Protein AF-A0A955TAX7-F1 (afdb_monomer)

Solvent-accessible surface area (backbone atoms only — not comparable to full-atom values): 37858 Å² total; per-residue (Å²): 117,78,44,57,77,44,62,78,29,63,42,52,45,81,37,68,71,32,67,49,73,49,49,25,29,41,31,32,46,18,44,74,93,55,93,61,35,95,62,8,22,31,32,38,29,36,39,17,40,27,43,39,30,26,26,38,33,33,44,20,17,3,22,30,33,40,38,29,36,51,40,50,27,41,40,34,15,24,25,30,34,26,43,42,24,62,20,34,35,32,42,53,41,95,63,38,32,66,39,60,21,40,41,30,15,23,29,30,35,49,66,66,91,53,67,19,21,20,43,37,29,22,63,61,31,54,63,49,51,28,15,28,33,36,19,74,37,26,60,66,60,88,54,66,24,48,24,32,40,34,73,99,51,63,40,81,53,80,54,46,64,64,43,42,68,54,76,53,46,48,73,40,58,93,83,70,38,74,51,62,37,92,84,19,77,38,56,60,40,18,54,81,54,78,87,38,17,21,81,84,70,45,50,4,24,41,8,32,86,22,14,74,52,68,33,70,64,50,60,34,43,99,55,71,26,49,32,54,52,22,32,50,76,38,46,54,84,30,31,36,76,53,85,85,46,88,50,46,15,16,31,48,43,46,72,65,57,16,62,76,68,72,45,72,64,40,68,58,15,31,37,21,52,59,31,34,34,24,34,34,41,15,69,81,51,79,56,42,31,32,34,48,30,41,16,53,59,97,55,89,63,68,45,74,52,59,50,71,34,72,43,40,41,46,44,76,43,98,87,64,42,76,48,76,44,81,43,80,36,21,52,37,74,46,60,90,44,67,36,28,28,56,57,65,68,76,86,46,32,49,53,38,26,60,71,44,41,44,71,39,71,92,43,68,53,47,30,35,39,36,68,48,40,21,24,74,80,51,100,59,33,61,46,78,46,92,61,60,87,55,89,42,35,42,51,52,39,27,34,42,64,76,66,38,47,37,40,75,78,43,57,23,38,50,87,63,53,79,58,58,92,94,47,67,48,58,33,62,48,96,86,40,74,30,37,22,40,27,30,28,37,30,15,96,83,16,43,31,34,34,36,42,36,32,34,27,34,67,93,72,39,82,47,26,40,55,51,68,55,47,29,78,82,77,48,75,47,91,65,72,51,38,41,67,41,72,78,38,70,51,69,62,34,55,31,28,54,97,88,39,78,50,83,77,59,67,36,51,33,39,39,39,36,40,27,35,27,37,28,20,29,36,74,50,71,73,33,57,28,64,28,78,50,77,44,40,34,38,36,83,57,79,78,82,72,76,78,81,74,82,76,92,73,80,93,75,85,84,82,86,88,86,88,86,85,90,87,85,86,85,87,84,89,90,89,87,85,84,88,86,84,87,88,84,84,84,86,84,87,82,80,90,74,86,82,74,89,73,81,78,70,100,69,68,76,45,82,44,82,72,47,75,47,79,46,54,78,90,69,88,84,55,95,88,57,89,77,96,80,71,83,82,86,87,70,83,88,68,89,95,56,64,68,49,75,48,75,43,73,40,56,40,40,90,90,45,89,77,54,88,80,82,80,58,75,42,77,45,79,48,62,59,94,96,56,69,83,45,74,51,80,48,104

Sequence (683 aa):
FSGFRVTNAQLGIYCLGSELSLRENIITNITRPAPHETSADGIRLDDSSPLIQNNLIYDVGGMGIRAQGACEPDIINNTIFDYRYYAGISFAALNIGPGSPVIKNNIVMRGNDQPVGGILWNATCTPEISYNNVFGPANVTGGGSFYAVHNGSWMEVSGGPGAISEDPQFIDPDHGYFYLDPLSLCVDAGDPNPIYNDNDGSRNDMGAFGGNLLDPGATGHSGSGFIFTGIGKIPITEIVADPMDLSHGLFKVSDTVANDLHIHKFTDAPLGGYAWLHGLFGMSDDVDYYQIVAAPYGTSATETLDDSLVKTLFTINPDGTVSSTRVEMGPQSIGGVDNLYLLNKEGYWSFTDLRLIWNTTGLSGKYTVSYKAYRLTGPDTVVEVPLPRNDLDHFTVLINNDPVHTEIESITYGDGTPILECEKIVMPHDSDSSLIFTITAQHPAGYLRSYHLNCFWGNNRYGGLFTSDQYEGSHDVPPPLWDGVLHHTLPPLLPMIGGSVEPWYTCAYHFHLEGTARITDGIHYLKWSEDNVYQSVDAGVPPITPEPTPTDTPVFTPTFTPTNTPTTTPTPTPTDTTKLGDFAYMVAHFPIEPVLVAIHPLLTEDLSVHGIEITQGIQCFNTGAGLATCPDNSMPMVTNKTTTARIYMRYSHSLLPVGTRDNVPVKMYLRWNGGIWVSTIAT

Nearest PDB structures (foldseek):
  4iyk-assembly1_A  TM=3.320E-01  e=2.853E-02  Bacteroides uniformis ATCC 8492
  1xf1-assembly1_A  TM=2.997E-01  e=1.583E-01  Streptococcus pyogenes
  3f65-assembly5_E  TM=4.965E-01  e=1.383E+00  Escherichia coli
  3eif-assembly1_A  TM=2.989E-01  e=1.842E-01  Streptococcus pyogenes
  3gew-assembly2_C  TM=2.779E-01  e=6.830E-01  Escherichia coli

Mean predicted aligned error: 16.57 Å

Structure (mmCIF, N/CA/C/O backbone):
data_AF-A0A955TAX7-F1
#
_entry.id   AF-A0A955TAX7-F1
#
loop_
_atom_site.group_PDB
_atom_site.id
_atom_site.type_symbol
_atom_site.label_atom_id
_atom_site.label_alt_id
_atom_site.label_comp_id
_atom_site.label_asym_id
_atom_site.label_entity_id
_atom_site.label_seq_id
_atom_site.pdbx_PDB_ins_code
_atom_site.Cartn_x
_atom_site.Cartn_y
_atom_site.Cartn_z
_atom_site.occupancy
_atom_site.B_iso_or_equiv
_atom_site.auth_seq_id
_atom_site.auth_comp_id
_atom_site.auth_asym_id
_atom_site.auth_atom_id
_atom_site.pdbx_PDB_model_num
ATOM 1 N N . PHE A 1 1 ? 10.980 -8.629 -2.556 1.00 62.59 1 PHE A N 1
ATOM 2 C CA . PHE A 1 1 ? 11.598 -8.690 -3.892 1.00 62.59 1 PHE A CA 1
ATOM 3 C C . PHE A 1 1 ? 11.914 -10.126 -4.247 1.00 62.59 1 PHE A C 1
ATOM 5 O O . PHE A 1 1 ? 12.653 -10.777 -3.512 1.00 62.59 1 PHE A O 1
ATOM 12 N N . SER A 1 2 ? 11.351 -10.609 -5.350 1.00 67.00 2 SER A N 1
ATOM 13 C CA . SER A 1 2 ? 11.583 -11.949 -5.892 1.00 67.00 2 SER A CA 1
ATOM 14 C C . SER A 1 2 ? 12.820 -12.046 -6.803 1.00 67.00 2 SER A C 1
ATOM 16 O O . SER A 1 2 ? 13.175 -13.148 -7.224 1.00 67.00 2 SER A O 1
ATOM 18 N N . GLY A 1 3 ? 13.449 -10.916 -7.152 1.00 77.62 3 GLY A N 1
ATOM 19 C CA . GLY A 1 3 ? 14.649 -10.851 -7.991 1.00 77.62 3 GLY A CA 1
ATOM 20 C C . GLY A 1 3 ? 15.952 -11.094 -7.222 1.00 77.62 3 GLY A C 1
ATOM 21 O O . GLY A 1 3 ? 15.969 -11.650 -6.123 1.00 77.62 3 GLY A O 1
ATOM 22 N N . PHE A 1 4 ? 17.084 -10.691 -7.806 1.00 80.00 4 PHE A N 1
ATOM 23 C CA . PHE A 1 4 ? 18.414 -10.879 -7.213 1.00 80.00 4 PHE A CA 1
ATOM 24 C C . PHE A 1 4 ? 19.047 -9.560 -6.753 1.00 80.00 4 PHE A C 1
ATOM 26 O O . PHE A 1 4 ? 18.624 -8.464 -7.123 1.00 80.00 4 PHE A O 1
ATOM 33 N N . ARG A 1 5 ? 20.101 -9.660 -5.931 1.00 90.06 5 ARG A N 1
ATOM 34 C CA . ARG A 1 5 ? 20.876 -8.506 -5.459 1.00 90.06 5 ARG A CA 1
ATOM 35 C C . ARG A 1 5 ? 22.226 -8.411 -6.167 1.00 90.06 5 ARG A C 1
ATOM 37 O O . ARG A 1 5 ? 23.007 -9.358 -6.131 1.00 90.06 5 ARG A O 1
ATOM 44 N N . VAL A 1 6 ? 22.534 -7.243 -6.727 1.00 91.81 6 VAL A N 1
ATOM 45 C CA . VAL A 1 6 ? 23.863 -6.870 -7.237 1.00 91.81 6 VAL A CA 1
ATOM 46 C C . VAL A 1 6 ? 24.482 -5.856 -6.285 1.00 91.81 6 VAL A C 1
ATOM 48 O O . VAL A 1 6 ? 23.865 -4.836 -5.978 1.00 91.81 6 VAL A O 1
ATOM 51 N N . THR A 1 7 ? 25.698 -6.120 -5.799 1.00 92.50 7 THR A N 1
ATOM 52 C CA . THR A 1 7 ? 26.393 -5.178 -4.918 1.00 92.50 7 THR A CA 1
ATOM 53 C C . THR A 1 7 ? 27.912 -5.264 -4.982 1.00 92.50 7 THR A C 1
ATOM 55 O O . THR A 1 7 ? 28.451 -6.311 -5.331 1.00 92.50 7 THR A O 1
ATOM 58 N N . ASN A 1 8 ? 28.603 -4.171 -4.636 1.00 87.31 8 ASN A N 1
ATOM 59 C CA . ASN A 1 8 ? 30.065 -4.045 -4.674 1.00 87.31 8 ASN A CA 1
ATOM 60 C C . ASN A 1 8 ? 30.665 -4.334 -6.066 1.00 87.31 8 ASN A C 1
ATOM 62 O O . ASN A 1 8 ? 31.706 -4.982 -6.179 1.00 87.31 8 ASN A O 1
ATOM 66 N N . ALA A 1 9 ? 30.003 -3.870 -7.130 1.00 87.38 9 ALA A N 1
ATOM 67 C CA . ALA A 1 9 ? 30.393 -4.115 -8.522 1.00 87.38 9 ALA A CA 1
ATOM 68 C C . ALA A 1 9 ? 30.738 -2.816 -9.270 1.00 87.38 9 ALA A C 1
ATOM 70 O O . ALA A 1 9 ? 30.315 -1.736 -8.871 1.00 87.38 9 ALA A O 1
ATOM 71 N N . GLN A 1 10 ? 31.495 -2.905 -10.370 1.00 86.69 10 GLN A N 1
ATOM 72 C CA . GLN A 1 10 ? 31.868 -1.755 -11.225 1.00 86.69 10 GLN A CA 1
ATOM 73 C C . GLN A 1 10 ? 30.740 -1.232 -12.111 1.00 86.69 10 GLN A C 1
ATOM 75 O O . GLN A 1 10 ? 30.820 -0.113 -12.600 1.00 86.69 10 GLN A O 1
ATOM 80 N N . LEU A 1 11 ? 29.706 -2.040 -12.303 1.00 89.56 11 LEU A N 1
ATOM 81 C CA . LEU A 1 11 ? 28.491 -1.761 -13.054 1.00 89.56 11 LEU A CA 1
ATOM 82 C C . LEU A 1 11 ? 27.411 -2.666 -12.459 1.00 89.56 11 LEU A C 1
ATOM 84 O O . LEU A 1 11 ? 27.738 -3.777 -12.034 1.00 89.56 11 LEU A O 1
ATOM 88 N N . GLY A 1 12 ? 26.163 -2.206 -12.401 1.00 92.81 12 GLY A N 1
ATOM 89 C CA . GLY A 1 12 ? 25.056 -3.054 -11.968 1.00 92.81 12 GLY A CA 1
ATOM 90 C C . GLY A 1 12 ? 24.696 -4.079 -13.045 1.00 92.81 12 GLY A C 1
ATOM 91 O O . GLY A 1 12 ? 25.262 -5.169 -13.082 1.00 92.81 12 GLY A O 1
ATOM 92 N N . ILE A 1 13 ? 23.766 -3.737 -13.936 1.00 94.44 13 ILE A N 1
ATOM 93 C CA . ILE A 1 13 ? 23.316 -4.612 -15.029 1.00 94.44 13 ILE A CA 1
ATOM 94 C C . ILE A 1 13 ? 23.657 -3.983 -16.380 1.00 94.44 13 ILE A C 1
ATOM 96 O O . ILE A 1 13 ? 23.376 -2.809 -16.613 1.00 94.44 13 ILE A O 1
ATOM 100 N N . TYR A 1 14 ? 24.235 -4.777 -17.283 1.00 93.75 14 TYR A N 1
ATOM 101 C CA . TYR A 1 14 ? 24.514 -4.373 -18.660 1.00 93.75 14 TYR A CA 1
ATOM 102 C C . TYR A 1 14 ? 23.644 -5.153 -19.644 1.00 93.75 14 TYR A C 1
ATOM 104 O O . TYR A 1 14 ? 23.743 -6.377 -19.720 1.00 93.75 14 TYR A O 1
ATOM 112 N N . CYS A 1 15 ? 22.822 -4.439 -20.407 1.00 93.06 15 CYS A N 1
ATOM 113 C CA . CYS A 1 15 ? 22.026 -4.981 -21.500 1.00 93.06 15 CYS A CA 1
ATOM 114 C C . CYS A 1 15 ? 22.652 -4.569 -22.832 1.00 93.06 15 CYS A C 1
ATOM 116 O O . CYS A 1 15 ? 22.870 -3.381 -23.063 1.00 93.06 15 CYS A O 1
ATOM 118 N N . LEU A 1 16 ? 22.925 -5.550 -23.693 1.00 93.88 16 LEU A N 1
ATOM 119 C CA . LEU A 1 16 ? 23.458 -5.342 -25.037 1.00 93.88 16 LEU A CA 1
ATOM 120 C C . LEU A 1 16 ? 22.640 -6.169 -26.033 1.00 93.88 16 LEU A C 1
ATOM 122 O O . LEU A 1 16 ? 22.704 -7.399 -25.977 1.00 93.88 16 LEU A O 1
ATOM 126 N N . GLY A 1 17 ? 21.891 -5.519 -26.928 1.00 91.00 17 GLY A N 1
ATOM 127 C CA . GLY A 1 17 ? 21.027 -6.213 -27.892 1.00 91.00 17 GLY A CA 1
ATOM 128 C C . GLY A 1 17 ? 19.937 -7.069 -27.236 1.00 91.00 17 GLY A C 1
ATOM 129 O O . GLY A 1 17 ? 19.710 -8.194 -27.681 1.00 91.00 17 GLY A O 1
ATOM 130 N N . SER A 1 18 ? 19.357 -6.605 -26.125 1.00 82.62 18 SER A N 1
ATOM 131 C CA . SER A 1 18 ? 18.564 -7.422 -25.196 1.00 82.62 18 SER A CA 1
ATOM 132 C C . SER A 1 18 ? 17.125 -6.925 -25.020 1.00 82.62 18 SER A C 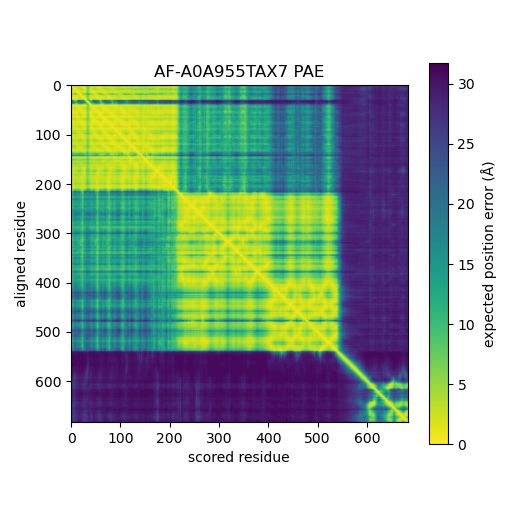1
ATOM 134 O O . SER A 1 18 ? 16.895 -5.729 -24.871 1.00 82.62 18 SER A O 1
ATOM 136 N N . GLU A 1 19 ? 16.190 -7.873 -24.913 1.00 83.31 19 GLU A N 1
ATOM 137 C CA . GLU A 1 19 ? 14.745 -7.671 -24.684 1.00 83.31 19 GLU A CA 1
ATOM 138 C C . GLU A 1 19 ? 14.284 -8.320 -23.355 1.00 83.31 19 GLU A C 1
ATOM 140 O O . GLU A 1 19 ? 13.151 -8.773 -23.203 1.00 83.31 19 GLU A O 1
ATOM 145 N N . LEU A 1 20 ? 15.206 -8.472 -22.395 1.00 80.50 20 LEU A N 1
ATOM 146 C CA . LEU A 1 20 ? 14.960 -9.180 -21.131 1.00 80.50 20 LEU A CA 1
ATOM 147 C C . LEU A 1 20 ? 13.955 -8.456 -20.216 1.00 80.50 20 LEU A C 1
ATOM 149 O O . LEU A 1 20 ? 13.751 -7.251 -20.307 1.00 80.50 20 LEU A O 1
ATOM 153 N N . SER A 1 21 ? 13.386 -9.184 -19.251 1.00 83.75 21 SER A N 1
ATOM 154 C CA . SER A 1 21 ? 12.642 -8.585 -18.138 1.00 83.75 21 SER A CA 1
ATOM 155 C C . SER A 1 21 ? 13.522 -8.516 -16.886 1.00 83.75 21 SER A C 1
ATOM 157 O O . SER A 1 21 ? 13.956 -9.541 -16.361 1.00 83.75 21 SER A O 1
ATOM 159 N N . LEU A 1 22 ? 13.804 -7.302 -16.419 1.00 89.56 22 LEU A N 1
ATOM 160 C CA . LEU A 1 22 ? 14.545 -7.005 -15.197 1.00 89.56 22 LEU A CA 1
ATOM 161 C C . LEU A 1 22 ? 13.549 -6.573 -14.127 1.00 89.56 22 LEU A C 1
ATOM 163 O O . LEU A 1 22 ? 13.123 -5.417 -14.103 1.00 89.56 22 LEU A O 1
ATOM 167 N N . ARG A 1 23 ? 13.160 -7.509 -13.259 1.00 88.81 23 ARG A N 1
ATOM 168 C CA . ARG A 1 23 ? 12.169 -7.248 -12.215 1.00 88.81 23 ARG A CA 1
ATOM 169 C C . ARG A 1 23 ? 12.707 -7.473 -10.820 1.00 88.81 23 ARG A C 1
ATOM 171 O O . ARG A 1 23 ? 13.428 -8.444 -10.604 1.00 88.81 23 ARG A O 1
ATOM 178 N N . GLU A 1 24 ? 12.313 -6.604 -9.894 1.00 86.56 24 GLU A N 1
ATOM 179 C CA . GLU A 1 24 ? 12.469 -6.838 -8.454 1.00 86.56 24 GLU A CA 1
ATOM 180 C C . GLU A 1 24 ? 13.908 -7.085 -8.006 1.00 86.56 24 GLU A C 1
ATOM 182 O O . GLU A 1 24 ? 14.169 -7.849 -7.077 1.00 86.56 24 GLU A O 1
ATOM 187 N N . ASN A 1 25 ? 14.866 -6.451 -8.677 1.00 91.94 25 ASN A N 1
ATOM 188 C CA . ASN A 1 25 ? 16.269 -6.558 -8.313 1.00 91.94 25 ASN A CA 1
ATOM 189 C C . ASN A 1 25 ? 16.654 -5.446 -7.346 1.00 91.94 25 ASN A C 1
ATOM 191 O O . ASN A 1 25 ? 16.169 -4.318 -7.442 1.00 91.94 25 ASN A O 1
ATOM 195 N N . ILE A 1 26 ? 17.596 -5.756 -6.460 1.00 94.81 26 ILE A N 1
ATOM 196 C CA . ILE A 1 26 ? 18.265 -4.755 -5.631 1.00 94.81 26 ILE A CA 1
ATOM 197 C C . ILE A 1 26 ? 19.647 -4.496 -6.228 1.00 94.81 26 ILE A C 1
ATOM 199 O O . ILE A 1 26 ? 20.509 -5.373 -6.209 1.00 94.81 26 ILE A O 1
ATOM 203 N N . ILE A 1 27 ? 19.888 -3.291 -6.732 1.00 96.12 27 ILE A N 1
ATOM 204 C CA . ILE A 1 27 ? 21.165 -2.883 -7.325 1.00 96.12 27 ILE A CA 1
ATOM 205 C C . ILE A 1 27 ? 21.752 -1.791 -6.444 1.00 96.12 27 ILE A C 1
ATOM 207 O O . ILE A 1 27 ? 21.215 -0.687 -6.386 1.00 96.12 27 ILE A O 1
ATOM 211 N N . THR A 1 28 ? 22.835 -2.095 -5.726 1.00 94.56 28 THR A N 1
ATOM 212 C CA . THR A 1 28 ? 23.341 -1.157 -4.720 1.00 94.56 28 THR A CA 1
ATOM 213 C C . THR A 1 28 ? 24.828 -1.200 -4.465 1.00 94.56 28 THR A C 1
ATOM 215 O O . THR A 1 28 ? 25.453 -2.252 -4.581 1.00 94.56 28 THR A O 1
ATOM 218 N N . ASN A 1 29 ? 25.399 -0.071 -4.046 1.00 90.12 29 ASN A N 1
ATOM 219 C CA . ASN A 1 29 ? 26.818 0.064 -3.743 1.00 90.12 29 ASN A CA 1
ATOM 220 C C . ASN A 1 29 ? 27.656 -0.344 -4.969 1.00 90.12 29 ASN A C 1
ATOM 222 O O . ASN A 1 29 ? 28.519 -1.228 -4.929 1.00 90.12 29 ASN A O 1
ATOM 226 N N . ILE A 1 30 ? 27.310 0.267 -6.105 1.00 91.06 30 ILE A N 1
ATOM 227 C CA . ILE A 1 30 ? 28.048 0.156 -7.364 1.00 91.06 30 ILE A CA 1
ATOM 228 C C . ILE A 1 30 ? 29.189 1.179 -7.309 1.00 91.06 30 ILE A C 1
ATOM 230 O O . ILE A 1 30 ? 28.954 2.351 -7.023 1.00 91.06 30 ILE A O 1
ATOM 234 N N . THR A 1 31 ? 30.413 0.677 -7.509 1.00 75.12 31 THR A N 1
ATOM 235 C CA . THR A 1 31 ? 31.718 1.212 -7.068 1.00 75.12 31 THR A CA 1
ATOM 236 C C . THR A 1 31 ? 31.783 2.735 -6.890 1.00 75.12 31 THR A C 1
ATOM 238 O O . THR A 1 31 ? 31.458 3.511 -7.785 1.00 75.12 31 THR A O 1
ATOM 241 N N . ARG A 1 32 ? 32.331 3.135 -5.730 1.00 64.25 32 ARG A N 1
ATOM 242 C CA . ARG A 1 32 ? 32.464 4.509 -5.215 1.00 64.25 32 ARG A CA 1
ATOM 243 C C . ARG A 1 32 ? 33.904 5.112 -5.201 1.00 64.25 32 ARG A C 1
ATOM 245 O O . ARG A 1 32 ? 34.201 5.830 -4.244 1.00 64.25 32 ARG A O 1
ATOM 252 N N . PRO A 1 33 ? 34.864 4.860 -6.126 1.00 51.38 33 PRO A N 1
ATOM 253 C CA . PRO A 1 33 ? 36.235 5.350 -5.919 1.00 51.38 33 PRO A CA 1
ATOM 254 C C . PRO A 1 33 ? 36.413 6.854 -6.191 1.00 51.38 33 PRO A C 1
ATOM 256 O O . PRO A 1 33 ? 37.381 7.433 -5.699 1.00 51.38 33 PRO A O 1
ATOM 259 N N . ALA A 1 34 ? 35.519 7.503 -6.946 1.00 53.22 34 ALA A N 1
ATOM 260 C CA . ALA A 1 34 ? 35.595 8.937 -7.236 1.00 53.22 34 ALA A CA 1
ATOM 261 C C . ALA A 1 34 ? 34.215 9.528 -7.592 1.00 53.22 34 ALA A C 1
ATOM 263 O O . ALA A 1 34 ? 33.353 8.801 -8.089 1.00 53.22 34 ALA A O 1
ATOM 264 N N . PRO A 1 35 ? 33.976 10.838 -7.373 1.00 49.09 35 PRO A N 1
ATOM 265 C CA . PRO A 1 35 ? 32.804 11.499 -7.932 1.00 49.09 35 PRO A CA 1
ATOM 266 C C . PRO A 1 35 ? 32.915 11.451 -9.464 1.00 49.09 35 PRO A C 1
ATOM 268 O O . PRO A 1 35 ? 33.908 11.918 -10.020 1.00 49.09 35 PRO A O 1
ATOM 271 N N . HIS A 1 36 ? 31.898 10.892 -10.127 1.00 53.59 36 HIS A N 1
ATOM 272 C CA . HIS A 1 36 ? 31.744 10.798 -11.589 1.00 53.59 36 HIS A CA 1
ATOM 273 C C . HIS A 1 36 ? 32.474 9.636 -12.286 1.00 53.59 36 HIS A C 1
ATOM 275 O O . HIS A 1 36 ? 33.390 9.838 -13.085 1.00 53.59 36 HIS A O 1
ATOM 281 N N . GLU A 1 37 ? 31.983 8.410 -12.091 1.00 62.06 37 GLU A N 1
ATOM 282 C CA . GLU A 1 37 ? 32.365 7.284 -12.948 1.00 62.06 37 GLU A CA 1
ATOM 283 C C . GLU A 1 37 ? 31.272 6.971 -13.973 1.00 62.06 37 GLU A C 1
ATOM 285 O O . GLU A 1 37 ? 30.236 6.393 -13.657 1.00 62.06 37 GLU A O 1
ATOM 290 N N . THR A 1 38 ? 31.543 7.293 -15.243 1.00 66.06 38 THR A N 1
ATOM 291 C CA . THR A 1 38 ? 30.677 6.947 -16.395 1.00 66.06 38 THR A CA 1
ATOM 292 C C . THR A 1 38 ? 30.454 5.438 -16.579 1.00 66.06 38 THR A C 1
ATOM 294 O O . THR A 1 38 ? 29.649 5.041 -17.423 1.00 66.06 38 THR A O 1
ATOM 297 N N . SER A 1 39 ? 31.192 4.611 -15.829 1.00 74.06 39 SER A N 1
ATOM 298 C CA . SER A 1 39 ? 31.117 3.153 -15.800 1.00 74.06 39 SER A CA 1
ATOM 299 C C . SER A 1 39 ? 30.183 2.595 -14.722 1.00 74.06 39 SER A C 1
ATOM 301 O O . SER A 1 39 ? 29.694 1.488 -14.933 1.00 74.06 39 SER A O 1
ATOM 303 N N . ALA A 1 40 ? 29.888 3.340 -13.650 1.00 89.44 40 ALA A N 1
ATOM 304 C CA . ALA A 1 40 ? 29.235 2.851 -12.428 1.00 89.44 40 ALA A CA 1
ATOM 305 C C . ALA A 1 40 ? 27.700 2.995 -12.427 1.00 89.44 40 ALA A C 1
ATOM 307 O O . ALA A 1 40 ? 27.099 3.315 -11.400 1.00 89.44 40 ALA A O 1
ATOM 308 N N . ASP A 1 41 ? 27.071 2.788 -13.586 1.00 94.12 41 ASP A N 1
ATOM 309 C CA . ASP A 1 41 ? 25.615 2.886 -13.728 1.00 94.12 41 ASP A CA 1
ATOM 310 C C . ASP A 1 41 ? 24.908 1.728 -12.999 1.00 94.12 41 ASP A C 1
ATOM 312 O O . ASP A 1 41 ? 25.438 0.613 -12.916 1.00 94.12 41 ASP A O 1
ATOM 316 N N . GLY A 1 42 ? 23.694 1.974 -12.503 1.00 96.38 42 GLY A N 1
ATOM 317 C CA . GLY A 1 42 ? 22.829 0.920 -11.972 1.00 96.38 42 GLY A CA 1
ATOM 318 C C . GLY A 1 42 ? 22.405 -0.049 -13.076 1.00 96.38 42 GLY A C 1
ATOM 319 O O . GLY A 1 42 ? 22.709 -1.238 -13.019 1.00 96.38 42 GLY A O 1
ATOM 320 N N . ILE A 1 43 ? 21.766 0.463 -14.127 1.00 97.44 43 ILE A N 1
ATOM 321 C CA . ILE A 1 43 ? 21.431 -0.299 -15.337 1.00 97.44 43 ILE A CA 1
ATOM 322 C C . ILE A 1 43 ? 21.912 0.472 -16.567 1.00 97.44 43 ILE A C 1
ATOM 324 O O . ILE A 1 43 ? 21.607 1.653 -16.726 1.00 97.44 43 ILE A O 1
ATOM 328 N N . ARG A 1 44 ? 22.641 -0.202 -17.459 1.00 95.62 44 ARG A N 1
ATOM 329 C CA . ARG A 1 44 ? 23.076 0.340 -18.751 1.00 95.62 44 ARG A CA 1
ATOM 330 C C . ARG A 1 44 ? 22.451 -0.437 -19.902 1.00 95.62 44 ARG A C 1
ATOM 332 O O . ARG A 1 44 ? 22.566 -1.660 -19.945 1.00 95.62 44 ARG A O 1
ATOM 339 N N . LEU A 1 45 ? 21.858 0.294 -20.839 1.00 97.12 45 LEU A N 1
ATOM 340 C CA . LEU A 1 45 ? 21.213 -0.221 -22.040 1.00 97.12 45 LEU A CA 1
ATOM 341 C C . LEU A 1 45 ? 21.970 0.232 -23.287 1.00 97.12 45 LEU A C 1
ATOM 343 O O . LEU A 1 45 ? 22.072 1.435 -23.537 1.00 97.12 45 LEU A O 1
ATOM 347 N N . ASP A 1 46 ? 22.422 -0.739 -24.074 1.00 95.62 46 ASP A N 1
ATOM 348 C CA . ASP A 1 46 ? 23.006 -0.552 -25.397 1.00 95.62 46 ASP A CA 1
ATOM 349 C C . ASP A 1 46 ? 22.158 -1.319 -26.416 1.00 95.62 46 ASP A C 1
ATOM 351 O O . ASP A 1 46 ? 22.108 -2.553 -26.374 1.00 95.62 46 ASP A O 1
ATOM 355 N N . ASP A 1 47 ? 21.469 -0.596 -27.302 1.00 96.25 47 ASP A N 1
ATOM 356 C CA . ASP A 1 47 ? 20.578 -1.176 -28.321 1.00 96.25 47 ASP A CA 1
ATOM 357 C C . ASP A 1 47 ? 19.623 -2.237 -27.724 1.00 96.25 47 ASP A C 1
ATOM 359 O O . ASP A 1 47 ? 19.580 -3.380 -28.173 1.00 96.25 47 ASP A O 1
ATOM 363 N N . SER A 1 48 ? 18.962 -1.901 -26.610 1.00 95.25 48 SER A N 1
ATOM 364 C CA . SER A 1 48 ? 18.188 -2.842 -25.786 1.00 95.25 48 SER A CA 1
ATOM 365 C C . SER A 1 48 ? 16.870 -2.224 -25.318 1.00 95.25 48 SER A C 1
ATOM 367 O O . SER A 1 48 ? 16.868 -1.083 -24.844 1.00 95.25 48 SER A O 1
ATOM 369 N N . SER A 1 49 ? 15.784 -2.998 -25.352 1.00 95.25 49 SER A N 1
ATOM 370 C CA . SER A 1 49 ? 14.438 -2.552 -24.951 1.00 95.25 49 SER A CA 1
ATOM 371 C C . SER A 1 49 ? 13.802 -3.450 -23.873 1.00 95.25 49 SER A C 1
ATOM 373 O O . SER A 1 49 ? 12.707 -3.973 -24.052 1.00 95.25 49 SER A O 1
ATOM 375 N N . PRO A 1 50 ? 14.469 -3.666 -22.721 1.00 92.81 50 PRO A N 1
ATOM 376 C CA . PRO A 1 50 ? 13.931 -4.510 -21.660 1.00 92.81 50 PRO A CA 1
ATOM 377 C C . PRO A 1 50 ? 12.714 -3.897 -20.951 1.00 92.81 50 PRO A C 1
ATOM 379 O O . PRO A 1 50 ? 12.575 -2.676 -20.861 1.00 92.81 50 PRO A O 1
ATOM 382 N N . LEU A 1 51 ? 11.914 -4.753 -20.309 1.00 91.75 51 LEU A N 1
ATOM 383 C CA . LEU A 1 51 ? 11.012 -4.334 -19.230 1.00 91.75 51 LEU A CA 1
ATOM 384 C C . LEU A 1 51 ? 11.821 -4.203 -17.933 1.00 91.75 51 LEU A C 1
ATOM 386 O O . LEU A 1 51 ? 12.314 -5.205 -17.418 1.00 91.75 51 LEU A O 1
ATOM 390 N N . ILE A 1 52 ? 11.931 -2.996 -17.386 1.00 96.50 52 ILE A N 1
ATOM 391 C CA . ILE A 1 52 ? 12.610 -2.683 -16.123 1.00 96.50 52 ILE A CA 1
ATOM 392 C C . ILE A 1 52 ? 11.544 -2.305 -15.098 1.00 96.50 52 ILE A C 1
ATOM 394 O O . ILE A 1 52 ? 11.038 -1.181 -15.110 1.00 96.50 52 ILE A O 1
ATOM 398 N N . GLN A 1 53 ? 11.198 -3.240 -14.213 1.00 94.38 53 GLN A N 1
ATOM 399 C CA . GLN A 1 53 ? 10.063 -3.075 -13.308 1.00 94.38 53 GLN A CA 1
ATOM 400 C C . GLN A 1 53 ? 10.389 -3.368 -11.840 1.00 94.38 53 GLN A C 1
ATOM 402 O O . GLN A 1 53 ? 11.062 -4.351 -11.554 1.00 94.38 53 GLN A O 1
ATOM 407 N N . ASN A 1 54 ? 9.888 -2.581 -10.886 1.00 94.00 54 ASN A N 1
ATOM 408 C CA . ASN A 1 54 ? 10.012 -2.896 -9.451 1.00 94.00 54 ASN A CA 1
ATOM 409 C C . ASN A 1 54 ? 11.456 -3.044 -8.948 1.00 94.00 54 ASN A C 1
ATOM 411 O O . ASN A 1 54 ? 11.701 -3.711 -7.950 1.00 94.00 54 ASN A O 1
ATOM 415 N N . ASN A 1 55 ? 12.447 -2.456 -9.621 1.00 96.81 55 ASN A N 1
ATOM 416 C CA . ASN A 1 55 ? 13.830 -2.529 -9.160 1.00 96.81 55 ASN A CA 1
ATOM 417 C C . ASN A 1 55 ? 14.114 -1.420 -8.151 1.00 96.81 55 ASN A C 1
ATOM 419 O O . ASN A 1 55 ? 13.707 -0.268 -8.325 1.00 96.81 55 ASN A O 1
ATOM 423 N N . LEU A 1 56 ? 14.884 -1.771 -7.128 1.00 97.44 56 LEU A N 1
ATOM 424 C CA . LEU A 1 56 ? 15.441 -0.834 -6.171 1.00 97.44 56 LEU A CA 1
ATOM 425 C C . LEU A 1 56 ? 16.912 -0.584 -6.521 1.00 97.44 56 LEU A C 1
ATOM 427 O O . LEU A 1 56 ? 17.769 -1.450 -6.333 1.00 97.44 56 LEU A O 1
ATOM 431 N N . ILE A 1 57 ? 17.205 0.606 -7.038 1.00 97.94 57 ILE A N 1
ATOM 432 C CA . ILE A 1 57 ? 18.535 1.034 -7.474 1.00 97.94 57 ILE A CA 1
ATOM 433 C C . ILE A 1 57 ? 18.992 2.142 -6.535 1.00 97.94 57 ILE A C 1
ATOM 435 O O . ILE A 1 57 ? 18.461 3.247 -6.582 1.00 97.94 57 ILE A O 1
ATOM 439 N N . TYR A 1 58 ? 19.970 1.879 -5.675 1.00 95.81 58 TYR A N 1
ATOM 440 C CA . TYR A 1 58 ? 20.416 2.899 -4.732 1.00 95.81 58 TYR A CA 1
ATOM 441 C C . TYR A 1 58 ? 21.897 2.850 -4.429 1.00 95.81 58 TYR A C 1
ATOM 443 O O . TYR A 1 58 ? 22.499 1.784 -4.434 1.00 95.81 58 TYR A O 1
ATOM 451 N N . ASP A 1 59 ? 22.483 3.999 -4.116 1.00 92.50 59 ASP A N 1
ATOM 452 C CA . ASP A 1 59 ? 23.915 4.111 -3.860 1.00 92.50 59 ASP A CA 1
ATOM 453 C C . ASP A 1 59 ? 24.762 3.683 -5.077 1.00 92.50 59 ASP A C 1
ATOM 455 O O . ASP A 1 59 ? 25.505 2.693 -5.059 1.00 92.50 59 ASP A O 1
ATOM 459 N N . VAL A 1 60 ? 24.621 4.428 -6.177 1.00 92.06 60 VAL A N 1
ATOM 460 C CA . VAL A 1 60 ? 25.331 4.167 -7.439 1.00 92.06 60 VAL A CA 1
ATOM 461 C C . VAL A 1 60 ? 26.274 5.320 -7.790 1.00 92.06 60 VAL A C 1
ATOM 463 O O . VAL A 1 60 ? 25.913 6.497 -7.724 1.00 92.06 60 VAL A O 1
ATOM 466 N N . GLY A 1 61 ? 27.520 4.996 -8.152 1.00 91.12 61 GLY A N 1
ATOM 467 C CA . GLY A 1 61 ? 28.528 5.992 -8.542 1.00 91.12 61 GLY A CA 1
ATOM 468 C C . GLY A 1 61 ? 28.233 6.713 -9.869 1.00 91.12 61 GLY A C 1
ATOM 469 O O . GLY A 1 61 ? 28.723 7.825 -10.085 1.00 91.12 61 GLY A O 1
ATOM 470 N N . GLY A 1 62 ? 27.442 6.086 -10.745 1.00 92.19 62 GLY A N 1
ATOM 471 C CA . GLY A 1 62 ? 27.050 6.572 -12.069 1.00 92.19 62 GLY A CA 1
ATOM 472 C C . GLY A 1 62 ? 25.613 7.105 -12.129 1.00 92.19 62 GLY A C 1
ATOM 473 O O . GLY A 1 62 ? 25.126 7.727 -11.179 1.00 92.19 62 GLY A O 1
ATOM 474 N N . MET A 1 63 ? 24.955 6.887 -13.272 1.00 94.69 63 MET A N 1
ATOM 475 C CA . MET A 1 63 ? 23.516 7.130 -13.451 1.00 94.69 63 MET A CA 1
ATOM 476 C C . MET A 1 63 ? 22.710 5.984 -12.823 1.00 94.69 63 MET A C 1
ATOM 478 O O . MET A 1 63 ? 23.213 4.866 -12.691 1.00 94.69 63 MET A O 1
ATOM 482 N N . GLY A 1 64 ? 21.444 6.220 -12.475 1.00 97.12 64 GLY A N 1
ATOM 483 C CA . GLY A 1 64 ? 20.551 5.129 -12.064 1.00 97.12 64 GLY A CA 1
ATOM 484 C C . GLY A 1 64 ? 20.295 4.165 -13.223 1.00 97.12 64 GLY A C 1
ATOM 485 O O . GLY A 1 64 ? 20.685 2.998 -13.173 1.00 97.12 64 GLY A O 1
ATOM 486 N N . ILE A 1 65 ? 19.707 4.684 -14.302 1.00 98.38 65 ILE A N 1
ATOM 487 C CA . ILE A 1 65 ? 19.470 3.979 -15.564 1.00 98.38 65 ILE A CA 1
ATOM 488 C C . ILE A 1 65 ? 19.978 4.840 -16.721 1.00 98.38 65 ILE A C 1
ATOM 490 O O . ILE A 1 65 ? 19.628 6.016 -16.839 1.00 98.38 65 ILE A O 1
ATOM 494 N N . ARG A 1 66 ? 20.782 4.249 -17.603 1.00 96.69 66 ARG A N 1
ATOM 495 C CA . ARG A 1 66 ? 21.345 4.905 -18.786 1.00 96.69 66 ARG A CA 1
ATOM 496 C C . ARG A 1 66 ? 21.008 4.130 -20.051 1.00 96.69 66 ARG A C 1
ATOM 498 O O . ARG A 1 66 ? 21.241 2.926 -20.104 1.00 96.69 66 ARG A O 1
ATOM 505 N N . ALA A 1 67 ? 20.593 4.842 -21.094 1.00 97.06 67 ALA A N 1
ATOM 506 C CA . ALA A 1 67 ? 20.385 4.298 -22.430 1.00 97.06 67 ALA A CA 1
ATOM 507 C C . ALA A 1 67 ? 21.276 4.962 -23.490 1.00 97.06 67 ALA A C 1
ATOM 509 O O . ALA A 1 67 ? 21.529 6.172 -23.456 1.00 97.06 67 ALA A O 1
ATOM 510 N N . GLN A 1 68 ? 21.735 4.160 -24.449 1.00 95.62 68 GLN A N 1
ATOM 511 C CA . GLN A 1 68 ? 22.432 4.587 -25.661 1.00 95.62 68 GLN A CA 1
ATOM 512 C C . GLN A 1 68 ? 22.128 3.638 -26.830 1.00 95.62 68 GLN A C 1
ATOM 514 O O . GLN A 1 68 ? 21.819 2.468 -26.625 1.00 95.62 68 GLN A O 1
ATOM 519 N N . GLY A 1 69 ? 22.250 4.130 -28.064 1.00 96.12 69 GLY A N 1
ATOM 520 C CA . GLY A 1 69 ? 21.796 3.377 -29.236 1.00 96.12 69 GLY A CA 1
ATOM 521 C C . GLY A 1 69 ? 20.270 3.376 -29.360 1.00 96.12 69 GLY A C 1
ATOM 522 O O . GLY A 1 69 ? 19.606 4.300 -28.884 1.00 96.12 69 GLY A O 1
ATOM 523 N N . ALA A 1 70 ? 19.713 2.378 -30.038 1.00 95.06 70 ALA A N 1
ATOM 524 C CA . ALA A 1 70 ? 18.275 2.213 -30.228 1.00 95.06 70 ALA A CA 1
ATOM 525 C C . ALA A 1 70 ? 17.650 1.472 -29.033 1.00 95.06 70 ALA A C 1
ATOM 527 O O . ALA A 1 70 ? 17.682 0.246 -28.976 1.00 95.06 70 ALA A O 1
ATOM 528 N N . CYS A 1 71 ? 17.096 2.221 -28.077 1.00 96.06 71 CYS A N 1
ATOM 529 C CA . CYS A 1 71 ? 16.469 1.670 -26.874 1.00 96.06 71 CYS A CA 1
ATOM 530 C C . CYS A 1 71 ? 15.034 2.188 -26.719 1.00 96.06 71 CYS A C 1
ATOM 532 O O . CYS A 1 71 ? 14.827 3.403 -26.658 1.00 96.06 71 CYS A O 1
ATOM 534 N N . GLU A 1 72 ? 14.074 1.277 -26.564 1.00 96.06 72 GLU A N 1
ATOM 535 C CA . GLU A 1 72 ? 12.664 1.566 -26.256 1.00 96.06 72 GLU A CA 1
ATOM 536 C C . GLU A 1 72 ? 12.161 0.756 -25.037 1.00 96.06 72 GLU A C 1
ATOM 538 O O . GLU A 1 72 ? 11.158 0.057 -25.140 1.00 96.06 72 GLU A O 1
ATOM 543 N N . PRO A 1 73 ? 12.853 0.779 -23.879 1.00 96.94 73 PRO A N 1
ATOM 544 C CA . PRO A 1 73 ? 12.414 0.041 -22.696 1.00 96.94 73 PRO A CA 1
ATOM 545 C C . PRO A 1 73 ? 11.127 0.599 -22.075 1.00 96.94 73 PRO A C 1
ATOM 547 O O . PRO A 1 73 ? 10.853 1.801 -22.142 1.00 96.94 73 PRO A O 1
ATOM 550 N N . ASP A 1 74 ? 10.454 -0.267 -21.321 1.00 96.94 74 ASP A N 1
ATOM 551 C CA . ASP A 1 74 ? 9.444 0.114 -20.336 1.00 96.94 74 ASP A CA 1
ATOM 552 C C . ASP A 1 74 ? 10.102 0.195 -18.951 1.00 96.94 74 ASP A C 1
ATOM 554 O O . ASP A 1 74 ? 10.568 -0.809 -18.413 1.00 96.94 74 ASP A O 1
ATOM 558 N N . ILE A 1 75 ? 10.149 1.387 -18.354 1.00 98.44 75 ILE A N 1
ATOM 559 C CA . ILE A 1 75 ? 10.734 1.655 -17.033 1.00 98.44 75 ILE A CA 1
ATOM 560 C C . ILE A 1 75 ? 9.605 2.023 -16.071 1.00 98.44 75 ILE A C 1
ATOM 562 O O . ILE A 1 75 ? 9.126 3.162 -16.058 1.00 98.44 75 ILE A O 1
ATOM 566 N N . ILE A 1 76 ? 9.157 1.045 -15.285 1.00 97.94 76 ILE A N 1
ATOM 567 C CA . ILE A 1 76 ? 7.909 1.130 -14.519 1.00 97.94 76 ILE A CA 1
ATOM 568 C C . ILE A 1 76 ? 8.143 0.796 -13.040 1.00 97.94 76 ILE A C 1
ATOM 570 O O . ILE A 1 76 ? 8.761 -0.216 -12.736 1.00 97.94 76 ILE A O 1
ATOM 574 N N . ASN A 1 77 ? 7.618 1.591 -12.105 1.00 97.69 77 ASN A N 1
ATOM 575 C CA . ASN A 1 77 ? 7.656 1.261 -10.671 1.00 97.69 77 ASN A CA 1
ATOM 576 C C . ASN A 1 77 ? 9.075 0.989 -10.139 1.00 97.69 77 ASN A C 1
ATOM 578 O O . ASN A 1 77 ? 9.281 0.053 -9.392 1.00 97.69 77 ASN A O 1
ATOM 582 N N . ASN A 1 78 ? 10.099 1.749 -10.525 1.00 98.62 78 ASN A N 1
ATOM 583 C CA . ASN A 1 78 ? 11.442 1.605 -9.945 1.00 98.62 78 ASN A CA 1
ATOM 584 C C . ASN A 1 78 ? 11.698 2.704 -8.909 1.00 98.62 78 ASN A C 1
ATOM 586 O O . ASN A 1 78 ? 11.250 3.836 -9.084 1.00 98.62 78 ASN A O 1
ATOM 590 N N . THR A 1 79 ? 12.464 2.394 -7.864 1.00 98.62 79 THR A N 1
ATOM 591 C CA . THR A 1 79 ? 13.005 3.402 -6.938 1.00 98.62 79 THR A CA 1
ATOM 592 C C . THR A 1 79 ? 14.484 3.586 -7.230 1.00 98.62 79 THR A C 1
ATOM 594 O O . THR A 1 79 ? 15.256 2.632 -7.155 1.00 98.62 79 THR A O 1
ATOM 597 N N . ILE A 1 80 ? 14.878 4.815 -7.555 1.00 98.62 80 ILE A N 1
ATOM 598 C CA . ILE A 1 80 ? 16.249 5.218 -7.858 1.00 98.62 80 ILE A CA 1
ATOM 599 C C . ILE A 1 80 ? 16.676 6.273 -6.836 1.00 98.62 80 ILE A C 1
ATOM 601 O O . ILE A 1 80 ? 16.161 7.390 -6.850 1.00 98.62 80 ILE A O 1
ATOM 605 N N . PHE A 1 81 ? 17.627 5.933 -5.967 1.00 97.50 81 PHE A N 1
ATOM 606 C CA . PHE A 1 81 ? 18.083 6.790 -4.870 1.00 97.50 81 PHE A CA 1
ATOM 607 C C . PHE A 1 81 ? 19.610 6.960 -4.855 1.00 97.50 81 PHE A C 1
ATOM 609 O O . PHE A 1 81 ? 20.352 6.035 -5.157 1.00 97.50 81 PHE A O 1
ATOM 616 N N . ASP A 1 82 ? 20.113 8.138 -4.479 1.00 93.69 82 ASP A N 1
ATOM 617 C CA . ASP A 1 82 ? 21.560 8.372 -4.280 1.00 93.69 82 ASP A CA 1
ATOM 618 C C . ASP A 1 82 ? 22.451 7.967 -5.486 1.00 93.69 82 ASP A C 1
ATOM 620 O O . ASP A 1 82 ? 23.447 7.248 -5.368 1.00 93.69 82 ASP A O 1
ATOM 624 N N . TYR A 1 83 ? 22.086 8.446 -6.679 1.00 93.69 83 TYR A N 1
ATOM 625 C CA . TYR A 1 83 ? 22.905 8.373 -7.896 1.00 93.69 83 TYR A CA 1
ATOM 626 C C . TYR A 1 83 ? 23.823 9.599 -8.009 1.00 93.69 83 TYR A C 1
ATOM 628 O O . TYR A 1 83 ? 23.466 10.697 -7.575 1.00 93.69 83 TYR A O 1
ATOM 636 N N . ARG A 1 84 ? 25.031 9.433 -8.563 1.00 91.69 84 ARG A N 1
ATOM 637 C CA . ARG A 1 84 ? 26.115 10.437 -8.449 1.00 91.69 84 ARG A CA 1
ATOM 638 C C . ARG A 1 84 ? 26.638 10.998 -9.763 1.00 91.69 84 ARG A C 1
ATOM 640 O O . ARG A 1 84 ? 27.526 11.857 -9.757 1.00 91.69 84 ARG A O 1
ATOM 647 N N . TYR A 1 85 ? 26.094 10.561 -10.891 1.00 91.06 85 TYR A N 1
ATOM 648 C CA . TYR A 1 85 ? 26.468 11.102 -12.185 1.00 91.06 85 TYR A CA 1
ATOM 649 C C . TYR A 1 85 ? 25.243 11.426 -13.026 1.00 91.06 85 TYR A C 1
ATOM 651 O O . TYR A 1 85 ? 24.429 10.556 -13.303 1.00 91.06 85 TYR A O 1
ATOM 659 N N . TYR A 1 86 ? 25.188 12.676 -13.489 1.00 91.50 86 TYR A N 1
ATOM 660 C CA . TYR A 1 86 ? 24.330 13.184 -14.557 1.00 91.50 86 TYR A CA 1
ATOM 661 C C . TYR A 1 86 ? 22.813 13.110 -14.341 1.00 91.50 86 TYR A C 1
ATOM 663 O O . TYR A 1 86 ? 22.197 14.170 -14.287 1.00 91.50 86 TYR A O 1
ATOM 671 N N . ALA A 1 87 ? 22.207 11.924 -14.233 1.00 95.88 87 ALA A N 1
ATOM 672 C CA . ALA A 1 87 ? 20.772 11.780 -14.012 1.00 95.88 87 ALA A CA 1
ATOM 673 C C . ALA A 1 87 ? 20.376 10.444 -13.367 1.00 95.88 87 ALA A C 1
ATOM 675 O O . ALA A 1 87 ? 21.099 9.449 -13.473 1.00 95.88 87 ALA A O 1
ATOM 676 N N . GLY A 1 88 ? 19.193 10.414 -12.754 1.00 97.69 88 GLY A N 1
ATOM 677 C CA . GLY A 1 88 ? 18.583 9.184 -12.257 1.00 97.69 88 GLY A CA 1
ATOM 678 C C . GLY A 1 88 ? 18.175 8.269 -13.408 1.00 97.69 88 GLY A C 1
ATOM 679 O O . GLY A 1 88 ? 18.534 7.095 -13.409 1.00 97.69 88 GLY A O 1
ATOM 680 N N . ILE A 1 89 ? 17.510 8.819 -14.429 1.00 98.69 89 ILE A N 1
ATOM 681 C CA . ILE A 1 89 ? 17.186 8.124 -15.685 1.00 98.69 89 ILE A CA 1
ATOM 682 C C . ILE A 1 89 ? 17.649 8.989 -16.862 1.00 98.69 89 ILE A C 1
ATOM 684 O O . ILE A 1 89 ? 17.309 10.170 -16.942 1.00 98.69 89 ILE A O 1
ATOM 688 N N . SER A 1 90 ? 18.425 8.417 -17.784 1.00 97.19 90 SER A N 1
ATOM 689 C CA . SER A 1 90 ? 19.032 9.157 -18.894 1.00 97.19 90 SER A CA 1
ATOM 690 C C . SER A 1 90 ? 18.894 8.462 -20.246 1.00 97.19 90 SER A C 1
ATOM 692 O O . SER A 1 90 ? 19.438 7.378 -20.460 1.00 97.19 90 SER A O 1
ATOM 694 N N . PHE A 1 91 ? 18.279 9.172 -21.192 1.00 97.69 91 PHE A N 1
ATOM 695 C CA . PHE A 1 91 ? 18.266 8.890 -22.634 1.00 97.69 91 PHE A CA 1
ATOM 696 C C . PHE A 1 91 ? 18.988 10.000 -23.416 1.00 97.69 91 PHE A C 1
ATOM 698 O O . PHE A 1 91 ? 18.629 10.335 -24.544 1.00 97.69 91 PHE A O 1
ATOM 705 N N . ALA A 1 92 ? 19.975 10.653 -22.797 1.00 94.88 92 ALA A N 1
ATOM 706 C CA . ALA A 1 92 ? 20.656 11.813 -23.379 1.00 94.88 92 ALA A CA 1
ATOM 707 C C . ALA A 1 92 ? 22.041 11.498 -23.971 1.00 94.88 92 ALA A C 1
ATOM 709 O O . ALA A 1 92 ? 22.818 12.414 -24.255 1.00 94.88 92 ALA A O 1
ATOM 710 N N . ALA A 1 93 ? 22.369 10.218 -24.169 1.00 93.50 93 ALA A N 1
ATOM 711 C CA . ALA A 1 93 ? 23.608 9.825 -24.830 1.00 93.50 93 ALA A CA 1
ATOM 712 C C . ALA A 1 93 ? 23.715 10.444 -26.237 1.00 93.50 93 ALA A C 1
ATOM 714 O O . ALA A 1 93 ? 22.726 10.583 -26.952 1.00 93.50 93 ALA A O 1
ATOM 715 N N . LEU A 1 94 ? 24.934 10.795 -26.663 1.00 91.19 94 LEU A N 1
ATOM 716 C CA . LEU A 1 94 ? 25.165 11.435 -27.970 1.00 91.19 94 LEU A CA 1
ATOM 717 C C . LEU A 1 94 ? 24.771 10.547 -29.158 1.00 91.19 94 LEU A C 1
ATOM 719 O O . LEU A 1 94 ? 24.466 11.056 -30.231 1.00 91.19 94 LEU A O 1
ATOM 723 N N . ASN A 1 95 ? 24.810 9.231 -28.967 1.00 94.62 95 ASN A N 1
ATOM 724 C CA . ASN A 1 95 ? 24.443 8.215 -29.946 1.00 94.62 95 ASN A CA 1
ATOM 725 C C . ASN A 1 95 ? 23.072 7.583 -29.655 1.00 94.62 95 ASN A C 1
ATOM 727 O O . ASN A 1 95 ? 22.835 6.461 -30.097 1.00 94.62 95 ASN A O 1
ATOM 731 N N . ILE A 1 96 ? 22.198 8.237 -28.883 1.00 96.88 96 ILE A N 1
ATOM 732 C CA . ILE A 1 96 ? 20.830 7.742 -28.703 1.00 96.88 96 ILE A CA 1
ATOM 733 C C . ILE A 1 96 ? 20.084 7.778 -30.044 1.00 96.88 96 ILE A C 1
ATOM 735 O O . ILE A 1 96 ? 20.137 8.767 -30.780 1.00 96.88 96 ILE A O 1
ATOM 739 N N . GLY A 1 97 ? 19.444 6.664 -30.382 1.00 95.62 97 GLY A N 1
ATOM 740 C CA . GLY A 1 97 ? 18.609 6.514 -31.564 1.00 95.62 97 GLY A CA 1
ATOM 741 C C . GLY A 1 97 ? 17.194 7.054 -31.344 1.00 95.62 97 GLY A C 1
ATOM 742 O O . GLY A 1 97 ? 16.832 7.413 -30.221 1.00 95.62 97 GLY A O 1
ATOM 743 N N . PRO A 1 98 ? 16.385 7.135 -32.414 1.00 95.94 98 PRO A N 1
ATOM 744 C CA . PRO A 1 98 ? 14.971 7.433 -32.274 1.00 95.94 98 PRO A CA 1
ATOM 745 C C . PRO A 1 98 ? 14.259 6.313 -31.522 1.00 95.94 98 PRO A C 1
ATOM 747 O O . PRO A 1 98 ? 14.566 5.142 -31.733 1.00 95.94 98 PRO A O 1
ATOM 750 N N . GLY A 1 99 ? 13.308 6.695 -30.677 1.00 94.50 99 GLY A N 1
ATOM 751 C CA . GLY A 1 99 ? 12.433 5.759 -29.987 1.00 94.50 99 GLY A CA 1
ATOM 752 C C . GLY A 1 99 ? 11.490 6.445 -29.010 1.00 94.50 99 GLY A C 1
ATOM 753 O O . GLY A 1 99 ? 11.560 7.663 -28.833 1.00 94.50 99 GLY A O 1
ATOM 754 N N . SER A 1 100 ? 10.570 5.685 -28.420 1.00 96.56 100 SER A N 1
ATOM 755 C CA . SER A 1 100 ? 9.544 6.192 -27.490 1.00 96.56 100 SER A CA 1
ATOM 756 C C . SER A 1 100 ? 9.418 5.308 -26.243 1.00 96.56 100 SER A C 1
ATOM 758 O O . SER A 1 100 ? 8.388 4.668 -26.054 1.00 96.56 100 SER A O 1
ATOM 760 N N . PRO A 1 101 ? 10.466 5.230 -25.399 1.00 97.56 101 PRO A N 1
ATOM 761 C CA . PRO A 1 101 ? 10.424 4.438 -24.172 1.00 97.56 101 PRO A CA 1
ATOM 762 C C . PRO A 1 101 ? 9.349 4.953 -23.214 1.00 97.56 101 PRO A C 1
ATOM 764 O O . PRO A 1 101 ? 9.120 6.163 -23.121 1.00 97.56 101 PRO A O 1
ATOM 767 N N . VAL A 1 102 ? 8.747 4.054 -22.444 1.00 98.25 102 VAL A N 1
ATOM 768 C CA . VAL A 1 102 ? 7.764 4.413 -21.417 1.00 98.25 102 VAL A CA 1
ATOM 769 C C . VAL A 1 102 ? 8.471 4.561 -20.076 1.00 98.25 102 VAL A C 1
ATOM 771 O O . VAL A 1 102 ? 9.193 3.669 -19.640 1.00 98.25 102 VAL A O 1
ATOM 774 N N . ILE A 1 103 ? 8.258 5.682 -19.387 1.00 98.62 103 ILE A N 1
ATOM 775 C CA . ILE A 1 103 ? 8.832 5.950 -18.063 1.00 98.62 103 ILE A CA 1
ATOM 776 C C . ILE A 1 103 ? 7.706 6.384 -17.127 1.00 98.62 103 ILE A C 1
ATOM 778 O O . ILE A 1 103 ? 7.240 7.526 -17.194 1.00 98.62 103 ILE A O 1
ATOM 782 N N . LYS A 1 104 ? 7.253 5.491 -16.241 1.00 98.19 104 LYS A N 1
ATOM 783 C CA . LYS A 1 104 ? 6.138 5.796 -15.332 1.00 98.19 104 LYS A CA 1
ATOM 784 C C . LYS A 1 104 ? 6.210 5.148 -13.959 1.00 98.19 104 LYS A C 1
ATOM 786 O O . LYS A 1 104 ? 6.859 4.125 -13.783 1.00 98.19 104 LYS A O 1
ATOM 791 N N . ASN A 1 105 ? 5.494 5.718 -12.992 1.00 98.44 105 ASN A N 1
ATOM 792 C CA . ASN A 1 105 ? 5.378 5.191 -11.625 1.00 98.44 105 ASN A CA 1
ATOM 793 C C . ASN A 1 105 ? 6.719 5.066 -10.893 1.00 98.44 105 ASN A C 1
ATOM 795 O O . ASN A 1 105 ? 6.806 4.349 -9.906 1.00 98.44 105 ASN A O 1
ATOM 799 N N . ASN A 1 106 ? 7.792 5.705 -11.365 1.00 98.81 106 ASN A N 1
ATOM 800 C CA . ASN A 1 106 ? 9.101 5.610 -10.728 1.00 98.81 106 ASN A CA 1
ATOM 801 C C . ASN A 1 106 ? 9.250 6.678 -9.643 1.00 98.81 106 ASN A C 1
ATOM 803 O O . ASN A 1 106 ? 8.740 7.789 -9.786 1.00 98.81 106 ASN A O 1
ATOM 807 N N . ILE A 1 107 ? 10.037 6.372 -8.615 1.00 98.81 107 ILE A N 1
ATOM 808 C CA . ILE A 1 107 ? 10.583 7.372 -7.699 1.00 98.81 107 ILE A CA 1
ATOM 809 C C . ILE A 1 107 ? 12.054 7.579 -8.047 1.00 98.81 107 ILE A C 1
ATOM 811 O O . ILE A 1 107 ? 12.838 6.633 -8.056 1.00 98.81 107 ILE A O 1
ATOM 815 N N . VAL A 1 108 ? 12.442 8.822 -8.312 1.00 98.69 108 VAL A N 1
ATOM 816 C CA . VAL A 1 108 ? 13.824 9.230 -8.573 1.00 98.69 108 VAL A CA 1
ATOM 817 C C . VAL A 1 108 ? 14.199 10.317 -7.576 1.00 98.69 108 VAL A C 1
ATOM 819 O O . VAL A 1 108 ? 13.805 11.471 -7.720 1.00 98.69 108 VAL A O 1
ATOM 822 N N . MET A 1 109 ? 14.987 9.962 -6.567 1.00 97.62 109 MET A N 1
ATOM 823 C CA . MET A 1 109 ? 15.373 10.867 -5.489 1.00 97.62 109 MET A CA 1
ATOM 824 C C . MET A 1 109 ? 16.888 11.026 -5.422 1.00 97.62 109 MET A C 1
ATOM 826 O O . MET A 1 109 ? 17.650 10.058 -5.365 1.00 97.62 109 MET A O 1
ATOM 830 N N . ARG A 1 110 ? 17.349 12.272 -5.393 1.00 94.38 110 ARG A N 1
ATOM 831 C CA . ARG A 1 110 ? 18.756 12.562 -5.121 1.00 94.38 110 ARG A CA 1
ATOM 832 C C . ARG A 1 110 ? 19.023 12.393 -3.623 1.00 94.38 110 ARG A C 1
ATOM 834 O O . ARG A 1 110 ? 18.471 13.119 -2.810 1.00 94.38 110 ARG A O 1
ATOM 841 N N . GLY A 1 111 ? 19.906 11.460 -3.277 1.00 90.94 111 GLY A N 1
ATOM 842 C CA . GLY A 1 111 ? 20.325 11.189 -1.892 1.00 90.94 111 GLY A CA 1
ATOM 843 C C . GLY A 1 111 ? 21.683 11.793 -1.513 1.00 90.94 111 GLY A C 1
ATOM 844 O O . GLY A 1 111 ? 22.337 11.313 -0.595 1.00 90.94 111 GLY A O 1
ATOM 845 N N . ASN A 1 112 ? 22.172 12.785 -2.263 1.00 89.75 112 ASN A N 1
ATOM 846 C CA . ASN A 1 112 ? 23.506 13.367 -2.086 1.00 89.75 112 ASN A CA 1
ATOM 847 C C . ASN A 1 112 ? 23.572 14.825 -2.565 1.00 89.75 112 ASN A C 1
ATOM 849 O O . ASN A 1 112 ? 22.589 15.363 -3.058 1.00 89.75 112 ASN A O 1
ATOM 853 N N . ASP A 1 113 ? 24.761 15.430 -2.481 1.00 90.19 113 ASP A N 1
ATOM 854 C CA . ASP A 1 113 ? 25.029 16.809 -2.910 1.00 90.19 113 ASP A CA 1
ATOM 855 C C . ASP A 1 113 ? 25.675 16.943 -4.308 1.00 90.19 113 ASP A C 1
ATOM 857 O O . ASP A 1 113 ? 26.152 18.016 -4.682 1.00 90.19 113 ASP A O 1
ATOM 861 N N . GLN A 1 114 ? 25.651 15.904 -5.149 1.00 88.38 114 GLN A N 1
ATOM 862 C CA . GLN A 1 114 ? 26.213 15.968 -6.508 1.00 88.38 114 GLN A CA 1
ATOM 863 C C . GLN A 1 114 ? 25.298 16.708 -7.495 1.00 88.38 114 GLN A C 1
ATOM 865 O O . GLN A 1 114 ? 24.078 16.642 -7.359 1.00 88.38 114 GLN A O 1
ATOM 870 N N . PRO A 1 115 ? 25.833 17.414 -8.505 1.00 90.12 115 PRO A N 1
ATOM 871 C CA . PRO A 1 115 ? 25.020 18.050 -9.537 1.00 90.12 115 PRO A CA 1
ATOM 872 C C . PRO A 1 115 ? 24.460 16.981 -10.489 1.00 90.12 115 PRO A C 1
ATOM 874 O O . PRO A 1 115 ? 25.111 16.600 -11.461 1.00 90.12 115 PRO A O 1
ATOM 877 N N . VAL A 1 116 ? 23.271 16.461 -10.180 1.00 93.19 116 VAL A N 1
ATOM 878 C CA . VAL A 1 116 ? 22.594 15.397 -10.935 1.00 93.19 116 VAL A CA 1
ATOM 879 C C . VAL A 1 116 ? 21.128 15.761 -11.181 1.00 93.19 116 VAL A C 1
ATOM 881 O O . VAL A 1 116 ? 20.475 16.297 -10.290 1.00 93.19 116 VAL A O 1
ATOM 884 N N . GLY A 1 117 ? 20.616 15.480 -12.378 1.00 96.19 117 GLY A N 1
ATOM 885 C CA . GLY A 1 117 ? 19.216 15.696 -12.757 1.00 96.19 117 GLY A CA 1
ATOM 886 C C . GLY A 1 117 ? 18.315 14.491 -12.473 1.00 96.19 117 GLY A C 1
ATOM 887 O O . GLY A 1 117 ? 18.788 13.408 -12.148 1.00 96.19 117 GLY A O 1
ATOM 888 N N . GLY A 1 118 ? 17.007 14.660 -12.637 1.00 97.81 118 GLY A N 1
ATOM 889 C CA . GLY A 1 118 ? 16.025 13.585 -12.505 1.00 97.81 118 GLY A CA 1
ATOM 890 C C . GLY A 1 118 ? 15.977 12.694 -13.744 1.00 97.81 118 GLY A C 1
ATOM 891 O O . GLY A 1 118 ? 16.716 11.713 -13.848 1.00 97.81 118 GLY A O 1
ATOM 892 N N . ILE A 1 119 ? 15.101 13.049 -14.689 1.00 98.44 119 ILE A N 1
ATOM 893 C CA . ILE A 1 119 ? 14.869 12.306 -15.934 1.00 98.44 119 ILE A CA 1
ATOM 894 C C . ILE A 1 119 ? 15.241 13.184 -17.130 1.00 98.44 119 ILE A C 1
ATOM 896 O O . ILE A 1 119 ? 14.582 14.185 -17.410 1.00 98.44 119 ILE A O 1
ATOM 900 N N . LEU A 1 120 ? 16.305 12.818 -17.844 1.00 97.88 120 LEU A N 1
ATOM 901 C CA . LEU A 1 120 ? 16.869 13.629 -18.928 1.00 97.88 120 LEU A CA 1
ATOM 902 C C . LEU A 1 120 ? 16.921 12.849 -20.243 1.00 97.88 120 LEU A C 1
ATOM 904 O O . LEU A 1 120 ? 17.273 11.670 -20.262 1.00 97.88 120 LEU A O 1
ATOM 908 N N . TRP A 1 121 ? 16.642 13.508 -21.368 1.00 97.75 121 TRP A N 1
ATOM 909 C CA . TRP A 1 121 ? 16.715 12.869 -22.686 1.00 97.75 121 TRP A CA 1
ATOM 910 C C . TRP A 1 121 ? 17.178 13.816 -23.792 1.00 97.75 121 TRP A C 1
ATOM 912 O O . TRP A 1 121 ? 17.137 15.038 -23.665 1.00 97.75 121 TRP A O 1
ATOM 922 N N . ASN A 1 122 ? 17.644 13.248 -24.902 1.00 97.19 122 ASN A N 1
ATOM 923 C CA . ASN A 1 122 ? 17.886 13.988 -26.140 1.00 97.19 122 ASN A CA 1
ATOM 924 C C . ASN A 1 122 ? 16.623 13.960 -27.005 1.00 97.19 122 ASN A C 1
ATOM 926 O O . ASN A 1 122 ? 16.001 12.913 -27.100 1.00 97.19 122 ASN A O 1
ATOM 930 N N . ALA A 1 123 ? 16.303 15.053 -27.703 1.00 96.19 123 ALA A N 1
ATOM 931 C CA . ALA A 1 123 ? 15.120 15.174 -28.564 1.00 96.19 123 ALA A CA 1
ATOM 932 C C . ALA A 1 123 ? 15.041 14.151 -29.713 1.00 96.19 123 ALA A C 1
ATOM 934 O O . ALA A 1 123 ? 13.995 14.029 -30.344 1.00 96.19 123 ALA A O 1
ATOM 935 N N . THR A 1 124 ? 16.130 13.433 -29.997 1.00 96.12 124 THR A N 1
ATOM 936 C CA . THR A 1 124 ? 16.121 12.283 -30.913 1.00 96.12 124 THR A CA 1
ATOM 937 C C . THR A 1 124 ? 15.234 11.151 -30.382 1.00 96.12 124 THR A C 1
ATOM 939 O O . THR A 1 124 ? 14.546 10.517 -31.172 1.00 96.12 124 THR A O 1
ATOM 942 N N . CYS A 1 125 ? 15.206 10.938 -29.064 1.00 96.31 125 CYS A N 1
ATOM 943 C CA . CYS A 1 125 ? 14.329 9.996 -28.373 1.00 96.31 125 CYS A CA 1
ATOM 944 C C . CYS A 1 125 ? 13.186 10.773 -27.698 1.00 96.31 125 CYS A C 1
ATOM 946 O O . CYS A 1 125 ? 13.403 11.847 -27.138 1.00 96.31 125 CYS A O 1
ATOM 948 N N . THR A 1 126 ? 11.960 10.264 -27.753 1.00 96.06 126 THR A N 1
ATOM 949 C CA . THR A 1 126 ? 10.769 10.945 -27.227 1.00 96.06 126 THR A CA 1
ATOM 950 C C . THR A 1 126 ? 10.067 10.073 -26.187 1.00 96.06 126 THR A C 1
ATOM 952 O O . THR A 1 126 ? 9.063 9.447 -26.521 1.00 96.06 126 THR A O 1
ATOM 955 N N . PRO A 1 127 ? 10.582 9.999 -24.942 1.00 97.19 127 PRO A N 1
ATOM 956 C CA . PRO A 1 127 ? 9.975 9.175 -23.905 1.00 97.19 127 PRO A CA 1
ATOM 957 C C . PRO A 1 127 ? 8.538 9.591 -23.579 1.00 97.19 127 PRO A C 1
ATOM 959 O O . PRO A 1 127 ? 8.227 10.783 -23.499 1.00 97.19 127 PRO A O 1
ATOM 962 N N . GLU A 1 128 ? 7.688 8.608 -23.304 1.00 97.81 128 GLU A N 1
ATOM 963 C CA . GLU A 1 128 ? 6.367 8.811 -22.717 1.00 97.81 128 GLU A CA 1
ATOM 964 C C . GLU A 1 128 ? 6.493 8.836 -21.188 1.00 97.81 128 GLU A C 1
ATOM 966 O O . GLU A 1 128 ? 6.724 7.808 -20.551 1.00 97.81 128 GLU A O 1
ATOM 971 N N . ILE A 1 129 ? 6.366 10.024 -20.589 1.00 97.44 129 ILE A N 1
ATOM 972 C CA . ILE A 1 129 ? 6.619 10.251 -19.159 1.00 97.44 129 ILE A CA 1
ATOM 973 C C . ILE A 1 129 ? 5.309 10.581 -18.441 1.00 97.44 129 ILE A C 1
ATOM 975 O O . ILE A 1 129 ? 4.570 11.475 -18.857 1.00 97.44 129 ILE A O 1
ATOM 979 N N . SER A 1 130 ? 5.007 9.856 -17.364 1.00 98.06 130 SER A N 1
ATOM 980 C CA . SER A 1 130 ? 3.823 10.099 -16.527 1.00 98.06 130 SER A CA 1
ATOM 981 C C . SER A 1 130 ? 3.983 9.480 -15.139 1.00 98.06 130 SER A C 1
ATOM 983 O O . SER A 1 130 ? 4.734 8.528 -14.985 1.00 98.06 130 SER A O 1
ATOM 985 N N . TYR A 1 131 ? 3.279 9.996 -14.132 1.00 98.44 131 TYR A N 1
ATOM 986 C CA . TYR A 1 131 ? 3.177 9.399 -12.795 1.00 98.44 131 TYR A CA 1
ATOM 987 C C . TYR A 1 131 ? 4.524 9.089 -12.123 1.00 98.44 131 TYR A C 1
ATOM 989 O O . TYR A 1 131 ? 4.640 8.098 -11.421 1.00 98.44 131 TYR A O 1
ATOM 997 N N . ASN A 1 132 ? 5.573 9.881 -12.359 1.00 98.56 132 ASN A N 1
ATOM 998 C CA . ASN A 1 132 ? 6.846 9.715 -11.652 1.00 98.56 132 ASN A CA 1
ATOM 999 C C . ASN A 1 132 ? 6.956 10.746 -10.528 1.00 98.56 132 ASN A C 1
ATOM 1001 O O . ASN A 1 132 ? 6.577 11.906 -10.719 1.00 98.56 132 ASN A O 1
ATOM 1005 N N . ASN A 1 133 ? 7.553 10.356 -9.404 1.00 98.56 133 ASN A N 1
ATOM 1006 C CA . ASN A 1 133 ? 8.034 11.299 -8.406 1.00 98.56 133 ASN A CA 1
ATOM 1007 C C . ASN A 1 133 ? 9.523 11.572 -8.645 1.00 98.56 133 ASN A C 1
ATOM 1009 O O . ASN A 1 133 ? 10.338 10.649 -8.626 1.00 98.56 133 ASN A O 1
ATOM 1013 N N . VAL A 1 134 ? 9.892 12.832 -8.868 1.00 98.44 134 VAL A N 1
ATOM 1014 C CA . VAL A 1 134 ? 11.296 13.250 -8.988 1.00 98.44 134 VAL A CA 1
ATOM 1015 C C . VAL A 1 134 ? 11.588 14.254 -7.887 1.00 98.44 134 VAL A C 1
ATOM 1017 O O . VAL A 1 134 ? 11.070 15.366 -7.923 1.00 98.44 134 VAL A O 1
ATOM 1020 N N . PHE A 1 135 ? 12.438 13.885 -6.930 1.00 96.69 135 PHE A N 1
ATOM 1021 C CA . PHE A 1 135 ? 12.675 14.693 -5.737 1.00 96.69 135 PHE A CA 1
ATOM 1022 C C . PHE A 1 135 ? 14.135 15.110 -5.560 1.00 96.69 135 PHE A C 1
ATOM 1024 O O . PHE A 1 135 ? 15.076 14.322 -5.709 1.00 96.69 135 PHE A O 1
ATOM 1031 N N . GLY A 1 136 ? 14.301 16.392 -5.234 1.00 93.62 136 GLY A N 1
ATOM 1032 C CA . GLY A 1 136 ? 15.576 17.013 -4.901 1.00 93.62 136 GLY A CA 1
ATOM 1033 C C . GLY A 1 136 ? 16.688 16.974 -5.960 1.00 93.62 136 GLY A C 1
ATOM 1034 O O . GLY A 1 136 ? 17.839 17.030 -5.533 1.00 93.62 136 GLY A O 1
ATOM 1035 N N . PRO A 1 137 ? 16.455 16.874 -7.291 1.00 93.75 137 PRO A N 1
ATOM 1036 C CA . PRO A 1 137 ? 17.555 16.950 -8.252 1.00 93.75 137 PRO A CA 1
ATOM 1037 C C . PRO A 1 137 ? 18.288 18.296 -8.142 1.00 93.75 137 PRO A C 1
ATOM 1039 O O . PRO A 1 137 ? 17.761 19.293 -7.648 1.00 93.75 137 PRO A O 1
ATOM 1042 N N . ALA A 1 138 ? 19.526 18.331 -8.620 1.00 89.00 138 ALA A N 1
ATOM 1043 C CA . ALA A 1 138 ? 20.321 19.545 -8.707 1.00 89.00 138 ALA A CA 1
ATOM 1044 C C . ALA A 1 138 ? 20.337 20.100 -10.133 1.00 89.00 138 ALA A C 1
ATOM 1046 O O . ALA A 1 138 ? 20.229 19.367 -11.113 1.00 89.00 138 ALA A O 1
ATOM 1047 N N . ASN A 1 139 ? 20.546 21.412 -10.238 1.00 86.62 139 ASN A N 1
ATOM 1048 C CA . ASN A 1 139 ? 20.613 22.121 -11.511 1.00 86.62 139 ASN A CA 1
ATOM 1049 C C . ASN A 1 139 ? 21.817 21.660 -12.356 1.00 86.62 139 ASN A C 1
ATOM 1051 O O . ASN A 1 139 ? 22.960 22.036 -12.086 1.00 86.62 139 ASN A O 1
ATOM 1055 N N . VAL A 1 140 ? 21.550 20.878 -13.402 1.00 85.12 140 VAL A N 1
ATOM 1056 C CA . VAL A 1 140 ? 22.531 20.399 -14.395 1.00 85.12 140 VAL A CA 1
ATOM 1057 C C . VAL A 1 140 ? 22.301 20.963 -15.802 1.00 85.12 140 VAL A C 1
ATOM 1059 O O . VAL A 1 140 ? 23.185 20.893 -16.654 1.00 85.12 140 VAL A O 1
ATOM 1062 N N . THR A 1 141 ? 21.135 21.555 -16.050 1.00 82.31 141 THR A N 1
ATOM 1063 C CA . THR A 1 141 ? 20.655 22.040 -17.362 1.00 82.31 141 THR A CA 1
ATOM 1064 C C . THR A 1 141 ? 20.499 23.560 -17.446 1.00 82.31 141 THR A C 1
ATOM 1066 O O . THR A 1 141 ? 20.197 24.085 -18.516 1.00 82.31 141 THR A O 1
ATOM 1069 N N . GLY A 1 142 ? 20.694 24.280 -16.340 1.00 72.19 142 GLY A N 1
ATOM 1070 C CA . GLY A 1 142 ? 20.388 25.706 -16.201 1.00 72.19 142 GLY A CA 1
ATOM 1071 C C . GLY A 1 142 ? 19.058 26.002 -15.491 1.00 72.19 142 GLY A C 1
ATOM 1072 O O . GLY A 1 142 ? 18.769 27.177 -15.275 1.00 72.19 142 GLY A O 1
ATOM 1073 N N . GLY A 1 143 ? 18.283 24.981 -15.093 1.00 74.12 143 GLY A N 1
ATOM 1074 C CA . GLY A 1 143 ? 16.991 25.085 -14.393 1.00 74.12 143 GLY A CA 1
ATOM 1075 C C . GLY A 1 143 ? 16.868 24.180 -13.152 1.00 74.12 143 GLY A C 1
ATOM 1076 O O . GLY A 1 143 ? 17.846 23.948 -12.452 1.00 74.12 143 GLY A O 1
ATOM 1077 N N . GLY A 1 144 ? 15.658 23.698 -12.834 1.00 78.81 144 GLY A N 1
ATOM 1078 C CA . GLY A 1 144 ? 15.426 22.779 -11.703 1.00 78.81 144 GLY A CA 1
ATOM 1079 C C . GLY A 1 144 ? 15.890 21.336 -11.964 1.00 78.81 144 GLY A C 1
ATOM 1080 O O . GLY A 1 144 ? 16.076 20.580 -11.018 1.00 78.81 144 GLY A O 1
ATOM 1081 N N . SER A 1 145 ? 16.093 20.971 -13.238 1.00 80.12 145 SER A N 1
ATOM 1082 C CA . SER A 1 145 ? 16.550 19.669 -13.750 1.00 80.12 145 SER A CA 1
ATOM 1083 C C . SER A 1 145 ? 15.768 18.440 -13.274 1.00 80.12 145 SER A C 1
ATOM 1085 O O . SER A 1 145 ? 16.313 17.335 -13.242 1.00 80.12 145 SER A O 1
ATOM 1087 N N . PHE A 1 146 ? 14.479 18.607 -12.968 1.00 95.00 146 PHE A N 1
ATOM 1088 C CA . PHE A 1 146 ? 13.550 17.497 -12.735 1.00 95.00 146 PHE A CA 1
ATOM 1089 C C . PHE A 1 146 ? 13.344 16.691 -14.019 1.00 95.00 146 PHE A C 1
ATOM 1091 O O . PHE A 1 146 ? 13.577 15.482 -14.044 1.00 95.00 146 PHE A O 1
ATOM 1098 N N . TYR A 1 147 ? 12.986 17.390 -15.098 1.00 97.06 147 TYR A N 1
ATOM 1099 C CA . TYR A 1 147 ? 12.753 16.822 -16.419 1.00 97.06 147 TYR A CA 1
ATOM 1100 C C . TYR A 1 147 ? 13.279 17.789 -17.473 1.00 97.06 147 TYR A C 1
ATOM 1102 O O . TYR A 1 147 ? 12.861 18.949 -17.514 1.00 97.06 147 TYR A O 1
ATOM 1110 N N . ALA A 1 148 ? 14.174 17.334 -18.348 1.00 96.69 148 ALA A N 1
ATOM 1111 C CA . ALA A 1 148 ? 14.673 18.194 -19.414 1.00 96.69 148 ALA A CA 1
ATOM 1112 C C . ALA A 1 148 ? 15.028 17.434 -20.691 1.00 96.69 148 ALA A C 1
ATOM 1114 O O . ALA A 1 148 ? 15.549 16.316 -20.671 1.00 96.69 148 ALA A O 1
ATOM 1115 N N . VAL A 1 149 ? 14.801 18.115 -21.811 1.00 96.44 149 VAL A N 1
ATOM 1116 C CA . VAL A 1 149 ? 15.110 17.644 -23.159 1.00 96.44 149 VAL A CA 1
ATOM 1117 C C . VAL A 1 149 ? 16.275 18.434 -23.748 1.00 96.44 149 VAL A C 1
ATOM 1119 O O . VAL A 1 149 ? 16.337 19.660 -23.643 1.00 96.44 149 VAL A O 1
ATOM 1122 N N . HIS A 1 150 ? 17.197 17.739 -24.409 1.00 95.56 150 HIS A N 1
ATOM 1123 C CA . HIS A 1 150 ? 18.302 18.344 -25.141 1.00 95.56 150 HIS A CA 1
ATOM 1124 C C . HIS A 1 150 ? 18.021 18.377 -26.649 1.00 95.56 150 HIS A C 1
ATOM 1126 O O . HIS A 1 150 ? 17.967 17.333 -27.298 1.00 95.56 150 HIS A O 1
ATOM 1132 N N . ASN A 1 151 ? 17.909 19.578 -27.222 1.00 92.62 151 ASN A N 1
ATOM 1133 C CA . ASN A 1 151 ? 17.761 19.811 -28.666 1.00 92.62 151 ASN A CA 1
ATOM 1134 C C . ASN A 1 151 ? 18.768 20.869 -29.154 1.00 92.62 151 ASN A C 1
ATOM 1136 O O . ASN A 1 151 ? 18.402 21.969 -29.562 1.00 92.62 151 ASN A O 1
ATOM 1140 N N . GLY A 1 152 ? 20.063 20.584 -28.990 1.00 90.38 152 GLY A N 1
ATOM 1141 C CA . GLY A 1 152 ? 21.154 21.550 -29.198 1.00 90.38 152 GLY A CA 1
ATOM 1142 C C . GLY A 1 152 ? 21.396 22.481 -28.001 1.00 90.38 152 GLY A C 1
ATOM 1143 O O . GLY A 1 152 ? 22.508 22.971 -27.820 1.00 90.38 152 GLY A O 1
ATOM 1144 N N . SER A 1 153 ? 20.384 22.661 -27.155 1.00 92.75 153 SER A N 1
ATOM 1145 C CA . SER A 1 153 ? 20.471 23.191 -25.794 1.00 92.75 153 SER A CA 1
ATOM 1146 C C . SER A 1 153 ? 19.471 22.464 -24.894 1.00 92.75 153 SER A C 1
ATOM 1148 O O . SER A 1 153 ? 18.516 21.860 -25.392 1.00 92.75 153 SER A O 1
ATOM 1150 N N . TRP A 1 154 ? 19.673 22.532 -23.579 1.00 94.69 154 TRP A N 1
ATOM 1151 C CA . TRP A 1 154 ? 18.714 22.000 -22.612 1.00 94.69 154 TRP A CA 1
ATOM 1152 C C . TRP A 1 154 ? 17.479 22.883 -22.483 1.00 94.69 154 TRP A C 1
ATOM 1154 O O . TRP A 1 154 ? 17.580 24.110 -22.471 1.00 94.69 154 TRP A O 1
ATOM 1164 N N . MET A 1 155 ? 16.321 22.242 -22.362 1.00 94.50 155 MET A N 1
ATOM 1165 C CA . MET A 1 155 ? 15.038 22.875 -22.083 1.00 94.50 155 MET A CA 1
ATOM 1166 C C . MET A 1 155 ? 14.322 22.077 -20.994 1.00 94.50 155 MET A C 1
ATOM 1168 O O . MET A 1 155 ? 14.120 20.874 -21.148 1.00 94.50 155 MET A O 1
ATOM 1172 N N . GLU A 1 156 ? 13.947 22.749 -19.908 1.00 93.12 156 GLU A N 1
ATOM 1173 C CA . GLU A 1 156 ? 13.098 22.178 -18.856 1.00 93.12 156 GLU A CA 1
ATOM 1174 C C . GLU A 1 156 ? 11.690 21.929 -19.394 1.00 93.12 156 GLU A C 1
ATOM 1176 O O . GLU A 1 156 ? 11.153 22.735 -20.161 1.00 93.12 156 GLU A O 1
ATOM 1181 N N . VAL A 1 157 ? 11.080 20.831 -18.967 1.00 94.06 157 VAL A N 1
ATOM 1182 C CA . VAL A 1 157 ? 9.727 20.447 -19.371 1.00 94.06 157 VAL A CA 1
ATOM 1183 C C . VAL A 1 157 ? 8.944 19.893 -18.181 1.00 94.06 157 VAL A C 1
ATOM 1185 O O . VAL A 1 157 ? 9.493 19.633 -17.116 1.00 94.06 157 VAL A O 1
ATOM 1188 N N . SER A 1 158 ? 7.631 19.744 -18.347 1.00 92.31 158 SER A N 1
ATOM 1189 C CA . SER A 1 158 ? 6.793 19.078 -17.347 1.00 92.31 158 SER A CA 1
ATOM 1190 C C . SER A 1 158 ? 7.092 17.575 -17.309 1.00 92.31 158 SER A C 1
ATOM 1192 O O . SER A 1 158 ? 7.353 16.977 -18.352 1.00 92.31 158 SER A O 1
ATOM 1194 N N . GLY A 1 159 ? 6.975 16.961 -16.128 1.00 92.31 159 GLY A N 1
ATOM 1195 C CA . GLY A 1 159 ? 7.035 15.504 -15.948 1.00 92.31 159 GLY A CA 1
ATOM 1196 C C . GLY A 1 159 ? 5.827 14.735 -16.489 1.00 92.31 159 GLY A C 1
ATOM 1197 O O . GLY A 1 159 ? 5.749 13.522 -16.317 1.00 92.31 159 GLY A O 1
ATOM 1198 N N . GLY A 1 160 ? 4.882 15.429 -17.128 1.00 95.06 160 GLY A N 1
ATOM 1199 C CA . GLY A 1 160 ? 3.668 14.835 -17.668 1.00 95.06 160 GLY A CA 1
ATOM 1200 C C . GLY A 1 160 ? 2.565 14.645 -16.619 1.00 95.06 160 GLY A C 1
ATOM 1201 O O . GLY A 1 160 ? 2.653 15.165 -15.502 1.00 95.06 160 GLY A O 1
ATOM 1202 N N . PRO A 1 161 ? 1.478 13.945 -16.988 1.00 96.00 161 PRO A N 1
ATOM 1203 C CA . PRO A 1 161 ? 0.341 13.704 -16.104 1.00 96.00 161 PRO A CA 1
ATOM 1204 C C . PRO A 1 161 ? 0.754 12.973 -14.826 1.00 96.00 161 PRO A C 1
ATOM 1206 O O . PRO A 1 161 ? 1.510 12.009 -14.892 1.00 96.00 161 PRO A O 1
ATOM 1209 N N . GLY A 1 162 ? 0.241 13.417 -13.676 1.00 95.81 162 GLY A N 1
ATOM 1210 C CA . GLY A 1 162 ? 0.466 12.757 -12.387 1.00 95.81 162 GLY A CA 1
ATOM 1211 C C . GLY A 1 162 ? 1.895 12.842 -11.845 1.00 95.81 162 GLY A C 1
ATOM 1212 O O . GLY A 1 162 ? 2.199 12.144 -10.889 1.00 95.81 162 GLY A O 1
ATOM 1213 N N . ALA A 1 163 ? 2.777 13.652 -12.441 1.00 96.06 163 ALA A N 1
ATOM 1214 C CA . ALA A 1 163 ? 4.125 13.840 -11.916 1.00 96.06 163 ALA A CA 1
ATOM 1215 C C . ALA A 1 163 ? 4.105 14.546 -10.551 1.00 96.06 163 ALA A C 1
ATOM 1217 O O . ALA A 1 163 ? 3.418 15.555 -10.378 1.00 96.06 163 ALA A O 1
ATOM 1218 N N . ILE A 1 164 ? 4.901 14.029 -9.618 1.00 96.50 164 ILE A N 1
ATOM 1219 C CA . ILE A 1 164 ? 5.092 14.563 -8.265 1.00 96.50 164 ILE A CA 1
ATOM 1220 C C . ILE A 1 164 ? 6.547 15.038 -8.132 1.00 96.50 164 ILE A C 1
ATOM 1222 O O . ILE A 1 164 ? 7.441 14.611 -8.873 1.00 96.50 164 ILE A O 1
ATOM 1226 N N . SER A 1 165 ? 6.787 16.013 -7.260 1.00 95.69 165 SER A N 1
ATOM 1227 C CA . SER A 1 165 ? 8.126 16.550 -6.984 1.00 95.69 165 SER A CA 1
ATOM 1228 C C . SER A 1 165 ? 8.313 16.841 -5.497 1.00 95.69 165 SER A C 1
ATOM 1230 O O . SER A 1 165 ? 8.851 17.877 -5.118 1.00 95.69 165 SER A O 1
ATOM 1232 N N . GLU A 1 166 ? 7.845 15.907 -4.674 1.00 95.44 166 GLU A N 1
ATOM 1233 C CA . GLU A 1 166 ? 7.801 15.994 -3.213 1.00 95.44 166 GLU A CA 1
ATOM 1234 C C . GLU A 1 166 ? 8.635 14.872 -2.593 1.00 95.44 166 GLU A C 1
ATOM 1236 O O . GLU A 1 166 ? 8.929 13.868 -3.252 1.00 95.44 166 GLU A O 1
ATOM 1241 N N . ASP A 1 167 ? 9.034 15.048 -1.334 1.00 96.25 167 ASP A N 1
ATOM 1242 C CA . ASP A 1 167 ? 9.769 14.016 -0.605 1.00 96.25 167 ASP A CA 1
ATOM 1243 C C . ASP A 1 167 ? 8.935 12.723 -0.587 1.00 96.25 167 ASP A C 1
ATOM 1245 O O . ASP A 1 167 ? 7.781 12.762 -0.156 1.00 96.25 167 ASP A O 1
ATOM 1249 N N . PRO A 1 168 ? 9.462 11.580 -1.067 1.00 96.06 168 PRO A N 1
ATOM 1250 C CA . PRO A 1 168 ? 8.745 10.313 -0.987 1.00 96.06 168 PRO A CA 1
ATOM 1251 C C . PRO A 1 168 ? 8.529 9.832 0.456 1.00 96.06 168 PRO A C 1
ATOM 1253 O O . PRO A 1 168 ? 7.773 8.885 0.645 1.00 96.06 168 PRO A O 1
ATOM 1256 N N . GLN A 1 169 ? 9.155 10.450 1.463 1.00 93.12 169 GLN A N 1
ATOM 1257 C CA . GLN A 1 169 ? 9.024 10.086 2.876 1.00 93.12 169 GLN A CA 1
ATOM 1258 C C . GLN A 1 169 ? 9.351 8.608 3.109 1.00 93.12 169 GLN A C 1
ATOM 1260 O O . GLN A 1 169 ? 8.562 7.850 3.664 1.00 93.12 169 GLN A O 1
ATOM 1265 N N . PHE A 1 170 ? 10.524 8.177 2.641 1.00 91.19 170 PHE A N 1
ATOM 1266 C CA . PHE A 1 170 ? 11.004 6.829 2.933 1.00 91.19 170 PHE A CA 1
ATOM 1267 C C . PHE A 1 170 ? 11.242 6.651 4.436 1.00 91.19 170 PHE A C 1
ATOM 1269 O O . PHE A 1 170 ? 11.816 7.532 5.075 1.00 91.19 170 PHE A O 1
ATOM 1276 N N . ILE A 1 171 ? 10.864 5.490 4.976 1.00 79.38 171 ILE A N 1
ATOM 1277 C CA . ILE A 1 171 ? 10.978 5.195 6.413 1.00 79.38 171 ILE A CA 1
ATOM 1278 C C . ILE A 1 171 ? 12.438 5.239 6.891 1.00 79.38 171 ILE A C 1
ATOM 1280 O O . ILE A 1 171 ? 12.730 5.858 7.912 1.00 79.38 171 ILE A O 1
ATOM 1284 N N . ASP A 1 172 ? 13.359 4.577 6.179 1.00 77.56 172 ASP A N 1
ATOM 1285 C CA . ASP A 1 172 ? 14.778 4.531 6.561 1.00 77.56 172 ASP A CA 1
ATOM 1286 C C . ASP A 1 172 ? 15.699 4.267 5.345 1.00 77.56 172 ASP A C 1
ATOM 1288 O O . ASP A 1 172 ? 16.283 3.182 5.187 1.00 77.56 172 ASP A O 1
ATOM 1292 N N . PRO A 1 173 ? 15.834 5.252 4.435 1.00 84.69 173 PRO A N 1
ATOM 1293 C CA . PRO A 1 173 ? 16.593 5.089 3.195 1.00 84.69 173 PRO A CA 1
ATOM 1294 C C . PRO A 1 173 ? 18.100 4.889 3.433 1.00 84.69 173 PRO A C 1
ATOM 1296 O O . PRO A 1 173 ? 18.757 4.213 2.638 1.00 84.69 173 PRO A O 1
ATOM 1299 N N . ASP A 1 174 ? 18.649 5.399 4.541 1.00 78.88 174 ASP A N 1
ATOM 1300 C CA . ASP A 1 174 ? 20.073 5.278 4.892 1.00 78.88 174 ASP A CA 1
ATOM 1301 C C . ASP A 1 174 ? 20.493 3.827 5.170 1.00 78.88 174 ASP A C 1
ATOM 1303 O O . ASP A 1 174 ? 21.640 3.440 4.918 1.00 78.88 174 ASP A O 1
ATOM 1307 N N . HIS A 1 175 ? 19.559 2.996 5.638 1.00 74.62 175 HIS A N 1
ATOM 1308 C CA . HIS A 1 175 ? 19.777 1.563 5.841 1.00 74.62 175 HIS A CA 1
ATOM 1309 C C . HIS A 1 175 ? 19.184 0.697 4.720 1.00 74.62 175 HIS A C 1
ATOM 1311 O O . HIS A 1 175 ? 19.242 -0.533 4.790 1.00 74.62 175 HIS A O 1
ATOM 1317 N N . GLY A 1 176 ? 18.695 1.316 3.644 1.00 76.50 176 GLY A N 1
ATOM 1318 C CA . GLY A 1 176 ? 18.149 0.626 2.479 1.00 76.50 176 GLY A CA 1
ATOM 1319 C C . GLY A 1 176 ? 16.667 0.258 2.585 1.00 76.50 176 GLY A C 1
ATOM 1320 O O . GLY A 1 176 ? 16.204 -0.567 1.795 1.00 76.50 176 GLY A O 1
ATOM 1321 N N . TYR A 1 177 ? 15.925 0.846 3.527 1.00 79.44 177 TYR A N 1
ATOM 1322 C CA . TYR A 1 177 ? 14.484 0.653 3.680 1.00 79.44 177 TYR A CA 1
ATOM 1323 C C . TYR A 1 177 ? 13.721 1.770 2.963 1.00 79.44 177 TYR A C 1
ATOM 1325 O O . TYR A 1 177 ? 13.485 2.850 3.500 1.00 79.44 177 TYR A O 1
ATOM 1333 N N . PHE A 1 178 ? 13.318 1.478 1.728 1.00 89.12 178 PHE A N 1
ATOM 1334 C CA . PHE A 1 178 ? 12.627 2.416 0.838 1.00 89.12 178 PHE A CA 1
ATOM 1335 C C . PHE A 1 178 ? 11.112 2.184 0.769 1.00 89.12 178 PHE A C 1
ATOM 1337 O O . PHE A 1 178 ? 10.490 2.471 -0.252 1.00 89.12 178 PHE A O 1
ATOM 1344 N N . TYR A 1 179 ? 10.523 1.646 1.838 1.00 85.19 179 TYR A N 1
ATOM 1345 C CA . TYR A 1 179 ? 9.073 1.692 2.011 1.00 85.19 179 TYR A CA 1
ATOM 1346 C C . TYR A 1 179 ? 8.643 3.137 2.247 1.00 85.19 179 TYR A C 1
ATOM 1348 O O . TYR A 1 179 ? 9.368 3.904 2.890 1.00 85.19 179 TYR A O 1
ATOM 1356 N N . LEU A 1 180 ? 7.486 3.493 1.699 1.00 86.50 180 LEU A N 1
ATOM 1357 C CA . LEU A 1 180 ? 6.881 4.802 1.890 1.00 86.50 180 LEU A CA 1
ATOM 1358 C C . LEU A 1 180 ? 6.268 4.886 3.288 1.00 86.50 180 LEU A C 1
ATOM 1360 O O . LEU A 1 180 ? 5.701 3.909 3.782 1.00 86.50 180 LEU A O 1
ATOM 1364 N N . ASP A 1 181 ? 6.374 6.052 3.915 1.00 82.06 181 ASP A N 1
ATOM 1365 C CA . ASP A 1 181 ? 5.495 6.400 5.022 1.00 82.06 181 ASP A CA 1
ATOM 1366 C C . ASP A 1 181 ? 4.029 6.380 4.532 1.00 82.06 181 ASP A C 1
ATOM 1368 O O . ASP A 1 181 ? 3.765 6.814 3.407 1.00 82.06 181 ASP A O 1
ATOM 1372 N N . PRO A 1 182 ? 3.063 5.909 5.336 1.00 69.94 182 PRO A N 1
ATOM 1373 C CA . PRO A 1 182 ? 1.653 5.858 4.942 1.00 69.94 182 PRO A CA 1
ATOM 1374 C C . PRO A 1 182 ? 1.038 7.211 4.564 1.00 69.94 182 PRO A C 1
ATOM 1376 O O . PRO A 1 182 ? 0.036 7.242 3.856 1.00 69.94 182 PRO A O 1
ATOM 1379 N N . LEU A 1 183 ? 1.599 8.326 5.044 1.00 76.12 183 LEU A N 1
ATOM 1380 C CA . LEU A 1 183 ? 1.155 9.678 4.684 1.00 76.12 183 LEU A CA 1
ATOM 1381 C C . LEU A 1 183 ? 1.895 10.246 3.465 1.00 76.12 183 LEU A C 1
ATOM 1383 O O . LEU A 1 183 ? 1.644 11.386 3.068 1.00 76.12 183 LEU A O 1
ATOM 1387 N N . SER A 1 184 ? 2.798 9.469 2.866 1.00 90.69 184 SER A N 1
ATOM 1388 C CA . SER A 1 184 ? 3.519 9.866 1.666 1.00 90.69 184 SER A CA 1
ATOM 1389 C C . SER A 1 184 ? 2.560 10.155 0.520 1.00 90.69 184 SER A C 1
ATOM 1391 O O . SER A 1 184 ? 1.693 9.355 0.178 1.00 90.69 184 SER A O 1
ATOM 1393 N N . LEU A 1 185 ? 2.802 11.264 -0.179 1.00 91.62 185 LEU A N 1
ATOM 1394 C CA . LEU A 1 185 ? 2.079 11.615 -1.404 1.00 91.62 185 LEU A CA 1
ATOM 1395 C C . LEU A 1 185 ? 2.344 10.644 -2.567 1.00 91.62 185 LEU A C 1
ATOM 1397 O O . LEU A 1 185 ? 1.737 10.788 -3.626 1.00 91.62 185 LEU A O 1
ATOM 1401 N N . CYS A 1 186 ? 3.278 9.703 -2.407 1.00 95.19 186 CYS A N 1
ATOM 1402 C CA . CYS A 1 186 ? 3.546 8.651 -3.383 1.00 95.19 186 CYS A CA 1
ATOM 1403 C C . CYS A 1 186 ? 2.633 7.423 -3.221 1.00 95.19 186 CYS A C 1
ATOM 1405 O O . CYS A 1 186 ? 2.622 6.598 -4.138 1.00 95.19 186 CYS A O 1
ATOM 1407 N N . VAL A 1 187 ? 1.889 7.317 -2.112 1.00 87.81 187 VAL A N 1
ATOM 1408 C CA . VAL A 1 187 ? 0.901 6.253 -1.873 1.00 87.81 187 VAL A CA 1
ATOM 1409 C C . VAL A 1 187 ? -0.346 6.497 -2.731 1.00 87.81 187 VAL A C 1
ATOM 1411 O O . VAL A 1 187 ? -0.804 7.636 -2.854 1.00 87.81 187 VAL A O 1
ATOM 1414 N N . ASP A 1 188 ? -0.869 5.455 -3.382 1.00 90.19 188 ASP A N 1
ATOM 1415 C CA . ASP A 1 188 ? -2.031 5.475 -4.282 1.00 90.19 188 ASP A CA 1
ATOM 1416 C C . ASP A 1 188 ? -1.951 6.545 -5.401 1.00 90.19 188 ASP A C 1
ATOM 1418 O O . ASP A 1 188 ? -2.961 7.039 -5.929 1.00 90.19 188 ASP A O 1
ATOM 1422 N N . ALA A 1 189 ? -0.736 6.950 -5.785 1.00 94.25 189 ALA A N 1
ATOM 1423 C CA . ALA A 1 189 ? -0.500 8.123 -6.630 1.00 94.25 189 ALA A CA 1
ATOM 1424 C C . ALA A 1 189 ? -0.078 7.803 -8.075 1.00 94.25 189 ALA A C 1
ATOM 1426 O O . ALA A 1 189 ? -0.110 8.689 -8.938 1.00 94.25 189 ALA A O 1
ATOM 1427 N N . GLY A 1 190 ? 0.272 6.552 -8.365 1.00 95.38 190 GLY A N 1
ATOM 1428 C CA . GLY A 1 190 ? 0.700 6.043 -9.668 1.00 95.38 190 GLY A CA 1
ATOM 1429 C C . GLY A 1 190 ? -0.412 5.985 -10.722 1.00 95.38 190 GLY A C 1
ATOM 1430 O O . GLY A 1 190 ? -1.506 6.524 -10.558 1.00 95.38 190 GLY A O 1
ATOM 1431 N N . ASP A 1 191 ? -0.139 5.360 -11.863 1.00 96.38 191 ASP A N 1
ATOM 1432 C CA . ASP A 1 191 ? -1.088 5.232 -12.976 1.00 96.38 191 ASP A CA 1
ATOM 1433 C C . ASP A 1 191 ? -2.419 4.598 -12.498 1.00 96.38 191 ASP A C 1
ATOM 1435 O O . ASP A 1 191 ? -2.397 3.515 -11.913 1.00 96.38 191 ASP A O 1
ATOM 1439 N N . PRO A 1 192 ? -3.583 5.249 -12.713 1.00 94.12 192 PRO A N 1
ATOM 1440 C CA . PRO A 1 192 ? -4.875 4.780 -12.211 1.00 94.12 192 PRO A CA 1
ATOM 1441 C C . PRO A 1 192 ? -5.438 3.577 -12.982 1.00 94.12 192 PRO A C 1
ATOM 1443 O O . PRO A 1 192 ? -6.528 3.104 -12.660 1.00 94.12 192 PRO A O 1
ATOM 1446 N N . ASN A 1 193 ? -4.776 3.114 -14.047 1.00 88.38 193 ASN A N 1
ATOM 1447 C CA . ASN A 1 193 ? -5.227 1.939 -14.777 1.00 88.38 193 ASN A CA 1
ATOM 1448 C C . ASN A 1 193 ? -5.090 0.676 -13.895 1.00 88.38 193 ASN A C 1
ATOM 1450 O O . ASN A 1 193 ? -3.971 0.360 -13.491 1.00 88.38 193 ASN A O 1
ATOM 1454 N N . PRO A 1 194 ? -6.167 -0.115 -13.692 1.00 78.19 194 PRO A N 1
ATOM 1455 C CA . PRO A 1 194 ? -6.161 -1.309 -12.838 1.00 78.19 194 PRO A CA 1
ATOM 1456 C C . PRO A 1 194 ? -5.170 -2.418 -13.209 1.00 78.19 194 PRO A C 1
ATOM 1458 O O . PRO A 1 194 ? -5.049 -3.401 -12.482 1.00 78.19 194 PRO A O 1
ATOM 1461 N N . ILE A 1 195 ? -4.508 -2.333 -14.367 1.00 79.19 195 ILE A N 1
ATOM 1462 C CA . ILE A 1 195 ? -3.371 -3.204 -14.690 1.00 79.19 195 ILE A CA 1
ATOM 1463 C C . ILE A 1 195 ? -2.138 -2.887 -13.841 1.00 79.19 195 ILE A C 1
ATOM 1465 O O . ILE A 1 195 ? -1.308 -3.770 -13.691 1.00 79.19 195 ILE A O 1
ATOM 1469 N N . TYR A 1 196 ? -2.000 -1.674 -13.304 1.00 86.00 196 TYR A N 1
ATOM 1470 C CA . TYR A 1 196 ? -0.852 -1.261 -12.494 1.00 86.00 196 TYR A CA 1
ATOM 1471 C C . TYR A 1 196 ? -1.124 -1.266 -10.999 1.00 86.00 196 TYR A C 1
ATOM 1473 O O . TYR A 1 196 ? -0.185 -0.997 -10.264 1.00 86.00 196 TYR A O 1
ATOM 1481 N N . ASN A 1 197 ? -2.360 -1.541 -10.575 1.00 81.06 197 ASN A N 1
ATOM 1482 C CA . ASN A 1 197 ? -2.740 -1.555 -9.168 1.00 81.06 197 ASN A CA 1
ATOM 1483 C C . ASN A 1 197 ? -1.774 -2.372 -8.318 1.00 81.06 197 ASN A C 1
ATOM 1485 O O . ASN A 1 197 ? -1.164 -3.340 -8.793 1.00 81.06 197 ASN A O 1
ATOM 1489 N N . ASP A 1 198 ? -1.673 -1.950 -7.065 1.00 78.44 198 ASP A N 1
ATOM 1490 C CA . ASP A 1 198 ? -0.908 -2.653 -6.065 1.00 78.44 198 ASP A CA 1
ATOM 1491 C C . ASP A 1 198 ? -1.395 -4.065 -5.875 1.00 78.44 198 ASP A C 1
ATOM 1493 O O . ASP A 1 198 ? -2.481 -4.493 -6.293 1.00 78.44 198 ASP A O 1
ATOM 1497 N N . ASN A 1 199 ? -0.530 -4.794 -5.191 1.00 68.88 199 ASN A N 1
ATOM 1498 C CA . ASN A 1 199 ? -0.787 -6.164 -4.883 1.00 68.88 199 ASN A CA 1
ATOM 1499 C C . ASN A 1 199 ? -1.975 -6.368 -3.934 1.00 68.88 199 ASN A C 1
ATOM 1501 O O . ASN A 1 199 ? -2.406 -7.493 -3.778 1.00 68.88 199 ASN A O 1
ATOM 1505 N N . ASP A 1 200 ? -2.513 -5.314 -3.333 1.00 61.00 200 ASP A N 1
ATOM 1506 C CA . ASP A 1 200 ? -3.739 -5.291 -2.533 1.00 61.00 200 ASP A CA 1
ATOM 1507 C C . ASP A 1 200 ? -4.921 -4.630 -3.269 1.00 61.00 200 ASP A C 1
ATOM 1509 O O . ASP A 1 200 ? -5.954 -4.285 -2.683 1.00 61.00 200 ASP A O 1
ATOM 1513 N N . GLY A 1 201 ? -4.790 -4.481 -4.588 1.00 66.12 201 GLY A N 1
ATOM 1514 C CA . GLY A 1 201 ? -5.818 -3.948 -5.464 1.00 66.12 201 GLY A CA 1
ATOM 1515 C C . GLY A 1 201 ? -6.067 -2.453 -5.301 1.00 66.12 201 GLY A C 1
ATOM 1516 O O . GLY A 1 201 ? -6.884 -1.932 -6.073 1.00 66.12 201 GLY A O 1
ATOM 1517 N N . SER A 1 202 ? -5.379 -1.767 -4.381 1.00 72.50 202 SER A N 1
ATOM 1518 C CA . SER A 1 202 ? -5.379 -0.310 -4.298 1.00 72.50 202 SER A CA 1
ATOM 1519 C C . SER A 1 202 ? -4.745 0.293 -5.555 1.00 72.50 202 SER A C 1
ATOM 1521 O O . SER A 1 202 ? -4.265 -0.408 -6.459 1.00 72.50 202 SER A O 1
ATOM 1523 N N . ARG A 1 203 ? -4.834 1.616 -5.692 1.00 86.25 203 ARG A N 1
ATOM 1524 C CA . ARG A 1 203 ? -4.203 2.275 -6.832 1.00 86.25 203 ARG A CA 1
ATOM 1525 C C . ARG A 1 203 ? -2.695 2.178 -6.635 1.00 86.25 203 ARG A C 1
ATOM 1527 O O . ARG A 1 203 ? -2.211 2.342 -5.542 1.00 86.25 203 ARG A O 1
ATOM 1534 N N . ASN A 1 204 ? -1.970 1.993 -7.729 1.00 89.50 204 ASN A N 1
ATOM 1535 C CA . ASN A 1 204 ? -0.519 1.854 -7.698 1.00 89.50 204 ASN A CA 1
ATOM 1536 C C . ASN A 1 204 ? 0.198 2.928 -6.852 1.00 89.50 204 ASN A C 1
ATOM 1538 O O . ASN A 1 204 ? 0.097 4.118 -7.167 1.00 89.50 204 ASN A O 1
ATOM 1542 N N . ASP A 1 205 ? 1.011 2.512 -5.896 1.00 94.94 205 ASP A N 1
ATOM 1543 C CA . ASP A 1 205 ? 2.043 3.303 -5.248 1.00 94.94 205 ASP A CA 1
ATOM 1544 C C . ASP A 1 205 ? 3.176 3.589 -6.243 1.00 94.94 205 ASP A C 1
ATOM 1546 O O . ASP A 1 205 ? 3.528 2.778 -7.105 1.00 94.94 205 ASP A O 1
ATOM 1550 N N . MET A 1 206 ? 3.810 4.757 -6.152 1.00 97.94 206 MET A N 1
ATOM 1551 C CA . MET A 1 206 ? 5.020 4.998 -6.944 1.00 97.94 206 MET A CA 1
ATOM 1552 C C . MET A 1 206 ? 6.225 4.256 -6.342 1.00 97.94 206 MET A C 1
ATOM 1554 O O . MET A 1 206 ? 6.388 4.157 -5.130 1.00 97.94 206 MET A O 1
ATOM 1558 N N . GLY A 1 207 ? 7.145 3.809 -7.196 1.00 97.31 207 GLY A N 1
ATOM 1559 C CA . GLY A 1 207 ? 8.429 3.232 -6.801 1.00 97.31 207 GLY A CA 1
ATOM 1560 C C . GLY A 1 207 ? 8.455 1.704 -6.748 1.00 97.31 207 GLY A C 1
ATOM 1561 O O . GLY A 1 207 ? 7.517 1.024 -7.158 1.00 97.31 207 GLY A O 1
ATOM 1562 N N . ALA A 1 208 ? 9.586 1.174 -6.269 1.00 94.56 208 ALA A N 1
ATOM 1563 C CA . ALA A 1 208 ? 9.968 -0.240 -6.322 1.00 94.56 208 ALA A CA 1
ATOM 1564 C C . ALA A 1 208 ? 8.981 -1.191 -5.639 1.00 94.56 208 ALA A C 1
ATOM 1566 O O . ALA A 1 208 ? 8.889 -2.350 -6.040 1.00 94.56 208 ALA A O 1
ATOM 1567 N N . PHE A 1 209 ? 8.265 -0.707 -4.626 1.00 89.12 209 PHE A N 1
ATOM 1568 C CA . PHE A 1 209 ? 7.328 -1.500 -3.832 1.00 89.12 209 PHE A CA 1
ATOM 1569 C C . PHE A 1 209 ? 5.874 -1.374 -4.284 1.00 89.12 209 PHE A C 1
ATOM 1571 O O . PHE A 1 209 ? 5.046 -2.100 -3.749 1.00 89.12 209 PHE A O 1
ATOM 1578 N N . GLY A 1 210 ? 5.591 -0.501 -5.253 1.00 87.12 210 GLY A N 1
ATOM 1579 C CA . GLY A 1 210 ? 4.248 -0.320 -5.784 1.00 87.12 210 GLY A CA 1
ATOM 1580 C C . GLY A 1 210 ? 3.931 -1.219 -6.976 1.00 87.12 210 GLY A C 1
ATOM 1581 O O . GLY A 1 210 ? 4.818 -1.664 -7.711 1.00 87.12 210 GLY A O 1
ATOM 1582 N N . GLY A 1 211 ? 2.653 -1.445 -7.213 1.00 85.69 211 GLY A N 1
ATOM 1583 C CA . GLY A 1 211 ? 2.096 -2.142 -8.358 1.00 85.69 211 GLY A CA 1
ATOM 1584 C C . GLY A 1 211 ? 2.253 -3.651 -8.259 1.00 85.69 211 GLY A C 1
ATOM 1585 O O . GLY A 1 211 ? 2.430 -4.217 -7.182 1.00 85.69 211 GLY A O 1
ATOM 1586 N N . ASN A 1 212 ? 2.191 -4.331 -9.407 1.00 79.12 212 ASN A N 1
ATOM 1587 C CA . ASN A 1 212 ? 2.259 -5.793 -9.416 1.00 79.12 212 ASN A CA 1
ATOM 1588 C C . ASN A 1 212 ? 3.660 -6.306 -9.060 1.00 79.12 212 ASN A C 1
ATOM 1590 O O . ASN A 1 212 ? 4.527 -6.435 -9.938 1.00 79.12 212 ASN A O 1
ATOM 1594 N N . LEU A 1 213 ? 3.839 -6.695 -7.805 1.00 74.44 213 LEU A N 1
ATOM 1595 C CA . LEU A 1 213 ? 4.967 -7.502 -7.368 1.00 74.44 213 LEU A CA 1
ATOM 1596 C C . LEU A 1 213 ? 4.673 -8.977 -7.654 1.00 74.44 213 LEU A C 1
ATOM 1598 O O . LEU A 1 213 ? 3.562 -9.473 -7.452 1.00 74.44 213 LEU A O 1
ATOM 1602 N N . LEU A 1 214 ? 5.680 -9.697 -8.133 1.00 67.69 214 LEU A N 1
ATOM 1603 C CA . LEU A 1 214 ? 5.664 -11.145 -8.174 1.00 67.69 214 LEU A CA 1
ATOM 1604 C C . LEU A 1 214 ? 5.730 -11.642 -6.734 1.00 67.69 214 LEU A C 1
ATOM 1606 O O . LEU A 1 214 ? 6.781 -11.628 -6.095 1.00 67.69 214 LEU A O 1
ATOM 1610 N N . ASP A 1 215 ? 4.600 -12.133 -6.245 1.00 63.62 215 ASP A N 1
ATOM 1611 C CA . ASP A 1 215 ? 4.577 -12.971 -5.063 1.00 63.62 215 ASP A CA 1
ATOM 1612 C C . ASP A 1 215 ? 4.544 -14.439 -5.505 1.00 63.62 215 ASP A C 1
ATOM 1614 O O . ASP A 1 215 ? 3.464 -14.995 -5.747 1.00 63.62 215 ASP A O 1
ATOM 1618 N N . PRO A 1 216 ? 5.711 -15.106 -5.656 1.00 52.38 216 PRO A N 1
ATOM 1619 C CA . PRO A 1 216 ? 5.711 -16.524 -5.975 1.00 52.38 216 PRO A CA 1
ATOM 1620 C C . PRO A 1 216 ? 4.974 -17.336 -4.901 1.00 52.38 216 PRO A C 1
ATOM 1622 O O . PRO A 1 216 ? 4.480 -18.417 -5.230 1.00 52.38 216 PRO A O 1
ATOM 1625 N N . GLY A 1 217 ? 4.835 -16.804 -3.676 1.00 59.16 217 GLY A N 1
ATOM 1626 C CA . GLY A 1 217 ? 4.166 -17.432 -2.548 1.00 59.16 217 GLY A CA 1
ATOM 1627 C C . GLY A 1 217 ? 4.609 -18.876 -2.325 1.00 59.16 217 GLY A C 1
ATOM 1628 O O . GLY A 1 217 ? 5.594 -19.369 -2.880 1.00 59.16 217 GLY A O 1
ATOM 1629 N N . ALA A 1 218 ? 3.841 -19.600 -1.522 1.00 70.38 218 ALA A N 1
ATOM 1630 C CA . ALA A 1 218 ? 3.853 -21.053 -1.575 1.00 70.38 218 ALA A CA 1
ATOM 1631 C C . ALA A 1 218 ? 2.643 -21.515 -2.396 1.00 70.38 218 ALA A C 1
ATOM 1633 O O . ALA A 1 218 ? 1.535 -21.015 -2.219 1.00 70.38 218 ALA A O 1
ATOM 1634 N N . THR A 1 219 ? 2.823 -22.491 -3.285 1.00 78.06 219 THR A N 1
ATOM 1635 C CA . THR A 1 219 ? 1.695 -23.130 -3.992 1.00 78.06 219 THR A CA 1
ATOM 1636 C C . THR A 1 219 ? 0.894 -24.058 -3.077 1.00 78.06 219 THR A C 1
ATOM 1638 O O . THR A 1 219 ? -0.259 -24.376 -3.359 1.00 78.06 219 THR A O 1
ATOM 1641 N N . GLY A 1 220 ? 1.487 -24.455 -1.950 1.00 84.88 220 GLY A N 1
ATOM 1642 C CA . GLY A 1 220 ? 0.863 -25.239 -0.896 1.00 84.88 220 GLY A CA 1
ATOM 1643 C C . GLY A 1 220 ? 1.837 -25.517 0.247 1.00 84.88 220 GLY A C 1
ATOM 1644 O O . GLY A 1 220 ? 3.003 -25.123 0.196 1.00 84.88 220 GLY A O 1
ATOM 1645 N N . HIS A 1 221 ? 1.375 -26.222 1.276 1.00 85.69 221 HIS A N 1
ATOM 1646 C CA . HIS A 1 221 ? 2.221 -26.679 2.384 1.00 85.69 221 HIS A CA 1
ATOM 1647 C C . HIS A 1 221 ? 2.517 -28.187 2.291 1.00 85.69 221 HIS A C 1
ATOM 1649 O O . HIS A 1 221 ? 1.855 -28.935 1.576 1.00 85.69 221 HIS A O 1
ATOM 1655 N N . SER A 1 222 ? 3.533 -28.663 3.016 1.00 84.81 222 SER A N 1
ATOM 1656 C CA . SER A 1 222 ? 4.007 -30.061 2.967 1.00 84.81 222 SER A CA 1
ATOM 1657 C C . SER A 1 222 ? 3.083 -31.094 3.633 1.00 84.81 222 SER A C 1
ATOM 1659 O O . SER A 1 222 ? 3.403 -32.283 3.639 1.00 84.81 222 SER A O 1
ATOM 1661 N N . GLY A 1 223 ? 1.963 -30.654 4.208 1.00 87.62 223 GLY A N 1
ATOM 1662 C CA . GLY A 1 223 ? 0.964 -31.501 4.862 1.00 87.62 223 GLY A CA 1
ATOM 1663 C C . GLY A 1 223 ? -0.278 -31.718 3.997 1.00 87.62 223 GLY A C 1
ATOM 1664 O O . GLY A 1 223 ? -0.257 -31.476 2.796 1.00 87.62 223 GLY A O 1
ATOM 1665 N N . SER A 1 224 ? -1.355 -32.164 4.641 1.00 92.31 224 SER A N 1
ATOM 1666 C CA . SER A 1 224 ? -2.719 -32.180 4.099 1.00 92.31 224 SER A CA 1
ATOM 1667 C C . SER A 1 224 ? -3.588 -31.273 4.967 1.00 92.31 224 SER A C 1
ATOM 1669 O O . SER A 1 224 ? -3.315 -31.151 6.166 1.00 92.31 224 SER A O 1
ATOM 1671 N N . GLY A 1 225 ? -4.603 -30.647 4.384 1.00 95.31 225 GLY A N 1
ATOM 1672 C CA . GLY A 1 225 ? -5.431 -29.645 5.044 1.00 95.31 225 GLY A CA 1
ATOM 1673 C C . GLY A 1 225 ? -5.396 -28.302 4.329 1.00 95.31 225 GLY A C 1
ATOM 1674 O O . GLY A 1 225 ? -4.723 -28.113 3.321 1.00 95.31 225 GLY A O 1
ATOM 1675 N N . PHE A 1 226 ? -6.137 -27.355 4.885 1.00 96.75 226 PHE A N 1
ATOM 1676 C CA . PHE A 1 226 ? -6.020 -25.949 4.537 1.00 96.75 226 PHE A CA 1
ATOM 1677 C C . PHE A 1 226 ? -5.537 -25.177 5.757 1.00 96.75 226 PHE A C 1
ATOM 1679 O O . PHE A 1 226 ? -5.936 -25.489 6.881 1.00 96.75 226 PHE A O 1
ATOM 1686 N N . ILE A 1 227 ? -4.700 -24.175 5.533 1.00 95.69 227 ILE A N 1
ATOM 1687 C CA . ILE A 1 227 ? -4.313 -23.194 6.542 1.00 95.69 227 ILE A CA 1
ATOM 1688 C C . ILE A 1 227 ? -4.578 -21.803 5.983 1.00 95.69 227 ILE A C 1
ATOM 1690 O O . ILE A 1 227 ? -4.164 -21.497 4.865 1.00 95.69 227 ILE A O 1
ATOM 1694 N N . PHE A 1 228 ? -5.238 -20.946 6.750 1.00 96.56 228 PHE A N 1
ATOM 1695 C CA . PHE A 1 228 ? -5.147 -19.514 6.516 1.00 96.56 228 PHE A CA 1
ATOM 1696 C C . PHE A 1 228 ? -3.754 -19.048 6.936 1.00 96.56 228 PHE A C 1
ATOM 1698 O O . PHE A 1 228 ? -3.213 -19.494 7.949 1.00 96.56 228 PHE A O 1
ATOM 1705 N N . THR A 1 229 ? -3.154 -18.176 6.137 1.00 91.44 229 THR A N 1
ATOM 1706 C CA . THR A 1 229 ? -1.816 -17.636 6.401 1.00 91.44 229 THR A CA 1
ATOM 1707 C C . THR A 1 229 ? -1.886 -16.196 6.877 1.00 91.44 229 THR A C 1
ATOM 1709 O O . THR A 1 229 ? -1.153 -15.838 7.794 1.00 91.44 229 THR A O 1
ATOM 1712 N N . GLY A 1 230 ? -2.807 -15.391 6.344 1.00 92.12 230 GLY A N 1
ATOM 1713 C CA . GLY A 1 230 ? -2.921 -13.985 6.714 1.00 92.12 230 GLY A CA 1
ATOM 1714 C C . GLY A 1 230 ? -4.168 -13.285 6.185 1.00 92.12 230 GLY A C 1
ATOM 1715 O O . GLY A 1 230 ? -4.931 -13.846 5.395 1.00 92.12 230 GLY A O 1
ATOM 1716 N N . ILE A 1 231 ? -4.351 -12.051 6.650 1.00 93.38 231 ILE A N 1
ATOM 1717 C CA . ILE A 1 231 ? -5.318 -11.076 6.151 1.00 93.38 231 ILE A CA 1
ATOM 1718 C C . ILE A 1 231 ? -4.548 -9.814 5.762 1.00 93.38 231 ILE A C 1
ATOM 1720 O O . ILE A 1 231 ? -3.897 -9.205 6.614 1.00 93.38 231 ILE A O 1
ATOM 1724 N N . GLY A 1 232 ? -4.575 -9.453 4.479 1.00 86.00 232 GLY A N 1
ATOM 1725 C CA . GLY A 1 232 ? -3.622 -8.495 3.928 1.00 86.00 232 GLY A CA 1
ATOM 1726 C C . GLY A 1 232 ? -2.201 -8.977 4.213 1.00 86.00 232 GLY A C 1
ATOM 1727 O O . GLY A 1 232 ? -1.837 -10.105 3.885 1.00 86.00 232 GLY A O 1
ATOM 1728 N N . LYS A 1 233 ? -1.413 -8.152 4.901 1.00 80.62 233 LYS A N 1
ATOM 1729 C CA . LYS A 1 233 ? -0.046 -8.500 5.309 1.00 80.62 233 LYS A CA 1
ATOM 1730 C C . LYS A 1 233 ? 0.039 -9.077 6.729 1.00 80.62 233 LYS A C 1
ATOM 1732 O O . LYS A 1 233 ? 1.124 -9.462 7.153 1.00 80.62 233 LYS A O 1
ATOM 1737 N N . ILE A 1 234 ? -1.064 -9.137 7.480 1.00 85.94 234 ILE A N 1
ATOM 1738 C CA . ILE A 1 234 ? -1.062 -9.581 8.880 1.00 85.94 234 ILE A CA 1
ATOM 1739 C C . ILE A 1 234 ? -1.250 -11.103 8.952 1.00 85.94 234 ILE A C 1
ATOM 1741 O O . ILE A 1 234 ? -2.287 -11.600 8.508 1.00 85.94 234 ILE A O 1
ATOM 1745 N N . PRO A 1 235 ? -0.326 -11.868 9.559 1.00 91.31 235 PRO A N 1
ATOM 1746 C CA . PRO A 1 235 ? -0.539 -13.286 9.812 1.00 91.31 235 PRO A CA 1
ATOM 1747 C C . PRO A 1 235 ? -1.764 -13.519 10.698 1.00 91.31 235 PRO A C 1
ATOM 1749 O O . PRO A 1 235 ? -1.958 -12.815 11.689 1.00 91.31 235 PRO A O 1
ATOM 1752 N N . ILE A 1 236 ? -2.562 -14.554 10.418 1.00 95.12 236 ILE A N 1
ATOM 1753 C CA . ILE A 1 236 ? -3.745 -14.845 11.254 1.00 95.12 236 ILE A CA 1
ATOM 1754 C C . ILE A 1 236 ? -3.385 -15.203 12.704 1.00 95.12 236 ILE A C 1
ATOM 1756 O O . ILE A 1 236 ? -4.239 -15.144 13.583 1.00 95.12 236 ILE A O 1
ATOM 1760 N N . THR A 1 237 ? -2.121 -15.541 12.972 1.00 94.31 237 THR A N 1
ATOM 1761 C CA . THR A 1 237 ? -1.599 -15.775 14.324 1.00 94.31 237 THR A CA 1
ATOM 1762 C C . THR A 1 237 ? -1.547 -14.511 15.177 1.00 94.31 237 THR A C 1
ATOM 1764 O O . THR A 1 237 ? -1.507 -14.621 16.398 1.00 94.31 237 THR A O 1
ATOM 1767 N N . GLU A 1 238 ? -1.585 -13.328 14.558 1.00 96.31 238 GLU A N 1
ATOM 1768 C CA . GLU A 1 238 ? -1.682 -12.046 15.261 1.00 96.31 238 GLU A CA 1
ATOM 1769 C C . GLU A 1 238 ? -3.134 -11.686 15.614 1.00 96.31 238 GLU A C 1
ATOM 1771 O O . GLU A 1 238 ? -3.392 -10.639 16.208 1.00 96.31 238 GLU A O 1
ATOM 1776 N N . ILE A 1 239 ? -4.106 -12.533 15.261 1.00 97.06 239 ILE A N 1
ATOM 1777 C CA . ILE A 1 239 ? -5.480 -12.404 15.740 1.00 97.06 239 ILE A CA 1
ATOM 1778 C C . ILE A 1 239 ? -5.573 -13.087 17.101 1.00 97.06 239 ILE A C 1
ATOM 1780 O O . ILE A 1 239 ? -5.220 -14.257 17.260 1.00 97.06 239 ILE A O 1
ATOM 1784 N N . VAL A 1 240 ? -6.092 -12.376 18.098 1.00 96.38 240 VAL A N 1
ATOM 1785 C CA . VAL A 1 240 ? -6.275 -12.944 19.436 1.00 96.38 240 VAL A CA 1
ATOM 1786 C C . VAL A 1 240 ? -7.291 -14.079 19.362 1.00 96.38 240 VAL A C 1
ATOM 1788 O O . VAL A 1 240 ? -8.469 -13.828 19.120 1.00 96.38 240 VAL A O 1
ATOM 1791 N N . ALA A 1 241 ? -6.833 -15.315 19.576 1.00 94.31 241 ALA A N 1
ATOM 1792 C CA . ALA A 1 241 ? -7.638 -16.528 19.427 1.00 94.31 241 ALA A CA 1
ATOM 1793 C C . ALA A 1 241 ? -8.312 -17.005 20.726 1.00 94.31 241 ALA A C 1
ATOM 1795 O O . ALA A 1 241 ? -9.270 -17.772 20.658 1.00 94.31 241 ALA A O 1
ATOM 1796 N N . ASP A 1 242 ? -7.827 -16.585 21.903 1.00 94.19 242 ASP A N 1
ATOM 1797 C CA . ASP A 1 242 ? -8.392 -17.013 23.190 1.00 94.19 242 ASP A CA 1
ATOM 1798 C C . ASP A 1 242 ? -9.805 -16.432 23.379 1.00 94.19 242 ASP A C 1
ATOM 1800 O O . ASP A 1 242 ? -9.943 -15.215 23.517 1.00 94.19 242 ASP A O 1
ATOM 1804 N N . PRO A 1 243 ? -10.862 -17.265 23.462 1.00 93.31 243 PRO A N 1
ATOM 1805 C CA . PRO A 1 243 ? -12.225 -16.783 23.662 1.00 93.31 243 PRO A CA 1
ATOM 1806 C C . PRO A 1 243 ? -12.466 -16.075 25.000 1.00 93.31 243 PRO A C 1
ATOM 1808 O O . PRO A 1 243 ? -13.520 -15.457 25.162 1.00 93.31 243 PRO A O 1
ATOM 1811 N N . MET A 1 244 ? -11.547 -16.204 25.962 1.00 93.62 244 MET A N 1
ATOM 1812 C CA . MET A 1 244 ? -11.605 -15.535 27.265 1.00 93.62 244 MET A CA 1
ATOM 1813 C C . MET A 1 244 ? -10.940 -14.152 27.263 1.00 93.62 244 MET A C 1
ATOM 1815 O O . MET A 1 244 ? -11.168 -13.382 28.198 1.00 93.62 244 MET A O 1
ATOM 1819 N N . ASP A 1 245 ? -10.151 -13.815 26.239 1.00 93.25 245 ASP A N 1
ATOM 1820 C CA . ASP A 1 245 ? -9.566 -12.483 26.088 1.00 93.25 245 ASP A CA 1
ATOM 1821 C C . ASP A 1 245 ? -10.638 -11.494 25.591 1.00 93.25 245 ASP A C 1
ATOM 1823 O O . ASP A 1 245 ? -11.404 -11.777 24.665 1.00 93.25 245 ASP A O 1
ATOM 1827 N N . LEU A 1 246 ? -10.693 -10.298 26.188 1.00 91.62 246 LEU A N 1
ATOM 1828 C CA . LEU A 1 246 ? -11.611 -9.226 25.770 1.00 91.62 246 LEU A CA 1
ATOM 1829 C C . LEU A 1 246 ? -11.369 -8.769 24.324 1.00 91.62 246 LEU A C 1
ATOM 1831 O O . LEU A 1 246 ? -12.262 -8.216 23.685 1.00 91.62 246 LEU A O 1
ATOM 1835 N N . SER A 1 247 ? -10.176 -9.045 23.814 1.00 94.12 247 SER A N 1
ATOM 1836 C CA . SER A 1 247 ? -9.692 -8.704 22.483 1.00 94.12 247 SER A CA 1
ATOM 1837 C C . SER A 1 247 ? -9.909 -9.831 21.478 1.00 94.12 247 SER A C 1
ATOM 1839 O O . SER A 1 247 ? -9.454 -9.727 20.347 1.00 94.12 247 SER A O 1
ATOM 1841 N N . HIS A 1 248 ? -10.578 -10.924 21.864 1.00 95.56 248 HIS A N 1
ATOM 1842 C CA . HIS A 1 248 ? -10.821 -12.075 20.995 1.00 95.56 248 HIS A CA 1
ATOM 1843 C C . HIS A 1 248 ? -11.373 -11.650 19.625 1.00 95.56 248 HIS A C 1
ATOM 1845 O O . HIS A 1 248 ? -12.459 -11.064 19.540 1.00 95.56 248 HIS A O 1
ATOM 1851 N N . GLY A 1 249 ? -10.656 -11.991 18.557 1.00 96.38 249 GLY A N 1
ATOM 1852 C CA . GLY A 1 249 ? -10.981 -11.627 17.178 1.00 96.38 249 GLY A CA 1
ATOM 1853 C C . GLY A 1 249 ? -10.515 -10.237 16.732 1.00 96.38 249 GLY A C 1
ATOM 1854 O O . GLY A 1 249 ? -10.864 -9.821 15.633 1.00 96.38 249 GLY A O 1
ATOM 1855 N N . LEU A 1 250 ? -9.751 -9.515 17.549 1.00 97.19 250 LEU A N 1
ATOM 1856 C CA . LEU A 1 250 ? -9.024 -8.310 17.149 1.00 97.19 250 LEU A CA 1
ATOM 1857 C C . LEU A 1 250 ? -7.581 -8.669 16.784 1.00 97.19 250 LEU A C 1
ATOM 1859 O O . LEU A 1 250 ? -7.014 -9.621 17.331 1.00 97.19 250 LEU A O 1
ATOM 1863 N N . PHE A 1 251 ? -6.973 -7.878 15.904 1.00 96.44 251 PHE A N 1
ATOM 1864 C CA . PHE A 1 251 ? -5.540 -7.948 15.651 1.00 96.44 251 PHE A CA 1
ATOM 1865 C C . PHE A 1 251 ? -4.755 -7.336 16.815 1.00 96.44 251 PHE A C 1
ATOM 1867 O O . PHE A 1 251 ? -5.036 -6.215 17.247 1.00 96.44 251 PHE A O 1
ATOM 1874 N N . LYS A 1 252 ? -3.744 -8.067 17.284 1.00 94.69 252 LYS A N 1
ATOM 1875 C CA . LYS A 1 252 ? -2.671 -7.608 18.171 1.00 94.69 252 LYS A CA 1
ATOM 1876 C C . LYS A 1 252 ? -1.337 -8.003 17.556 1.00 94.69 252 LYS A C 1
ATOM 1878 O O . LYS A 1 252 ? -0.762 -9.029 17.910 1.00 94.69 252 LYS A O 1
ATOM 1883 N N . VAL A 1 253 ? -0.871 -7.183 16.623 1.00 90.69 253 VAL A N 1
ATOM 1884 C CA . VAL A 1 253 ? 0.392 -7.409 15.926 1.00 90.69 253 VAL A CA 1
ATOM 1885 C C . VAL A 1 253 ? 1.552 -7.149 16.884 1.00 90.69 253 VAL A C 1
ATOM 1887 O O . VAL A 1 253 ? 1.666 -6.088 17.496 1.00 90.69 253 VAL A O 1
ATOM 1890 N N . SER A 1 254 ? 2.415 -8.144 17.031 1.00 89.81 254 SER A N 1
ATOM 1891 C CA . SER A 1 254 ? 3.642 -8.079 17.811 1.00 89.81 254 SER A CA 1
ATOM 1892 C C . SER A 1 254 ? 4.676 -7.164 17.157 1.00 89.81 254 SER A C 1
ATOM 1894 O O . SER A 1 254 ? 4.726 -7.027 15.936 1.00 89.81 254 SER A O 1
ATOM 1896 N N . ASP A 1 255 ? 5.568 -6.584 17.967 1.00 83.06 255 ASP A N 1
ATOM 1897 C CA . ASP A 1 255 ? 6.673 -5.769 17.445 1.00 83.06 255 ASP A CA 1
ATOM 1898 C C . ASP A 1 255 ? 7.534 -6.562 16.452 1.00 83.06 255 ASP A C 1
ATOM 1900 O O . ASP A 1 255 ? 7.982 -6.020 15.448 1.00 83.06 255 ASP A O 1
ATOM 1904 N N . THR A 1 256 ? 7.753 -7.856 16.705 1.00 80.88 256 THR A N 1
ATOM 1905 C CA . THR A 1 256 ? 8.510 -8.729 15.800 1.00 80.88 256 THR A CA 1
ATOM 1906 C C . THR A 1 256 ? 7.849 -8.807 14.431 1.00 80.88 256 THR A C 1
ATOM 1908 O O . THR A 1 256 ? 8.507 -8.532 13.437 1.00 80.88 256 THR A O 1
ATOM 1911 N N . VAL A 1 257 ? 6.552 -9.121 14.366 1.00 75.94 257 VAL A N 1
ATOM 1912 C CA . VAL A 1 257 ? 5.843 -9.254 13.085 1.00 75.94 257 VAL A CA 1
ATOM 1913 C C . VAL A 1 257 ? 5.713 -7.910 12.374 1.00 75.94 257 VAL A C 1
ATOM 1915 O O . VAL A 1 257 ? 5.949 -7.845 11.170 1.00 75.94 257 VAL A O 1
ATOM 1918 N N . ALA A 1 258 ? 5.406 -6.834 13.103 1.00 72.38 258 ALA A N 1
ATOM 1919 C CA . ALA A 1 258 ? 5.369 -5.485 12.542 1.00 72.38 258 ALA A CA 1
ATOM 1920 C C . ALA A 1 258 ? 6.710 -5.104 11.893 1.00 72.38 258 ALA A C 1
ATOM 1922 O O . ALA A 1 258 ? 6.735 -4.598 10.773 1.00 72.38 258 ALA A O 1
ATOM 1923 N N . ASN A 1 259 ? 7.826 -5.408 12.564 1.00 66.00 259 ASN A N 1
ATOM 1924 C CA . ASN A 1 259 ? 9.166 -5.138 12.050 1.00 66.00 259 ASN A CA 1
ATOM 1925 C C . ASN A 1 259 ? 9.549 -6.054 10.880 1.00 66.00 259 ASN A C 1
ATOM 1927 O O . ASN A 1 259 ? 10.070 -5.560 9.885 1.00 66.00 259 ASN A O 1
ATOM 1931 N N . ASP A 1 260 ? 9.292 -7.360 10.985 1.00 63.66 260 ASP A N 1
ATOM 1932 C CA . ASP A 1 260 ? 9.692 -8.354 9.982 1.00 63.66 260 ASP A CA 1
ATOM 1933 C C . ASP A 1 260 ? 8.908 -8.199 8.671 1.00 63.66 260 ASP A C 1
ATOM 1935 O O . ASP A 1 260 ? 9.461 -8.397 7.588 1.00 63.66 260 ASP A O 1
ATOM 1939 N N . LEU A 1 261 ? 7.621 -7.846 8.760 1.00 62.38 261 LEU A N 1
ATOM 1940 C CA . LEU A 1 261 ? 6.744 -7.659 7.600 1.00 62.38 261 LEU A CA 1
ATOM 1941 C C . LEU A 1 261 ? 6.628 -6.196 7.162 1.00 62.38 261 LEU A C 1
ATOM 1943 O O . LEU A 1 261 ? 5.991 -5.923 6.146 1.00 62.38 261 LEU A O 1
ATOM 1947 N N . HIS A 1 262 ? 7.250 -5.271 7.899 1.00 61.50 262 HIS A N 1
ATOM 1948 C CA . HIS A 1 262 ? 7.176 -3.827 7.669 1.00 61.50 262 HIS A CA 1
ATOM 1949 C C . HIS A 1 262 ? 5.731 -3.323 7.566 1.00 61.50 262 HIS A C 1
ATOM 1951 O O . HIS A 1 262 ? 5.352 -2.631 6.622 1.00 61.50 262 HIS A O 1
ATOM 1957 N N . ILE A 1 263 ? 4.918 -3.702 8.547 1.00 68.69 263 ILE A N 1
ATOM 1958 C CA . ILE A 1 263 ? 3.513 -3.308 8.650 1.00 68.69 263 ILE A CA 1
ATOM 1959 C C . ILE A 1 263 ? 3.272 -2.507 9.918 1.00 68.69 263 ILE A C 1
ATOM 1961 O O . ILE A 1 263 ? 4.050 -2.556 10.872 1.00 68.69 263 ILE A O 1
ATOM 1965 N N . HIS A 1 264 ? 2.144 -1.804 9.957 1.00 77.69 264 HIS A N 1
ATOM 1966 C CA . HIS A 1 264 ? 1.685 -1.191 11.190 1.00 77.69 264 HIS A CA 1
ATOM 1967 C C . HIS A 1 264 ? 1.535 -2.225 12.303 1.00 77.69 264 HIS A C 1
ATOM 1969 O O . HIS A 1 264 ? 0.961 -3.302 12.127 1.00 77.69 264 HIS A O 1
ATOM 1975 N N . LYS A 1 265 ? 1.988 -1.840 13.494 1.00 85.94 265 LYS A N 1
ATOM 1976 C CA . LYS A 1 265 ? 1.659 -2.545 14.721 1.00 85.94 265 LYS A CA 1
ATOM 1977 C C . LYS A 1 265 ? 0.204 -2.257 15.084 1.00 85.94 265 LYS A C 1
ATOM 1979 O O . LYS A 1 265 ? -0.111 -1.296 15.781 1.00 85.94 265 LYS A O 1
ATOM 1984 N N . PHE A 1 266 ? -0.703 -3.049 14.532 1.00 91.06 266 PHE A N 1
ATOM 1985 C CA . PHE A 1 266 ? -2.118 -2.953 14.855 1.00 91.06 266 PHE A CA 1
ATOM 1986 C C . PHE A 1 266 ? -2.363 -3.469 16.274 1.00 91.06 266 PHE A C 1
ATOM 1988 O O . PHE A 1 266 ? -2.141 -4.647 16.555 1.00 91.06 266 PHE A O 1
ATOM 1995 N N . THR A 1 267 ? -2.846 -2.593 17.153 1.00 92.00 267 THR A N 1
ATOM 1996 C CA . THR A 1 267 ? -3.158 -2.929 18.547 1.00 92.00 267 THR A CA 1
ATOM 1997 C C . THR A 1 267 ? -4.664 -2.880 18.763 1.00 92.00 267 THR A C 1
ATOM 1999 O O . THR A 1 267 ? -5.288 -1.819 18.661 1.00 92.00 267 THR A O 1
ATOM 2002 N N . ASP A 1 268 ? -5.248 -4.040 19.075 1.00 95.00 268 ASP A N 1
ATOM 2003 C CA . ASP A 1 268 ? -6.681 -4.205 19.334 1.00 95.00 268 ASP A CA 1
ATOM 2004 C C . ASP A 1 268 ? -7.566 -3.732 18.162 1.00 95.00 268 ASP A C 1
ATOM 2006 O O . ASP A 1 268 ? -8.622 -3.120 18.337 1.00 95.00 268 ASP A O 1
ATOM 2010 N N . ALA A 1 269 ? -7.116 -4.000 16.941 1.00 95.38 269 ALA A N 1
ATOM 2011 C CA . ALA A 1 269 ? -7.730 -3.488 15.724 1.00 95.38 269 ALA A CA 1
ATOM 2012 C C . ALA A 1 269 ? -8.794 -4.453 15.166 1.00 95.38 269 ALA A C 1
ATOM 2014 O O . ALA A 1 269 ? -8.490 -5.631 14.952 1.00 95.38 269 ALA A O 1
ATOM 2015 N N . PRO A 1 270 ? -10.033 -3.997 14.905 1.00 96.88 270 PRO A N 1
ATOM 2016 C CA . PRO A 1 270 ? -11.002 -4.762 14.127 1.00 96.88 270 PRO A CA 1
ATOM 2017 C C . PRO A 1 270 ? -10.706 -4.689 12.623 1.00 96.88 270 PRO A C 1
ATOM 2019 O O . PRO A 1 270 ? -10.064 -3.758 12.134 1.00 96.88 270 PRO A O 1
ATOM 2022 N N . LEU A 1 271 ? -11.245 -5.660 11.890 1.00 96.81 271 LEU A N 1
ATOM 2023 C CA . LEU A 1 271 ? -11.210 -5.709 10.432 1.00 96.81 271 LEU A CA 1
ATOM 2024 C C . LEU A 1 271 ? -12.337 -4.848 9.829 1.00 96.81 271 LEU A C 1
ATOM 2026 O O . LEU A 1 271 ? -13.437 -4.783 10.381 1.00 96.81 271 LEU A O 1
ATOM 2030 N N . GLY A 1 272 ? -12.099 -4.233 8.676 1.00 94.88 272 GLY A N 1
ATOM 2031 C CA . GLY A 1 272 ? -13.105 -3.509 7.900 1.00 94.88 272 GLY A CA 1
ATOM 2032 C C . GLY A 1 272 ? -12.734 -3.426 6.420 1.00 94.88 272 GLY A C 1
ATOM 2033 O O . GLY A 1 272 ? -11.704 -3.943 5.998 1.00 94.88 272 GLY A O 1
ATOM 2034 N N . GLY A 1 273 ? -13.581 -2.779 5.617 1.00 91.25 273 GLY A N 1
ATOM 2035 C CA . GLY A 1 273 ? -13.333 -2.591 4.185 1.00 91.25 273 GLY A CA 1
ATOM 2036 C C . GLY A 1 273 ? -13.191 -3.911 3.420 1.00 91.25 273 GLY A C 1
ATOM 2037 O O . GLY A 1 273 ? -14.039 -4.796 3.554 1.00 91.25 273 GLY A O 1
ATOM 2038 N N . TYR A 1 274 ? -12.141 -4.024 2.606 1.00 90.06 274 TYR A N 1
ATOM 2039 C CA . TYR A 1 274 ? -11.857 -5.198 1.779 1.00 90.06 274 TYR A CA 1
ATOM 2040 C C . TYR A 1 274 ? -10.749 -6.040 2.408 1.00 90.06 274 TYR A C 1
ATOM 2042 O O . TYR A 1 274 ? -9.596 -5.635 2.424 1.00 90.06 274 TYR A O 1
ATOM 2050 N N . ALA A 1 275 ? -11.083 -7.232 2.892 1.00 91.25 275 ALA A N 1
ATOM 2051 C CA . ALA A 1 275 ? -10.140 -8.109 3.570 1.00 91.25 275 ALA A CA 1
ATOM 2052 C C . ALA A 1 275 ? -9.542 -9.148 2.617 1.00 91.25 275 ALA A C 1
ATOM 2054 O O . ALA A 1 275 ? -10.245 -10.008 2.087 1.00 91.25 275 ALA A O 1
ATOM 2055 N N . TRP A 1 276 ? -8.230 -9.108 2.437 1.00 91.62 276 TRP A N 1
ATOM 2056 C CA . TRP A 1 276 ? -7.505 -10.012 1.548 1.00 91.62 276 TRP A CA 1
ATOM 2057 C C . TRP A 1 276 ? -7.140 -11.292 2.289 1.00 91.62 276 TRP A C 1
ATOM 2059 O O . TRP A 1 276 ? -6.218 -11.293 3.088 1.00 91.62 276 TRP A O 1
ATOM 2069 N N . LEU A 1 277 ? -7.878 -12.379 2.085 1.00 94.62 277 LEU A N 1
ATOM 2070 C CA . LEU A 1 277 ? -7.701 -13.625 2.829 1.00 94.62 277 LEU A CA 1
ATOM 2071 C C . LEU A 1 277 ? -6.697 -14.539 2.125 1.00 94.62 277 LEU A C 1
ATOM 2073 O O . LEU A 1 277 ? -6.992 -15.067 1.051 1.00 94.62 277 LEU A O 1
ATOM 2077 N N . HIS A 1 278 ? -5.544 -14.782 2.744 1.00 92.75 278 HIS A N 1
ATOM 2078 C CA . HIS A 1 278 ? -4.492 -15.662 2.231 1.00 92.75 278 HIS A CA 1
ATOM 2079 C C . HIS A 1 278 ? -4.541 -17.043 2.891 1.00 92.75 278 HIS A C 1
ATOM 2081 O O . HIS A 1 278 ? -4.917 -17.189 4.058 1.00 92.75 278 HIS A O 1
ATOM 2087 N N . GLY A 1 279 ? -4.147 -18.080 2.152 1.00 93.56 279 GLY A N 1
ATOM 2088 C CA . GLY A 1 279 ? -4.050 -19.431 2.687 1.00 93.56 279 GLY A CA 1
ATOM 2089 C C . GLY A 1 279 ? -3.450 -20.455 1.732 1.00 93.56 279 GLY A C 1
ATOM 2090 O O . GLY A 1 279 ? -3.262 -20.222 0.538 1.00 93.56 279 GLY A O 1
ATOM 2091 N N . LEU A 1 280 ? -3.167 -21.644 2.247 1.00 93.94 280 LEU A N 1
ATOM 2092 C CA . LEU A 1 280 ? -2.487 -22.719 1.533 1.00 93.94 280 LEU A CA 1
ATOM 2093 C C . LEU A 1 280 ? -3.226 -24.036 1.727 1.00 93.94 280 LEU A C 1
ATOM 2095 O O . LEU A 1 280 ? -3.581 -24.391 2.846 1.00 93.94 280 LEU A O 1
ATOM 2099 N N . PHE A 1 281 ? -3.392 -24.779 0.636 1.00 95.62 281 PHE A N 1
ATOM 2100 C CA . PHE A 1 281 ? -3.767 -26.190 0.686 1.00 95.62 281 PHE A CA 1
ATOM 2101 C C . PHE A 1 281 ? -2.518 -27.067 0.796 1.00 95.62 281 PHE A C 1
ATOM 2103 O O . PHE A 1 281 ? -1.410 -26.642 0.444 1.00 95.62 281 PHE A O 1
ATOM 2110 N N . GLY A 1 282 ? -2.679 -28.306 1.248 1.00 93.38 282 GLY A N 1
ATOM 2111 C CA . GLY A 1 282 ? -1.631 -29.307 1.159 1.00 93.38 282 GLY A CA 1
ATOM 2112 C C . GLY A 1 282 ? -1.246 -29.556 -0.297 1.00 93.38 282 GLY A C 1
ATOM 2113 O O . GLY A 1 282 ? -2.107 -29.732 -1.155 1.00 93.38 282 GLY A O 1
ATOM 2114 N N . MET A 1 283 ? 0.053 -29.618 -0.604 1.00 90.19 283 MET A N 1
ATOM 2115 C CA . MET A 1 283 ? 0.531 -29.800 -1.988 1.00 90.19 283 MET A CA 1
ATOM 2116 C C . MET A 1 283 ? 0.047 -31.106 -2.640 1.00 90.19 283 MET A C 1
ATOM 2118 O O . MET A 1 283 ? 0.073 -31.237 -3.859 1.00 90.19 283 MET A O 1
ATOM 2122 N N . SER A 1 284 ? -0.340 -32.096 -1.833 1.00 91.19 284 SER A N 1
ATOM 2123 C CA . SER A 1 284 ? -0.867 -33.387 -2.296 1.00 91.19 284 SER A CA 1
ATOM 2124 C C . SER A 1 284 ? -2.385 -33.508 -2.148 1.00 91.19 284 SER A C 1
ATOM 2126 O O . SER A 1 284 ? -2.926 -34.580 -2.422 1.00 91.19 284 SER A O 1
ATOM 2128 N N . ASP A 1 285 ? -3.067 -32.452 -1.699 1.00 94.75 285 ASP A N 1
ATOM 2129 C CA . ASP A 1 285 ? -4.516 -32.466 -1.557 1.00 94.75 285 ASP A CA 1
ATOM 2130 C C . ASP A 1 285 ? -5.184 -32.402 -2.930 1.00 94.75 285 ASP A C 1
ATOM 2132 O O . ASP A 1 285 ? -4.873 -31.571 -3.787 1.00 94.75 285 ASP A O 1
ATOM 2136 N N . ASP A 1 286 ? -6.133 -33.307 -3.138 1.00 95.44 286 ASP A N 1
ATOM 2137 C CA . ASP A 1 286 ? -6.839 -33.462 -4.403 1.00 95.44 286 ASP A 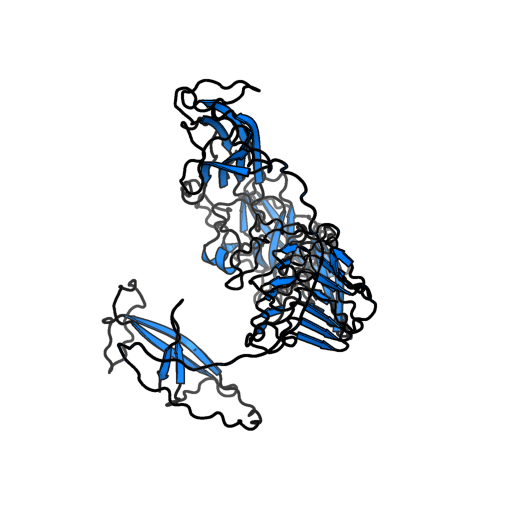CA 1
ATOM 2138 C C . ASP A 1 286 ? -8.015 -32.478 -4.483 1.00 95.44 286 ASP A C 1
ATOM 2140 O O . ASP A 1 286 ? -9.179 -32.864 -4.394 1.00 95.44 286 ASP A O 1
ATOM 2144 N N . VAL A 1 287 ? -7.689 -31.186 -4.545 1.00 96.88 287 VAL A N 1
ATOM 2145 C CA . VAL A 1 287 ? -8.633 -30.057 -4.497 1.00 96.88 287 VAL A CA 1
ATOM 2146 C C . VAL A 1 287 ? -8.473 -29.213 -5.744 1.00 96.88 287 VAL A C 1
ATOM 2148 O O . VAL A 1 287 ? -7.371 -28.773 -6.018 1.00 96.88 287 VAL A O 1
ATOM 2151 N N . ASP A 1 288 ? -9.535 -28.936 -6.484 1.00 96.19 288 ASP A N 1
ATOM 2152 C CA . ASP A 1 288 ? -9.490 -28.063 -7.667 1.00 96.19 288 ASP A CA 1
ATOM 2153 C C . ASP A 1 288 ? -10.190 -26.729 -7.425 1.00 96.19 288 ASP A C 1
ATOM 2155 O O . ASP A 1 288 ? -9.815 -25.716 -8.013 1.00 96.19 288 ASP A O 1
ATOM 2159 N N . TYR A 1 289 ? -11.181 -26.726 -6.533 1.00 97.44 289 TYR A N 1
ATOM 2160 C CA . TYR A 1 289 ? -11.960 -25.554 -6.172 1.00 97.44 289 TYR A CA 1
ATOM 2161 C C . TYR A 1 289 ? -12.150 -25.473 -4.662 1.00 97.44 289 TYR A C 1
ATOM 2163 O O . TYR A 1 289 ? -12.090 -26.478 -3.954 1.00 97.44 289 TYR A O 1
ATOM 2171 N N . TYR A 1 290 ? -12.431 -24.281 -4.158 1.00 98.00 290 TYR A N 1
ATOM 2172 C CA . TYR A 1 290 ? -12.738 -24.067 -2.750 1.00 98.00 290 TYR A CA 1
ATOM 2173 C C . TYR A 1 290 ? -13.823 -23.006 -2.565 1.00 98.00 290 TYR A C 1
ATOM 2175 O O . TYR A 1 290 ? -14.140 -22.247 -3.477 1.00 98.00 290 TYR A O 1
ATOM 2183 N N . GLN A 1 291 ? -14.391 -22.972 -1.364 1.00 97.81 291 GLN A N 1
ATOM 2184 C CA . GLN A 1 291 ? -15.205 -21.874 -0.851 1.00 97.81 291 GLN A CA 1
ATOM 2185 C C . GLN A 1 291 ? -14.558 -21.362 0.425 1.00 97.81 291 GLN A C 1
ATOM 2187 O O . GLN A 1 291 ? -14.091 -22.163 1.238 1.00 97.81 291 GLN A O 1
ATOM 2192 N N . ILE A 1 292 ? -14.602 -20.052 0.634 1.00 97.81 292 ILE A N 1
ATOM 2193 C CA . ILE A 1 292 ? -14.437 -19.473 1.964 1.00 97.81 292 ILE A CA 1
ATOM 2194 C C . ILE A 1 292 ? -15.834 -19.188 2.507 1.00 97.81 292 ILE A C 1
ATOM 2196 O O . ILE A 1 292 ? -16.710 -18.706 1.786 1.00 97.81 292 ILE A O 1
ATOM 2200 N N . VAL A 1 293 ? -16.061 -19.541 3.766 1.00 97.06 293 VAL A N 1
ATOM 2201 C CA . VAL A 1 293 ? -17.362 -19.387 4.417 1.00 97.06 293 VAL A CA 1
ATOM 2202 C C . VAL A 1 293 ? -17.211 -18.614 5.715 1.00 97.06 293 VAL A C 1
ATOM 2204 O O . VAL A 1 293 ? -16.257 -18.831 6.464 1.00 97.06 293 VAL A O 1
ATOM 2207 N N . ALA A 1 294 ? -18.172 -17.744 6.001 1.00 96.81 294 ALA A N 1
ATOM 2208 C CA . ALA A 1 294 ? -18.242 -16.991 7.244 1.00 96.81 294 ALA A CA 1
ATOM 2209 C C . ALA A 1 294 ? -19.516 -17.358 8.010 1.00 96.81 294 ALA A C 1
ATOM 2211 O O . ALA A 1 294 ? -20.587 -17.526 7.427 1.00 96.81 294 ALA A O 1
ATOM 2212 N N . ALA A 1 295 ? -19.406 -17.477 9.328 1.00 96.75 295 ALA A N 1
ATOM 2213 C CA . ALA A 1 295 ? -20.536 -17.662 10.228 1.00 96.75 295 ALA A CA 1
ATOM 2214 C C . ALA A 1 295 ? -20.509 -16.584 11.312 1.00 96.75 295 ALA A C 1
ATOM 2216 O O . ALA A 1 295 ? -19.441 -16.348 11.882 1.00 96.75 295 ALA A O 1
ATOM 2217 N N . PRO A 1 296 ? -21.647 -15.962 11.667 1.00 96.62 296 PRO A N 1
ATOM 2218 C CA . PRO A 1 296 ? -21.723 -15.157 12.877 1.00 96.62 296 PRO A CA 1
ATOM 2219 C C . PRO A 1 296 ? -21.217 -15.965 14.076 1.00 96.62 296 PRO A C 1
ATOM 2221 O O . PRO A 1 296 ? -21.596 -17.129 14.262 1.00 96.62 296 PRO A O 1
ATOM 2224 N N . TYR A 1 297 ? -20.343 -15.363 14.875 1.00 94.69 297 TYR A N 1
ATOM 2225 C CA . TYR A 1 297 ? -19.654 -16.044 15.963 1.00 94.69 297 TYR A CA 1
ATOM 2226 C C . TYR A 1 297 ? -20.644 -16.677 16.950 1.00 94.69 297 TYR A C 1
ATOM 2228 O O . TYR A 1 297 ? -21.630 -16.062 17.358 1.00 94.69 297 TYR A O 1
ATOM 2236 N N . GLY A 1 298 ? -20.377 -17.926 17.339 1.00 91.31 298 GLY A N 1
ATOM 2237 C CA . GLY A 1 298 ? -21.257 -18.712 18.211 1.00 91.31 298 GLY A CA 1
ATOM 2238 C C . GLY A 1 298 ? -22.441 -19.376 17.497 1.00 91.31 298 GLY A C 1
ATOM 2239 O O . GLY A 1 298 ? -23.263 -20.016 18.153 1.00 91.31 298 GLY A O 1
ATOM 2240 N N . THR A 1 299 ? -22.531 -19.266 16.170 1.00 92.56 299 THR A N 1
ATOM 2241 C CA . THR A 1 299 ? -23.549 -19.940 15.355 1.00 92.56 299 THR A CA 1
ATOM 2242 C C . THR A 1 299 ? -22.922 -20.972 14.417 1.00 92.56 299 THR A C 1
ATOM 2244 O O . THR A 1 299 ? -21.720 -20.965 14.171 1.00 92.56 299 THR A O 1
ATOM 2247 N N . SER A 1 300 ? -23.745 -21.879 13.884 1.00 86.94 300 SER A N 1
ATOM 2248 C CA . SER A 1 300 ? -23.352 -22.819 12.822 1.00 86.94 300 SER A CA 1
ATOM 2249 C C . SER A 1 300 ? -23.892 -22.421 11.442 1.00 86.94 300 SER A C 1
ATOM 2251 O O . SER A 1 300 ? -23.781 -23.202 10.497 1.00 86.94 300 SER A O 1
ATOM 2253 N N . ALA A 1 301 ? -24.553 -21.264 11.335 1.00 87.44 301 ALA A N 1
ATOM 2254 C CA . ALA A 1 301 ? -25.105 -20.768 10.082 1.00 87.44 301 ALA A CA 1
ATOM 2255 C C . ALA A 1 301 ? -23.956 -20.184 9.257 1.00 87.44 301 ALA A C 1
ATOM 2257 O O . ALA A 1 301 ? -23.405 -19.150 9.620 1.00 87.44 301 ALA A O 1
ATOM 2258 N N . THR A 1 302 ? -23.562 -20.895 8.202 1.00 87.88 302 THR A N 1
ATOM 2259 C CA . THR A 1 302 ? -22.464 -20.489 7.318 1.00 87.88 302 THR A CA 1
ATOM 2260 C C . THR A 1 302 ? -23.035 -19.889 6.047 1.00 87.88 302 THR A C 1
ATOM 2262 O O . THR A 1 302 ? -23.921 -20.482 5.436 1.00 87.88 302 THR A O 1
ATOM 2265 N N . GLU A 1 303 ? -22.494 -18.746 5.652 1.00 92.25 303 GLU A N 1
ATOM 2266 C CA . GLU A 1 303 ? -22.712 -18.130 4.349 1.00 92.25 303 GLU A CA 1
ATOM 2267 C C . GLU A 1 303 ? -21.434 -18.293 3.524 1.00 92.25 303 GLU A C 1
ATOM 2269 O O . GLU A 1 303 ? -20.320 -18.124 4.031 1.00 92.25 303 GLU A O 1
ATOM 2274 N N . THR A 1 304 ? -21.582 -18.671 2.258 1.00 93.94 304 THR A N 1
ATOM 2275 C CA . THR A 1 304 ? -20.465 -18.697 1.306 1.00 93.94 304 THR A CA 1
ATOM 2276 C C . THR A 1 304 ? -20.179 -17.281 0.849 1.00 93.94 304 THR A C 1
ATOM 2278 O O . THR A 1 304 ? -21.098 -16.608 0.387 1.00 93.94 304 THR A O 1
ATOM 2281 N N . LEU A 1 305 ? -18.924 -16.859 0.948 1.00 95.56 305 LEU A N 1
ATOM 2282 C CA . LEU A 1 305 ? -18.499 -15.563 0.436 1.00 95.56 305 LEU A CA 1
ATOM 2283 C C . LEU A 1 305 ? -18.388 -15.619 -1.094 1.00 95.56 305 LEU A C 1
ATOM 2285 O O . LEU A 1 305 ? -17.988 -16.651 -1.638 1.00 95.56 305 LEU A O 1
ATOM 2289 N N . ASP A 1 306 ? -18.765 -14.535 -1.770 1.00 95.62 306 ASP A N 1
ATOM 2290 C CA . ASP A 1 306 ? -18.989 -14.486 -3.222 1.00 95.62 306 ASP A CA 1
ATOM 2291 C C . ASP A 1 306 ? -18.296 -13.306 -3.929 1.00 95.62 306 ASP A C 1
ATOM 2293 O O . ASP A 1 306 ? -18.541 -13.033 -5.103 1.00 95.62 306 ASP A O 1
ATOM 2297 N N . ASP A 1 307 ? -17.386 -12.614 -3.253 1.00 95.12 307 ASP A N 1
ATOM 2298 C CA . ASP A 1 307 ? -16.643 -11.502 -3.838 1.00 95.12 307 ASP A CA 1
ATOM 2299 C C . ASP A 1 307 ? -15.707 -11.935 -4.980 1.00 95.12 307 ASP A C 1
ATOM 2301 O O . ASP A 1 307 ? -15.001 -12.944 -4.906 1.00 95.12 307 ASP A O 1
ATOM 2305 N N . SER A 1 308 ? -15.655 -11.149 -6.055 1.00 92.25 308 SER A N 1
ATOM 2306 C CA . SER A 1 308 ? -14.857 -11.492 -7.236 1.00 92.25 308 SER A CA 1
ATOM 2307 C C . SER A 1 308 ? -13.350 -11.504 -6.960 1.00 92.25 308 SER A C 1
ATOM 2309 O O . SER A 1 308 ? -12.795 -10.563 -6.397 1.00 92.25 308 SER A O 1
ATOM 2311 N N . LEU A 1 309 ? -12.662 -12.534 -7.456 1.00 92.31 309 LEU A N 1
ATOM 2312 C CA . LEU A 1 309 ? -11.209 -12.656 -7.419 1.00 92.31 309 LEU A CA 1
ATOM 2313 C C . LEU A 1 309 ? -10.666 -12.864 -8.831 1.00 92.31 309 LEU A C 1
ATOM 2315 O O . LEU A 1 309 ? -10.938 -13.874 -9.479 1.00 92.31 309 LEU A O 1
ATOM 2319 N N . VAL A 1 310 ? -9.839 -11.927 -9.290 1.00 87.25 310 VAL A N 1
ATOM 2320 C CA . VAL A 1 310 ? -9.127 -12.012 -10.569 1.00 87.25 310 VAL A CA 1
ATOM 2321 C C . VAL A 1 310 ? -7.634 -11.955 -10.290 1.00 87.25 310 VAL A C 1
ATOM 2323 O O . VAL A 1 310 ? -7.172 -11.051 -9.602 1.00 87.25 310 VAL A O 1
ATOM 2326 N N . LYS A 1 311 ? -6.875 -12.896 -10.849 1.00 84.94 311 LYS A N 1
ATOM 2327 C CA . LYS A 1 311 ? -5.415 -12.948 -10.714 1.00 84.94 311 LYS A CA 1
ATOM 2328 C C . LYS A 1 311 ? -4.739 -12.859 -12.069 1.00 84.94 311 LYS A C 1
ATOM 2330 O O . LYS A 1 311 ? -5.331 -13.202 -13.089 1.00 84.94 311 LYS A O 1
ATOM 2335 N N . THR A 1 312 ? -3.481 -12.443 -12.081 1.00 80.75 312 THR A N 1
ATOM 2336 C CA . THR A 1 312 ? -2.661 -12.449 -13.293 1.00 80.75 312 THR A CA 1
ATOM 2337 C C . THR A 1 312 ? -1.801 -13.707 -13.321 1.00 80.75 312 THR A C 1
ATOM 2339 O O . THR A 1 312 ? -1.025 -13.935 -12.397 1.00 80.75 312 THR A O 1
ATOM 2342 N N . LEU A 1 313 ? -1.935 -14.514 -14.374 1.00 85.44 313 LEU A N 1
ATOM 2343 C CA . LEU A 1 313 ? -1.032 -15.616 -14.706 1.00 85.44 313 LEU A CA 1
ATOM 2344 C C . LEU A 1 313 ? 0.079 -15.092 -15.613 1.00 85.44 313 LEU A C 1
ATOM 2346 O O . LEU A 1 313 ? -0.198 -14.553 -16.686 1.00 85.44 313 LEU A O 1
ATOM 2350 N N . PHE A 1 314 ? 1.326 -15.292 -15.208 1.00 79.81 314 PHE A N 1
ATOM 2351 C CA . PHE A 1 314 ? 2.514 -14.988 -15.990 1.00 79.81 314 PHE A CA 1
ATOM 2352 C C . PHE A 1 314 ? 3.018 -16.252 -16.695 1.00 79.81 314 PHE A C 1
ATOM 2354 O O . PHE A 1 314 ? 3.239 -17.295 -16.076 1.00 79.81 314 PHE A O 1
ATOM 2361 N N . THR A 1 315 ? 3.216 -16.149 -18.008 1.00 82.94 315 THR A N 1
ATOM 2362 C CA . THR A 1 315 ? 3.757 -17.212 -18.859 1.00 82.94 315 THR A CA 1
ATOM 2363 C C . THR A 1 315 ? 5.117 -16.786 -19.387 1.00 82.94 315 THR A C 1
ATOM 2365 O O . THR A 1 315 ? 5.231 -15.788 -20.100 1.00 82.94 315 THR A O 1
ATOM 2368 N N . ILE A 1 316 ? 6.147 -17.562 -19.051 1.00 78.44 316 ILE A N 1
ATOM 2369 C CA . ILE A 1 316 ? 7.482 -17.408 -19.629 1.00 78.44 316 ILE A CA 1
ATOM 2370 C C . ILE A 1 316 ? 7.467 -18.098 -20.995 1.00 78.44 316 ILE A C 1
ATOM 2372 O O . ILE A 1 316 ? 7.331 -19.321 -21.087 1.00 78.44 316 ILE A O 1
ATOM 2376 N N . ASN A 1 317 ? 7.566 -17.309 -22.058 1.00 79.94 317 ASN A N 1
ATOM 2377 C CA . ASN A 1 317 ? 7.555 -17.789 -23.431 1.00 79.94 317 ASN A CA 1
ATOM 2378 C C . ASN A 1 317 ? 8.892 -18.471 -23.784 1.00 79.94 317 ASN A C 1
ATOM 2380 O O . ASN A 1 317 ? 9.918 -18.194 -23.157 1.00 79.94 317 ASN A O 1
ATOM 2384 N N . PRO A 1 318 ? 8.934 -19.336 -24.818 1.00 80.94 318 PRO A N 1
ATOM 2385 C CA . PRO A 1 318 ? 10.171 -20.000 -25.240 1.00 80.94 318 PRO A CA 1
ATOM 2386 C C . PRO A 1 318 ? 11.321 -19.056 -25.626 1.00 80.94 318 PRO A C 1
ATOM 2388 O O . PRO A 1 318 ? 12.475 -19.474 -25.614 1.00 80.94 318 PRO A O 1
ATOM 2391 N N . ASP A 1 319 ? 11.015 -17.808 -25.984 1.00 72.62 319 ASP A N 1
ATOM 2392 C CA . ASP A 1 319 ? 11.986 -16.756 -26.306 1.00 72.62 319 ASP A CA 1
ATOM 2393 C C . ASP A 1 319 ? 12.484 -15.976 -25.072 1.00 72.62 319 ASP A C 1
ATOM 2395 O O . ASP A 1 319 ? 13.293 -15.063 -25.209 1.00 72.62 319 ASP A O 1
ATOM 2399 N N . GLY A 1 320 ? 12.036 -16.345 -23.866 1.00 60.44 320 GLY A N 1
ATOM 2400 C CA . GLY A 1 320 ? 12.403 -15.698 -22.606 1.00 60.44 320 GLY A CA 1
ATOM 2401 C C . GLY A 1 320 ? 11.586 -14.448 -22.274 1.00 60.44 320 GLY A C 1
ATOM 2402 O O . GLY A 1 320 ? 11.759 -13.893 -21.189 1.00 60.44 320 GLY A O 1
ATOM 2403 N N . THR A 1 321 ? 10.679 -14.019 -23.156 1.00 64.56 321 THR A N 1
ATOM 2404 C CA . THR A 1 321 ? 9.733 -12.941 -22.848 1.00 64.56 321 THR A CA 1
ATOM 2405 C C . THR A 1 321 ? 8.666 -13.425 -21.864 1.00 64.56 321 THR A C 1
ATOM 2407 O O . THR A 1 321 ? 8.349 -14.614 -21.795 1.00 64.56 321 THR A O 1
ATOM 2410 N N . VAL A 1 322 ? 8.094 -12.506 -21.085 1.00 64.06 322 VAL A N 1
ATOM 2411 C CA . VAL A 1 322 ? 6.996 -12.809 -20.157 1.00 64.06 322 VAL A CA 1
ATOM 2412 C C . VAL A 1 322 ? 5.710 -12.219 -20.715 1.00 64.06 322 VAL A C 1
ATOM 2414 O O . VAL A 1 322 ? 5.614 -11.011 -20.910 1.00 64.06 322 VAL A O 1
ATOM 2417 N N . SER A 1 323 ? 4.710 -13.065 -20.948 1.00 77.12 323 SER A N 1
ATOM 2418 C CA . SER A 1 323 ? 3.336 -12.630 -21.209 1.00 77.12 323 SER A CA 1
ATOM 2419 C C . SER A 1 323 ? 2.484 -12.782 -19.953 1.00 77.12 323 SER A C 1
ATOM 2421 O O . SER A 1 323 ? 2.790 -13.590 -19.076 1.00 77.12 323 SER A O 1
ATOM 2423 N N . SER A 1 324 ? 1.417 -11.997 -19.845 1.00 78.44 324 SER A N 1
ATOM 2424 C CA . SER A 1 324 ? 0.494 -12.051 -18.715 1.00 78.44 324 SER A CA 1
ATOM 2425 C C . SER A 1 324 ? -0.950 -12.196 -19.191 1.00 78.44 324 SER A C 1
ATOM 2427 O O . SER A 1 324 ? -1.325 -11.744 -20.273 1.00 78.44 324 SER A O 1
ATOM 2429 N N . THR A 1 325 ? -1.783 -12.880 -18.413 1.00 85.44 325 THR A N 1
ATOM 2430 C CA . THR A 1 325 ? -3.217 -13.038 -18.690 1.00 85.44 325 THR A CA 1
ATOM 2431 C C . THR A 1 325 ? -3.997 -12.933 -17.391 1.00 85.44 325 THR A C 1
ATOM 2433 O O . THR A 1 325 ? -3.647 -13.576 -16.405 1.00 85.44 325 THR A O 1
ATOM 2436 N N . ARG A 1 326 ? -5.065 -12.131 -17.381 1.00 84.81 326 ARG A N 1
ATOM 2437 C CA . ARG A 1 326 ? -5.986 -12.059 -16.241 1.00 84.81 326 ARG A CA 1
ATOM 2438 C C . ARG A 1 326 ? -6.922 -13.265 -16.269 1.00 84.81 326 ARG A C 1
ATOM 2440 O O . ARG A 1 326 ? -7.552 -13.528 -17.290 1.00 84.81 326 ARG A O 1
ATOM 2447 N N . VAL A 1 327 ? -7.011 -13.973 -15.154 1.00 90.88 327 VAL A N 1
ATOM 2448 C CA . VAL A 1 327 ? -7.844 -15.160 -14.964 1.00 90.88 327 VAL A CA 1
ATOM 2449 C C . VAL A 1 327 ? -8.819 -14.883 -13.832 1.00 90.88 327 VAL A C 1
ATOM 2451 O O . VAL A 1 327 ? -8.422 -14.490 -12.735 1.00 90.88 327 VAL A O 1
ATOM 2454 N N . GLU A 1 328 ? -10.102 -15.078 -14.110 1.00 92.62 328 GLU A N 1
ATOM 2455 C CA . GLU A 1 328 ? -11.158 -15.018 -13.107 1.00 92.62 328 GLU A CA 1
ATOM 2456 C C . GLU A 1 328 ? -11.141 -16.306 -12.282 1.00 92.62 328 GLU A C 1
ATOM 2458 O O . GLU A 1 328 ? -11.427 -17.396 -12.779 1.00 92.62 328 GLU A O 1
ATOM 2463 N N . MET A 1 329 ? -10.751 -16.179 -11.019 1.00 95.06 329 MET A N 1
ATOM 2464 C CA . MET A 1 329 ? -10.633 -17.305 -10.101 1.00 95.06 329 MET A CA 1
ATOM 2465 C C . MET A 1 329 ? -12.000 -17.697 -9.541 1.00 95.06 329 MET A C 1
ATOM 2467 O O . MET A 1 329 ? -12.264 -18.880 -9.378 1.00 95.06 329 MET A O 1
ATOM 2471 N N . GLY A 1 330 ? -12.874 -16.728 -9.277 1.00 94.69 330 GLY A N 1
ATOM 2472 C CA . GLY A 1 330 ? -14.235 -16.933 -8.785 1.00 94.69 330 GLY A CA 1
ATOM 2473 C C . GLY A 1 330 ? -14.923 -15.612 -8.434 1.00 94.69 330 GLY A C 1
ATOM 2474 O O . GLY A 1 330 ? -14.284 -14.565 -8.553 1.00 94.69 330 GLY A O 1
ATOM 2475 N N . PRO A 1 331 ? -16.199 -15.640 -8.017 1.00 96.19 331 PRO A N 1
ATOM 2476 C CA . PRO A 1 331 ? -17.017 -16.836 -7.800 1.00 96.19 331 PRO A CA 1
ATOM 2477 C C . PRO A 1 331 ? -17.431 -17.530 -9.111 1.00 96.19 331 PRO A C 1
ATOM 2479 O O . PRO A 1 331 ? -17.656 -16.890 -10.134 1.00 96.19 331 PRO A O 1
ATOM 2482 N N . GLN A 1 332 ? -17.569 -18.855 -9.082 1.00 95.25 332 GLN A N 1
ATOM 2483 C CA . GLN A 1 332 ? -18.090 -19.670 -10.185 1.00 95.25 332 GLN A CA 1
ATOM 2484 C C . GLN A 1 332 ? -19.157 -20.642 -9.671 1.00 95.25 332 GLN A C 1
ATOM 2486 O O . GLN A 1 332 ? -19.099 -21.088 -8.524 1.00 95.25 332 GLN A O 1
ATOM 2491 N N . SER A 1 333 ? -20.096 -21.024 -10.537 1.00 96.19 333 SER A N 1
ATOM 2492 C CA . SER A 1 333 ? -21.086 -22.068 -10.248 1.00 96.19 333 SER A CA 1
ATOM 2493 C C . SER A 1 333 ? -20.787 -23.317 -11.069 1.00 96.19 333 SER A C 1
ATOM 2495 O O . SER A 1 333 ? -20.835 -23.281 -12.299 1.00 96.19 333 SER A O 1
ATOM 2497 N N . ILE A 1 334 ? -20.500 -24.437 -10.401 1.00 95.62 334 ILE A N 1
ATOM 2498 C CA . ILE A 1 334 ? -20.159 -25.711 -11.052 1.00 95.62 334 ILE A CA 1
ATOM 2499 C C . ILE A 1 334 ? -20.991 -26.823 -10.422 1.00 95.62 334 ILE A C 1
ATOM 2501 O O . ILE A 1 334 ? -20.995 -27.004 -9.208 1.00 95.62 334 ILE A O 1
ATOM 2505 N N . GLY A 1 335 ? -21.721 -27.584 -11.240 1.00 90.19 335 GLY A N 1
ATOM 2506 C CA . GLY A 1 335 ? -22.498 -28.732 -10.759 1.00 90.19 335 GLY A CA 1
ATOM 2507 C C . GLY A 1 335 ? -23.555 -28.403 -9.697 1.00 90.19 335 GLY A C 1
ATOM 2508 O O . GLY A 1 335 ? -23.887 -29.270 -8.893 1.00 90.19 335 GLY A O 1
ATOM 2509 N N . GLY A 1 336 ? -24.075 -27.170 -9.682 1.00 92.56 336 GLY A N 1
ATOM 2510 C CA . GLY A 1 336 ? -25.063 -26.702 -8.701 1.00 92.56 336 GLY A CA 1
ATOM 2511 C C . GLY A 1 336 ? -24.479 -26.261 -7.354 1.00 92.56 336 GLY A C 1
ATOM 2512 O O . GLY A 1 336 ? -25.245 -26.019 -6.426 1.00 92.56 336 GLY A O 1
ATOM 2513 N N . VAL A 1 337 ? -23.152 -26.173 -7.238 1.00 95.88 337 VAL A N 1
ATOM 2514 C CA . VAL A 1 337 ? -22.461 -25.543 -6.109 1.00 95.88 337 VAL A CA 1
ATOM 2515 C C . VAL A 1 337 ? -22.000 -24.160 -6.561 1.00 95.88 337 VAL A C 1
ATOM 2517 O O . VAL A 1 337 ? -21.206 -24.051 -7.496 1.00 95.88 337 VAL A O 1
ATOM 2520 N N . ASP A 1 338 ? -22.532 -23.123 -5.920 1.00 96.31 338 ASP A N 1
ATOM 2521 C CA . ASP A 1 338 ? -22.222 -21.720 -6.214 1.00 96.31 338 ASP A CA 1
ATOM 2522 C C . ASP A 1 338 ? -20.967 -21.241 -5.464 1.00 96.31 338 ASP A C 1
ATOM 2524 O O . ASP A 1 338 ? -20.484 -21.911 -4.549 1.00 96.31 338 ASP A O 1
ATOM 2528 N N . ASN A 1 339 ? -20.451 -20.063 -5.823 1.00 96.88 339 ASN A N 1
ATOM 2529 C CA . ASN A 1 339 ? -19.368 -19.366 -5.111 1.00 96.88 339 ASN A CA 1
ATOM 2530 C C . ASN A 1 339 ? -18.057 -20.157 -4.986 1.00 96.88 339 ASN A C 1
ATOM 2532 O O . ASN A 1 339 ? -17.343 -20.059 -3.990 1.00 96.88 339 ASN A O 1
ATOM 2536 N N . LEU A 1 340 ? -17.739 -20.968 -5.995 1.00 97.56 340 LEU A N 1
ATOM 2537 C CA . LEU A 1 340 ? -16.481 -21.701 -6.074 1.00 97.56 340 LEU A CA 1
ATOM 2538 C C . LEU A 1 340 ? -15.354 -20.822 -6.613 1.00 97.56 340 LEU A C 1
ATOM 2540 O O . LEU A 1 340 ? -15.538 -20.071 -7.569 1.00 97.56 340 LEU A O 1
ATOM 2544 N N . TYR A 1 341 ? -14.167 -21.001 -6.047 1.00 97.94 341 TYR A N 1
ATOM 2545 C CA . TYR A 1 341 ? -12.934 -20.363 -6.490 1.00 97.94 341 TYR A CA 1
ATOM 2546 C C . TYR A 1 341 ? -11.954 -21.424 -6.967 1.00 97.94 341 TYR A C 1
ATOM 2548 O O . TYR A 1 341 ? -11.717 -22.411 -6.274 1.00 97.94 341 TYR A O 1
ATOM 2556 N N . LEU A 1 342 ? -11.395 -21.226 -8.157 1.00 96.00 342 LEU A N 1
ATOM 2557 C CA . LEU A 1 342 ? -10.371 -22.076 -8.745 1.00 96.00 342 LEU A CA 1
ATOM 2558 C C . LEU A 1 342 ? -9.093 -22.038 -7.894 1.00 96.00 342 LEU A C 1
ATOM 2560 O O . LEU A 1 342 ? -8.590 -20.970 -7.543 1.00 96.00 342 LEU A O 1
ATOM 2564 N N . LEU A 1 343 ? -8.519 -23.206 -7.611 1.00 94.69 343 LEU A N 1
ATOM 2565 C CA . LEU A 1 343 ? -7.221 -23.319 -6.954 1.00 94.69 343 LEU A CA 1
ATOM 2566 C C . LEU A 1 343 ? -6.086 -23.240 -7.988 1.00 94.69 343 LEU A C 1
ATOM 2568 O O . LEU A 1 343 ? -5.852 -24.174 -8.753 1.00 94.69 343 LEU A O 1
ATOM 2572 N N . ASN A 1 344 ? -5.333 -22.139 -7.990 1.00 89.69 344 ASN A N 1
ATOM 2573 C CA . ASN A 1 344 ? -4.116 -22.004 -8.793 1.00 89.69 344 ASN A CA 1
ATOM 2574 C C . ASN A 1 344 ? -2.949 -22.811 -8.180 1.00 89.69 344 ASN A C 1
ATOM 2576 O O . ASN A 1 344 ? -2.323 -22.363 -7.223 1.00 89.69 344 ASN A O 1
ATOM 2580 N N . LYS A 1 345 ? -2.665 -24.002 -8.734 1.00 80.75 345 LYS A N 1
ATOM 2581 C CA . LYS A 1 345 ? -1.625 -24.940 -8.244 1.00 80.75 345 LYS A CA 1
ATOM 2582 C C . LYS A 1 345 ? -0.245 -24.760 -8.883 1.00 80.75 345 LYS A C 1
ATOM 2584 O O . LYS A 1 345 ? 0.771 -24.934 -8.218 1.00 80.75 345 LYS A O 1
ATOM 2589 N N . GLU A 1 346 ? -0.211 -24.462 -10.180 1.00 80.06 346 GLU A N 1
ATOM 2590 C CA . GLU A 1 346 ? 1.011 -24.399 -10.988 1.00 80.06 346 GLU A CA 1
ATOM 2591 C C . GLU A 1 346 ? 1.091 -23.072 -11.752 1.00 80.06 346 GLU A C 1
ATOM 2593 O O . GLU A 1 346 ? 0.069 -22.442 -12.039 1.00 80.06 346 GLU A O 1
ATOM 2598 N N . GLY A 1 347 ? 2.310 -22.661 -12.107 1.00 80.50 347 GLY A N 1
ATOM 2599 C CA . GLY A 1 347 ? 2.586 -21.416 -12.827 1.00 80.50 347 GLY A CA 1
ATOM 2600 C C . GLY A 1 347 ? 3.011 -20.262 -11.920 1.00 80.50 347 GLY A C 1
ATOM 2601 O O . GLY A 1 347 ? 3.153 -20.416 -10.709 1.00 80.50 347 GLY A O 1
ATOM 2602 N N . TYR A 1 348 ? 3.231 -19.102 -12.534 1.00 78.81 348 TYR A N 1
ATOM 2603 C CA . TYR A 1 348 ? 3.646 -17.875 -11.858 1.00 78.81 348 TYR A CA 1
ATOM 2604 C C . TYR A 1 348 ? 2.442 -16.940 -11.780 1.00 78.81 348 TYR A C 1
ATOM 2606 O O . TYR A 1 348 ? 1.898 -16.566 -12.815 1.00 78.81 348 TYR A O 1
ATOM 2614 N N . TRP A 1 349 ? 2.001 -16.577 -10.580 1.00 81.31 349 TRP A N 1
ATOM 2615 C CA . TRP A 1 349 ? 0.775 -15.804 -10.369 1.00 81.31 349 TRP A CA 1
ATOM 2616 C C . TRP A 1 349 ? 1.064 -14.500 -9.626 1.00 81.31 349 TRP A C 1
ATOM 2618 O O . TRP A 1 349 ? 2.059 -14.413 -8.918 1.00 81.31 349 TRP A O 1
ATOM 2628 N N . SER A 1 350 ? 0.191 -13.496 -9.766 1.00 70.88 350 SER A N 1
ATOM 2629 C CA . SER A 1 350 ? 0.293 -12.248 -8.989 1.00 70.88 350 SER A CA 1
ATOM 2630 C C . SER A 1 350 ? 0.073 -12.464 -7.488 1.00 70.88 350 SER A C 1
ATOM 2632 O O . SER A 1 350 ? 0.705 -11.784 -6.697 1.00 70.88 350 SER A O 1
ATOM 2634 N N . PHE A 1 351 ? -0.762 -13.446 -7.111 1.00 76.12 351 PHE A N 1
ATOM 2635 C CA . PHE A 1 351 ? -0.966 -13.898 -5.725 1.00 76.12 351 PHE A CA 1
ATOM 2636 C C . PHE A 1 351 ? -1.145 -15.404 -5.680 1.00 76.12 351 PHE A C 1
ATOM 2638 O O . PHE A 1 351 ? -2.241 -15.911 -5.951 1.00 76.12 351 PHE A O 1
ATOM 2645 N N . THR A 1 352 ? -0.106 -16.162 -5.356 1.00 82.69 352 THR A N 1
ATOM 2646 C CA . THR A 1 352 ? -0.260 -17.620 -5.320 1.00 82.69 352 THR A CA 1
ATOM 2647 C C . THR A 1 352 ? -1.193 -18.064 -4.186 1.00 82.69 352 THR A C 1
ATOM 2649 O O . THR A 1 352 ? -2.065 -18.912 -4.405 1.00 82.69 352 THR A O 1
ATOM 2652 N N . ASP A 1 353 ? -1.078 -17.447 -3.012 1.00 86.31 353 ASP A N 1
ATOM 2653 C CA . ASP A 1 353 ? -1.748 -17.856 -1.776 1.00 86.31 353 ASP A CA 1
ATOM 2654 C C . ASP A 1 353 ? -3.021 -17.059 -1.428 1.00 86.31 353 ASP A C 1
ATOM 2656 O O . ASP A 1 353 ? -3.812 -17.536 -0.620 1.00 86.31 353 ASP A O 1
ATOM 2660 N N . LEU A 1 354 ? -3.291 -15.913 -2.064 1.00 89.69 354 LEU A N 1
ATOM 2661 C CA . LEU A 1 354 ? -4.554 -15.179 -1.893 1.00 89.69 354 LEU A CA 1
ATOM 2662 C C . LEU A 1 354 ? -5.743 -16.054 -2.297 1.00 89.69 354 LEU A C 1
ATOM 2664 O O . LEU A 1 354 ? -5.798 -16.566 -3.417 1.00 89.69 354 LEU A O 1
ATOM 2668 N N . ARG A 1 355 ? -6.717 -16.228 -1.412 1.00 93.75 355 ARG A N 1
ATOM 2669 C CA . ARG A 1 355 ? -7.877 -17.096 -1.636 1.00 93.75 355 ARG A CA 1
ATOM 2670 C C . ARG A 1 355 ? -9.165 -16.337 -1.883 1.00 93.75 355 ARG A C 1
ATOM 2672 O O . ARG A 1 355 ? -9.999 -16.829 -2.638 1.00 93.75 355 ARG A O 1
ATOM 2679 N N . LEU A 1 356 ? -9.329 -15.164 -1.295 1.00 93.94 356 LEU A N 1
ATOM 2680 C CA . LEU A 1 356 ? -10.529 -14.352 -1.457 1.00 93.94 356 LEU A CA 1
ATOM 2681 C C . LEU A 1 356 ? -10.213 -12.900 -1.100 1.00 93.94 356 LEU A C 1
ATOM 2683 O O . LEU A 1 356 ? -9.410 -12.664 -0.206 1.00 93.94 356 LEU A O 1
ATOM 2687 N N . ILE A 1 357 ? -10.880 -11.947 -1.741 1.00 92.31 357 ILE A N 1
ATOM 2688 C CA . ILE A 1 357 ? -10.994 -10.578 -1.228 1.00 92.31 357 ILE A CA 1
ATOM 2689 C C . ILE A 1 357 ? -12.404 -10.453 -0.671 1.00 92.31 357 ILE A C 1
ATOM 2691 O O . ILE A 1 357 ? -13.338 -10.513 -1.446 1.00 92.31 357 ILE A O 1
ATOM 2695 N N . TRP A 1 358 ? -12.581 -10.327 0.638 1.00 94.62 358 TRP A N 1
ATOM 2696 C CA . TRP A 1 358 ? -13.899 -10.241 1.262 1.00 94.62 358 TRP A CA 1
ATOM 2697 C C . TRP A 1 358 ? -14.314 -8.782 1.465 1.00 94.62 358 TRP A C 1
ATOM 2699 O O . TRP A 1 358 ? -13.705 -8.068 2.263 1.00 94.62 358 TRP A O 1
ATOM 2709 N N . ASN A 1 359 ? -15.366 -8.332 0.783 1.00 93.62 359 ASN A N 1
ATOM 2710 C CA . ASN A 1 359 ? -15.953 -7.020 1.016 1.00 93.62 359 ASN A CA 1
ATOM 2711 C C . ASN A 1 359 ? -16.820 -7.047 2.276 1.00 93.62 359 ASN A C 1
ATOM 2713 O O . ASN A 1 359 ? -17.950 -7.533 2.289 1.00 93.62 359 ASN A O 1
ATOM 2717 N N . THR A 1 360 ? -16.297 -6.473 3.350 1.00 94.75 360 THR A N 1
ATOM 2718 C CA . THR A 1 360 ? -16.994 -6.417 4.635 1.00 94.75 360 THR A CA 1
ATOM 2719 C C . THR A 1 360 ? -17.901 -5.195 4.773 1.00 94.75 360 THR A C 1
ATOM 2721 O O . THR A 1 360 ? -18.527 -5.011 5.816 1.00 94.75 360 THR A O 1
ATOM 2724 N N . THR A 1 361 ? -17.997 -4.341 3.748 1.00 89.38 361 THR A N 1
ATOM 2725 C CA . THR A 1 361 ? -18.791 -3.107 3.805 1.00 89.38 361 THR A CA 1
ATOM 2726 C C . THR A 1 361 ? -20.245 -3.406 4.169 1.00 89.38 361 THR A C 1
ATOM 2728 O O . THR A 1 361 ? -20.907 -4.235 3.552 1.00 89.38 361 THR A O 1
ATOM 2731 N N . GLY A 1 362 ? -20.767 -2.702 5.176 1.00 87.50 362 GLY A N 1
ATOM 2732 C CA . GLY A 1 362 ? -22.130 -2.910 5.677 1.00 87.50 362 GLY A CA 1
ATOM 2733 C C . GLY A 1 362 ? -22.280 -4.093 6.640 1.00 87.50 362 GLY A C 1
ATOM 2734 O O . GLY A 1 362 ? -23.361 -4.272 7.201 1.00 87.50 362 GLY A O 1
ATOM 2735 N N . LEU A 1 363 ? -21.215 -4.860 6.883 1.00 91.50 363 LEU A N 1
ATOM 2736 C CA . LEU A 1 363 ? -21.164 -5.857 7.945 1.00 91.50 363 LEU A CA 1
ATOM 2737 C C . LEU A 1 363 ? -20.626 -5.234 9.235 1.00 91.50 363 LEU A C 1
ATOM 2739 O O . LEU A 1 363 ? -19.723 -4.391 9.228 1.00 91.50 363 LEU A O 1
ATOM 2743 N N . SER A 1 364 ? -21.162 -5.708 10.355 1.00 92.19 364 SER A N 1
ATOM 2744 C CA . SER A 1 364 ? -20.586 -5.514 11.680 1.00 92.19 364 SER A CA 1
ATOM 2745 C C . SER A 1 364 ? -20.770 -6.774 12.519 1.00 92.19 364 SER A C 1
ATOM 2747 O O . SER A 1 364 ? -21.608 -7.634 12.218 1.00 92.19 364 SER A O 1
ATOM 2749 N N . GLY A 1 365 ? -19.956 -6.906 13.562 1.00 95.00 365 GLY A N 1
ATOM 2750 C CA . GLY A 1 365 ? -20.018 -8.017 14.503 1.00 95.00 365 GLY A CA 1
ATOM 2751 C C . GLY A 1 365 ? -18.884 -9.018 14.326 1.00 95.00 365 GLY A C 1
ATOM 2752 O O . GLY A 1 365 ? -17.955 -8.819 13.549 1.00 95.00 365 GLY A O 1
ATOM 2753 N N . LYS A 1 366 ? -18.924 -10.085 15.122 1.00 96.62 366 LYS A N 1
ATOM 2754 C CA . LYS A 1 366 ? -17.858 -11.089 15.182 1.00 96.62 366 LYS A CA 1
ATOM 2755 C C . LYS A 1 366 ? -18.219 -12.290 14.317 1.00 96.62 366 LYS A C 1
ATOM 2757 O O . LYS A 1 366 ? -19.349 -12.771 14.396 1.00 96.62 366 LYS A O 1
ATOM 2762 N N . TYR A 1 367 ? -17.260 -12.791 13.547 1.00 97.75 367 TYR A N 1
ATOM 2763 C CA . TYR A 1 367 ? -17.442 -13.887 12.599 1.00 97.75 367 TYR A CA 1
ATOM 2764 C C . TYR A 1 367 ? -16.365 -14.949 12.790 1.00 97.75 367 TYR A C 1
ATOM 2766 O O . TYR A 1 367 ? -15.220 -14.627 13.094 1.00 97.75 367 TYR A O 1
ATOM 2774 N N . THR A 1 368 ? -16.726 -16.211 12.579 1.00 97.38 368 THR A N 1
ATOM 2775 C CA . THR A 1 368 ? -15.777 -17.304 12.366 1.00 97.38 368 THR A CA 1
ATOM 2776 C C . THR A 1 368 ? -15.690 -17.574 10.871 1.00 97.38 368 THR A C 1
ATOM 2778 O O . THR A 1 368 ? -16.704 -17.858 10.232 1.00 97.38 368 THR A O 1
ATOM 2781 N N . VAL A 1 369 ? -14.485 -17.482 10.320 1.00 97.81 369 VAL A N 1
ATOM 2782 C CA . VAL A 1 369 ? -14.187 -17.733 8.908 1.00 97.81 369 VAL A CA 1
ATOM 2783 C C . VAL A 1 369 ? -13.538 -19.106 8.786 1.00 97.81 369 VAL A C 1
ATOM 2785 O O . VAL A 1 369 ? -12.698 -19.470 9.604 1.00 97.81 369 VAL 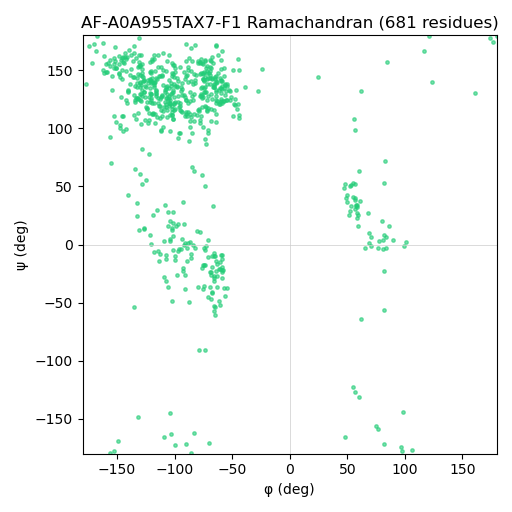A O 1
ATOM 2788 N N . SER A 1 370 ? -13.954 -19.886 7.793 1.00 96.88 370 SER A N 1
ATOM 2789 C CA . SER A 1 370 ? -13.438 -21.229 7.503 1.00 96.88 370 SER A CA 1
ATOM 2790 C C . SER A 1 370 ? -13.527 -21.519 6.000 1.00 96.88 370 SER A C 1
ATOM 2792 O O . SER A 1 370 ? -13.794 -20.615 5.206 1.00 96.88 370 SER A O 1
ATOM 2794 N N . TYR A 1 371 ? -13.311 -22.766 5.588 1.00 97.38 371 TYR A N 1
ATOM 2795 C CA . TYR A 1 371 ? -13.272 -23.153 4.181 1.00 97.38 371 TYR A CA 1
ATOM 2796 C C . TYR A 1 371 ? -14.055 -24.442 3.902 1.00 97.38 371 TYR A C 1
ATOM 2798 O O . TYR A 1 371 ? -14.373 -25.220 4.806 1.00 97.38 371 TYR A O 1
ATOM 2806 N N . LYS A 1 372 ? -14.323 -24.686 2.618 1.00 97.75 372 LYS A N 1
ATOM 2807 C CA . LYS A 1 372 ? -14.697 -25.994 2.066 1.00 97.75 372 LYS A CA 1
ATOM 2808 C C . LYS A 1 372 ? -13.872 -26.266 0.817 1.00 97.75 372 LYS A C 1
ATOM 2810 O O . LYS A 1 372 ? -13.605 -25.345 0.048 1.00 97.75 372 LYS A O 1
ATOM 2815 N N . ALA A 1 373 ? -13.490 -27.519 0.608 1.00 97.94 373 ALA A N 1
ATOM 2816 C CA . ALA A 1 373 ? -12.671 -27.940 -0.521 1.00 97.94 373 ALA A CA 1
ATOM 2817 C C . ALA A 1 373 ? -13.468 -28.839 -1.466 1.00 97.94 373 ALA A C 1
ATOM 2819 O O . ALA A 1 373 ? -14.289 -29.640 -1.023 1.00 97.94 373 ALA A O 1
ATOM 2820 N N . TYR A 1 374 ? -13.210 -28.729 -2.764 1.00 98.19 374 TYR A N 1
ATOM 2821 C CA . TYR A 1 374 ? -13.936 -29.441 -3.805 1.00 98.19 374 TYR A CA 1
ATOM 2822 C C . TYR A 1 374 ? -12.991 -29.949 -4.887 1.00 98.19 374 TYR A C 1
ATOM 2824 O O . TYR A 1 374 ? -12.018 -29.289 -5.249 1.00 98.19 374 TYR A O 1
ATOM 2832 N N . ARG A 1 375 ? -13.317 -31.108 -5.454 1.00 97.12 375 ARG A N 1
ATOM 2833 C CA . ARG A 1 375 ? -12.603 -31.707 -6.585 1.00 97.12 375 ARG A CA 1
ATOM 2834 C C . ARG A 1 375 ? -13.517 -31.845 -7.782 1.00 97.12 375 ARG A C 1
ATOM 2836 O O . ARG A 1 375 ? -14.662 -32.284 -7.634 1.00 97.12 375 ARG A O 1
ATOM 2843 N N . LEU A 1 376 ? -12.995 -31.556 -8.965 1.00 96.00 376 LEU A N 1
ATOM 2844 C CA . LEU A 1 376 ? -13.696 -31.780 -10.217 1.00 96.00 376 LEU A CA 1
ATOM 2845 C C . LEU A 1 376 ? -13.690 -33.282 -10.558 1.00 96.00 376 LEU A C 1
ATOM 2847 O O . LEU A 1 376 ? -12.655 -33.939 -10.584 1.00 96.00 376 LEU A O 1
ATOM 2851 N N . THR A 1 377 ? -14.863 -33.858 -10.812 1.00 95.19 377 THR A N 1
ATOM 2852 C CA . THR A 1 377 ? -15.027 -35.295 -11.142 1.00 95.19 377 THR A CA 1
ATOM 2853 C C . THR A 1 377 ? -15.601 -35.534 -12.538 1.00 95.19 377 THR A C 1
ATOM 2855 O O . THR A 1 377 ? -15.655 -36.670 -13.010 1.00 95.19 377 THR A O 1
ATOM 2858 N N . GLY A 1 378 ? -15.996 -34.462 -13.217 1.00 90.44 378 GLY A N 1
ATOM 2859 C CA . GLY A 1 378 ? -16.478 -34.431 -14.591 1.00 90.44 378 GLY A CA 1
ATOM 2860 C C . GLY A 1 378 ? -16.531 -32.983 -15.091 1.00 90.44 378 GLY A C 1
ATOM 2861 O O . GLY A 1 378 ? -16.221 -32.083 -14.318 1.00 90.44 378 GLY A O 1
ATOM 2862 N N . PRO A 1 379 ? -16.939 -32.737 -16.349 1.00 86.50 379 PRO A N 1
ATOM 2863 C CA . PRO A 1 379 ? -16.909 -31.398 -16.948 1.00 86.50 379 PRO A CA 1
ATOM 2864 C C . PRO A 1 379 ? -17.655 -30.330 -16.135 1.00 86.50 379 PRO A C 1
ATOM 2866 O O . PRO A 1 379 ? -17.160 -29.221 -16.009 1.00 86.50 379 PRO A O 1
ATOM 2869 N N . ASP A 1 380 ? -18.786 -30.706 -15.528 1.00 89.19 380 ASP A N 1
ATOM 2870 C CA . ASP A 1 380 ? -19.662 -29.803 -14.770 1.00 89.19 380 ASP A CA 1
ATOM 2871 C C . ASP A 1 380 ? -20.056 -30.414 -13.415 1.00 89.19 380 ASP A C 1
ATOM 2873 O O . ASP A 1 380 ? -21.205 -30.330 -12.981 1.00 89.19 380 ASP A O 1
ATOM 2877 N N . THR A 1 381 ? -19.160 -31.160 -12.763 1.00 94.81 381 THR A N 1
ATOM 2878 C CA . THR A 1 381 ? -19.492 -31.842 -11.500 1.00 94.81 381 THR A CA 1
ATOM 2879 C C . THR A 1 381 ? -18.336 -31.800 -10.524 1.00 94.81 381 THR A C 1
ATOM 2881 O O . THR A 1 381 ? -17.260 -32.336 -10.795 1.00 94.81 381 THR A O 1
ATOM 2884 N N . VAL A 1 382 ? -18.600 -31.230 -9.352 1.00 97.06 382 VAL A N 1
ATOM 2885 C CA . VAL A 1 382 ? -17.674 -31.204 -8.223 1.00 97.06 382 VAL A CA 1
ATOM 2886 C C . VAL A 1 382 ? -18.188 -32.067 -7.075 1.00 97.06 382 VAL A C 1
ATOM 2888 O O . VAL A 1 382 ? -19.392 -32.267 -6.917 1.00 97.06 382 VAL A O 1
ATOM 2891 N N . VAL A 1 383 ? -17.266 -32.583 -6.268 1.00 97.25 383 VAL A N 1
ATOM 2892 C CA . VAL A 1 383 ? -17.567 -33.263 -5.002 1.00 97.25 383 VAL A CA 1
ATOM 2893 C C . VAL A 1 383 ? -16.762 -32.622 -3.882 1.00 97.25 383 VAL A C 1
ATOM 2895 O O . VAL A 1 383 ? -15.605 -32.263 -4.093 1.00 97.25 383 VAL A O 1
ATOM 2898 N N . GLU A 1 384 ? -17.367 -32.476 -2.704 1.00 97.50 384 GLU A N 1
ATOM 2899 C CA . GLU A 1 384 ? -16.671 -31.961 -1.523 1.00 97.50 384 GLU A CA 1
ATOM 2900 C C . GLU A 1 384 ? -15.586 -32.952 -1.073 1.00 97.50 384 GLU A C 1
ATOM 2902 O O . GLU A 1 384 ? -15.804 -34.168 -1.025 1.00 97.50 384 GLU A O 1
ATOM 2907 N N . VAL A 1 385 ? -14.408 -32.422 -0.758 1.00 97.38 385 VAL A N 1
ATOM 2908 C CA . VAL A 1 385 ? -13.234 -33.169 -0.312 1.00 97.38 385 VAL A CA 1
ATOM 2909 C C . VAL A 1 385 ? -13.052 -32.913 1.182 1.00 97.38 385 VAL A C 1
ATOM 2911 O O . VAL A 1 385 ? -12.678 -31.806 1.569 1.00 97.38 385 VAL A O 1
ATOM 2914 N N . PRO A 1 386 ? -13.299 -33.910 2.049 1.00 96.50 386 PRO A N 1
ATOM 2915 C CA . PRO A 1 386 ? -13.042 -33.753 3.470 1.00 96.50 386 PRO A CA 1
ATOM 2916 C C . PRO A 1 386 ? -11.532 -33.759 3.712 1.00 96.50 386 PRO A C 1
ATOM 2918 O O . PRO A 1 386 ? -10.868 -34.776 3.503 1.00 96.50 386 PRO A O 1
ATOM 2921 N N . LEU A 1 387 ? -11.001 -32.630 4.173 1.00 96.69 387 LEU A N 1
ATOM 2922 C CA . LEU A 1 387 ? -9.596 -32.487 4.538 1.00 96.69 387 LEU A CA 1
ATOM 2923 C C . LEU A 1 387 ? -9.394 -32.532 6.065 1.00 96.69 387 LEU A C 1
ATOM 2925 O O . LEU A 1 387 ? -10.332 -32.254 6.823 1.00 96.69 387 LEU A O 1
ATOM 2929 N N . PRO A 1 388 ? -8.193 -32.906 6.549 1.00 96.25 388 PRO A N 1
ATOM 2930 C CA . PRO A 1 388 ? -7.881 -32.905 7.974 1.00 96.25 388 PRO A CA 1
ATOM 2931 C C . PRO A 1 388 ? -8.041 -31.516 8.598 1.00 96.25 388 PRO A C 1
ATOM 2933 O O . PRO A 1 388 ? -7.543 -30.527 8.058 1.00 96.25 388 PRO A O 1
ATOM 2936 N N . ARG A 1 389 ? -8.697 -31.460 9.765 1.00 95.19 389 ARG A N 1
ATOM 2937 C CA . ARG A 1 389 ? -8.827 -30.214 10.526 1.00 95.19 389 ARG A CA 1
ATOM 2938 C C . ARG A 1 389 ? -7.533 -29.832 11.228 1.00 95.19 389 ARG A C 1
ATOM 2940 O O . ARG A 1 389 ? -6.792 -30.714 11.669 1.00 95.19 389 ARG A O 1
ATOM 2947 N N . ASN A 1 390 ? -7.307 -28.535 11.385 1.00 94.06 390 ASN A N 1
ATOM 2948 C CA . ASN A 1 390 ? -6.192 -27.987 12.154 1.00 94.06 390 ASN A CA 1
ATOM 2949 C C . ASN A 1 390 ? -6.534 -26.606 12.742 1.00 94.06 390 ASN A C 1
ATOM 2951 O O . ASN A 1 390 ? -7.548 -26.014 12.397 1.00 94.06 390 ASN A O 1
ATOM 2955 N N . ASP A 1 391 ? -5.683 -26.095 13.630 1.00 91.62 391 ASP A N 1
ATOM 2956 C CA . ASP A 1 391 ? -5.958 -24.856 14.374 1.00 91.62 391 ASP A CA 1
ATOM 2957 C C . ASP A 1 391 ? -5.898 -23.578 13.513 1.00 91.62 391 ASP A C 1
ATOM 2959 O O . ASP A 1 391 ? -6.306 -22.518 13.973 1.00 91.62 391 ASP A O 1
ATOM 2963 N N . LEU A 1 392 ? -5.397 -23.668 12.275 1.00 94.94 392 LEU A N 1
ATOM 2964 C CA . LEU A 1 392 ? -5.274 -22.554 11.326 1.00 94.94 392 LEU A CA 1
ATOM 2965 C C . LEU A 1 392 ? -6.259 -22.665 10.156 1.00 94.94 392 LEU A C 1
ATOM 2967 O O . LEU A 1 392 ? -6.232 -21.845 9.242 1.00 94.94 392 LEU A O 1
ATOM 2971 N N . ASP A 1 393 ? -7.128 -23.675 10.152 1.00 96.25 393 ASP A N 1
ATOM 2972 C CA . ASP A 1 393 ? -8.111 -23.890 9.086 1.00 96.25 393 ASP A CA 1
ATOM 2973 C C . ASP A 1 393 ? -9.378 -23.028 9.244 1.00 96.25 393 ASP A C 1
ATOM 2975 O O . ASP A 1 393 ? -10.272 -23.028 8.391 1.00 96.25 393 ASP A O 1
ATOM 2979 N N . HIS A 1 394 ? -9.427 -22.270 10.339 1.00 96.19 394 HIS A N 1
ATOM 2980 C CA . HIS A 1 394 ? -10.431 -21.281 10.674 1.00 96.19 394 HIS A CA 1
ATOM 2981 C C . HIS A 1 394 ? -9.823 -20.203 11.574 1.00 96.19 394 HIS A C 1
ATOM 2983 O O . HIS A 1 394 ? -8.809 -20.416 12.234 1.00 96.19 394 HIS A O 1
ATOM 2989 N N . PHE A 1 395 ? -10.474 -19.048 11.640 1.00 97.19 395 PHE A N 1
ATOM 2990 C CA . PHE A 1 395 ? -10.155 -18.001 12.607 1.00 97.19 395 PHE A CA 1
ATOM 2991 C C . PHE A 1 395 ? -11.421 -17.234 12.987 1.00 97.19 395 PHE A C 1
ATOM 2993 O O . PHE A 1 395 ? -12.437 -17.293 12.292 1.00 97.19 395 PHE A O 1
ATOM 3000 N N . THR A 1 396 ? -11.373 -16.517 14.107 1.00 97.62 396 THR A N 1
ATOM 3001 C CA . THR A 1 396 ? -12.444 -15.602 14.519 1.00 97.62 396 THR A CA 1
ATOM 3002 C C . THR A 1 396 ? -11.967 -14.174 14.340 1.00 97.62 396 THR A C 1
ATOM 3004 O O . THR A 1 396 ? -10.870 -13.860 14.774 1.00 97.62 396 THR A O 1
ATOM 3007 N N . VAL A 1 397 ? -12.781 -13.305 13.744 1.00 97.62 397 VAL A N 1
ATOM 3008 C CA . VAL A 1 397 ? -12.453 -11.891 13.531 1.00 97.62 397 VAL A CA 1
ATOM 3009 C C . VAL A 1 397 ? -13.639 -10.996 13.880 1.00 97.62 397 VAL A C 1
ATOM 3011 O O . VAL A 1 397 ? -14.798 -11.369 13.677 1.00 97.62 397 VAL A O 1
ATOM 3014 N N . LEU A 1 398 ? -13.370 -9.817 14.435 1.00 97.31 398 LEU A N 1
ATOM 3015 C CA . LEU A 1 398 ? -14.357 -8.763 14.616 1.00 97.31 398 LEU A CA 1
ATOM 3016 C C . LEU A 1 398 ? -14.345 -7.833 13.405 1.00 97.31 398 LEU A C 1
ATOM 3018 O O . LEU A 1 398 ? -13.300 -7.301 13.044 1.00 97.31 398 LEU A O 1
ATOM 3022 N N . ILE A 1 399 ? -15.524 -7.604 12.837 1.00 97.25 399 ILE A N 1
ATOM 3023 C CA . ILE A 1 399 ? -15.740 -6.660 11.748 1.00 97.25 399 ILE A CA 1
ATOM 3024 C C . ILE A 1 399 ? -16.392 -5.395 12.293 1.00 97.25 399 ILE A C 1
ATOM 3026 O O . ILE A 1 399 ? -17.424 -5.458 12.975 1.00 97.25 399 ILE A O 1
ATOM 3030 N N . ASN A 1 400 ? -15.814 -4.245 11.957 1.00 95.62 400 ASN A N 1
ATOM 3031 C CA . ASN A 1 400 ? -16.401 -2.939 12.203 1.00 95.62 400 ASN A CA 1
ATOM 3032 C C . ASN A 1 400 ? -16.137 -2.008 11.008 1.00 95.62 400 ASN A C 1
ATOM 3034 O O . ASN A 1 400 ? -15.014 -1.893 10.529 1.00 95.62 400 ASN A O 1
ATOM 3038 N N . ASN A 1 401 ? -17.190 -1.344 10.533 1.00 93.62 401 ASN A N 1
ATOM 3039 C CA . ASN A 1 401 ? -17.130 -0.385 9.431 1.00 93.62 401 ASN A CA 1
ATOM 3040 C C . ASN A 1 401 ? -17.736 0.980 9.805 1.00 93.62 401 ASN A C 1
ATOM 3042 O O . ASN A 1 401 ? -17.998 1.790 8.910 1.00 93.62 401 ASN A O 1
ATOM 3046 N N . ASP A 1 402 ? -17.972 1.220 11.096 1.00 94.31 402 ASP A N 1
ATOM 3047 C CA . ASP A 1 402 ? -18.565 2.450 11.606 1.00 94.31 402 ASP A CA 1
ATOM 3048 C C . ASP A 1 402 ? -17.637 3.649 11.324 1.00 94.31 402 ASP A C 1
ATOM 3050 O O . ASP A 1 402 ? -16.409 3.510 11.301 1.00 94.31 402 ASP A O 1
ATOM 3054 N N . PRO A 1 403 ? -18.196 4.836 11.043 1.00 94.50 403 PRO A N 1
ATOM 3055 C CA . PRO A 1 403 ? -17.395 6.029 10.812 1.00 94.50 403 PRO A CA 1
ATOM 3056 C C . PRO A 1 403 ? -16.837 6.604 12.122 1.00 94.50 403 PRO A C 1
ATOM 3058 O O . PRO A 1 403 ? -17.431 6.461 13.194 1.00 94.50 403 PRO A O 1
ATOM 3061 N N . VAL A 1 404 ? -15.724 7.331 12.007 1.00 96.44 404 VAL A N 1
ATOM 3062 C CA . VAL A 1 404 ? -15.249 8.255 13.047 1.00 96.44 404 VAL A CA 1
ATOM 3063 C C . VAL A 1 404 ? -16.078 9.536 12.974 1.00 96.44 404 VAL A C 1
ATOM 3065 O O . VAL A 1 404 ? -16.500 9.937 11.890 1.00 96.44 404 VAL A O 1
ATOM 3068 N N . HIS A 1 405 ? -16.314 10.180 14.112 1.00 97.50 405 HIS A N 1
ATOM 3069 C CA . HIS A 1 405 ? -16.981 11.473 14.181 1.00 97.50 405 HIS A CA 1
ATOM 3070 C C . HIS A 1 405 ? -16.080 12.508 14.849 1.00 97.50 405 HIS A C 1
ATOM 3072 O O . HIS A 1 405 ? -15.658 12.316 15.990 1.00 97.50 405 HIS A O 1
ATOM 3078 N N . THR A 1 406 ? -15.816 13.600 14.137 1.00 98.06 406 THR A N 1
ATOM 3079 C CA . THR A 1 406 ? -15.079 14.769 14.624 1.00 98.06 406 THR A CA 1
ATOM 3080 C C . THR A 1 406 ? -15.920 16.030 14.470 1.00 98.06 406 THR A C 1
ATOM 3082 O O . THR A 1 406 ? -16.574 16.200 13.443 1.00 98.06 406 THR A O 1
ATOM 3085 N N . GLU A 1 407 ? -15.895 16.908 15.467 1.00 98.25 407 GLU A N 1
ATOM 3086 C CA . GLU A 1 407 ? -16.569 18.208 15.451 1.00 98.25 407 GLU A CA 1
ATOM 3087 C C . GLU A 1 407 ? -15.862 19.192 16.397 1.00 98.25 407 GLU A C 1
ATOM 3089 O O . GLU A 1 407 ? -15.562 18.864 17.550 1.00 98.25 407 GLU A O 1
ATOM 3094 N N . ILE A 1 408 ? -15.608 20.412 15.924 1.00 97.62 408 ILE A N 1
ATOM 3095 C CA . ILE A 1 408 ? -15.207 21.562 16.738 1.00 97.62 408 ILE A CA 1
ATOM 3096 C C . ILE A 1 408 ? -16.473 22.369 17.041 1.00 97.62 408 ILE A C 1
ATOM 3098 O O . ILE A 1 408 ? -16.907 23.219 16.268 1.00 97.62 408 ILE A O 1
ATOM 3102 N N . GLU A 1 409 ? -17.063 22.119 18.205 1.00 96.38 409 GLU A N 1
ATOM 3103 C CA . GLU A 1 409 ? -18.379 22.653 18.575 1.00 96.38 409 GLU A CA 1
ATOM 3104 C C . GLU A 1 409 ? -18.336 24.141 18.938 1.00 96.38 409 GLU A C 1
ATOM 3106 O O . GLU A 1 409 ? -19.281 24.892 18.691 1.00 96.38 409 GLU A O 1
ATOM 3111 N N . SER A 1 410 ? -17.248 24.583 19.574 1.00 95.25 410 SER A N 1
ATOM 3112 C CA . SER A 1 410 ? -17.082 25.984 19.965 1.00 95.25 410 SER A CA 1
ATOM 3113 C C . SER A 1 410 ? -15.624 26.355 20.192 1.00 95.25 410 SER A C 1
ATOM 3115 O O . SER A 1 410 ? -14.862 25.547 20.727 1.00 95.25 410 SER A O 1
ATOM 3117 N N . ILE A 1 411 ? -15.290 27.616 19.912 1.00 96.06 411 ILE A N 1
ATOM 3118 C CA . ILE A 1 411 ? -14.014 28.247 20.259 1.00 96.06 411 ILE A CA 1
ATOM 3119 C C . ILE A 1 411 ? -14.308 29.467 21.140 1.00 96.06 411 ILE A C 1
ATOM 3121 O O . ILE A 1 411 ? -15.150 30.301 20.797 1.00 96.06 411 ILE A O 1
ATOM 3125 N N . THR A 1 412 ? -13.624 29.585 22.276 1.00 97.44 412 THR A N 1
ATOM 3126 C CA . THR A 1 412 ? -13.695 30.759 23.160 1.00 97.44 412 THR A CA 1
ATOM 3127 C C . THR A 1 412 ? -12.296 31.267 23.489 1.00 97.44 412 THR A C 1
ATOM 3129 O O . THR A 1 412 ? -11.305 30.548 23.338 1.00 97.44 412 THR A O 1
ATOM 3132 N N . TYR A 1 413 ? -12.200 32.501 23.981 1.00 97.94 413 TYR A N 1
ATOM 3133 C CA . TYR A 1 413 ? -10.961 32.993 24.584 1.00 97.94 413 TYR A CA 1
ATOM 3134 C C . TYR A 1 413 ? -10.591 32.172 25.834 1.00 97.94 413 TYR A C 1
ATOM 3136 O O . TYR A 1 413 ? -11.431 31.454 26.386 1.00 97.94 413 TYR A O 1
ATOM 3144 N N . GLY A 1 414 ? -9.334 32.272 26.281 1.00 95.50 414 GLY A N 1
ATOM 3145 C CA . GLY A 1 414 ? -8.808 31.540 27.443 1.00 95.50 414 GLY A CA 1
ATOM 3146 C C . GLY A 1 414 ? -9.530 31.803 28.773 1.00 95.50 414 GLY A C 1
ATOM 3147 O O . GLY A 1 414 ? -9.467 30.983 29.686 1.00 95.50 414 GLY A O 1
ATOM 3148 N N . ASP A 1 415 ? -10.273 32.905 28.875 1.00 95.50 415 ASP A N 1
ATOM 3149 C CA . ASP A 1 415 ? -11.123 33.254 30.019 1.00 95.50 415 ASP A CA 1
ATOM 3150 C C . ASP A 1 415 ? -12.567 32.712 29.906 1.00 95.50 415 ASP A C 1
ATOM 3152 O O . ASP A 1 415 ? -13.366 32.872 30.832 1.00 95.50 415 ASP A O 1
ATOM 3156 N N . GLY A 1 416 ? -12.907 32.064 28.787 1.00 95.31 416 GLY A N 1
ATOM 3157 C CA . GLY A 1 416 ? -14.242 31.555 28.475 1.00 95.31 416 GLY A CA 1
ATOM 3158 C C . GLY A 1 416 ? -15.152 32.544 27.740 1.00 95.31 416 GLY A C 1
ATOM 3159 O O . GLY A 1 416 ? -16.316 32.216 27.497 1.00 95.31 416 GLY A O 1
ATOM 3160 N N . THR A 1 417 ? -14.671 33.736 27.369 1.00 96.75 417 THR A N 1
ATOM 3161 C CA . THR A 1 417 ? -15.463 34.704 26.598 1.00 96.75 417 THR A CA 1
ATOM 3162 C C . THR A 1 417 ? -15.801 34.126 25.210 1.00 96.75 417 THR A C 1
ATOM 3164 O O . THR A 1 417 ? -14.883 33.774 24.461 1.00 96.75 417 THR A O 1
ATOM 3167 N N . PRO A 1 418 ? -17.095 34.004 24.837 1.00 95.25 418 PRO A N 1
ATOM 3168 C CA . PRO A 1 418 ? -17.493 33.422 23.557 1.00 95.25 418 PRO A CA 1
ATOM 3169 C C . PRO A 1 418 ? -16.986 34.235 22.368 1.00 95.25 418 PRO A C 1
ATOM 3171 O O . PRO A 1 418 ? -17.066 35.462 22.387 1.00 95.25 418 PRO A O 1
ATOM 3174 N N . ILE A 1 419 ? -16.543 33.546 21.318 1.00 94.12 419 ILE A N 1
ATOM 3175 C CA . ILE A 1 419 ? -16.205 34.162 20.035 1.00 94.12 419 ILE A CA 1
ATOM 3176 C C . ILE A 1 419 ? -17.341 33.843 19.063 1.00 94.12 419 ILE A C 1
ATOM 3178 O O . ILE A 1 419 ? -17.662 32.675 18.838 1.00 94.12 419 ILE A O 1
ATOM 3182 N N . LEU A 1 420 ? -17.987 34.869 18.510 1.00 87.50 420 LEU A N 1
ATOM 3183 C CA . LEU A 1 420 ? -19.113 34.661 17.600 1.00 87.50 420 LEU A CA 1
ATOM 3184 C C . LEU A 1 420 ? -18.643 34.218 16.207 1.00 87.50 420 LEU A C 1
ATOM 3186 O O . LEU A 1 420 ? -17.533 34.522 15.765 1.00 87.50 420 LEU A O 1
ATOM 3190 N N . GLU A 1 421 ? -19.526 33.538 15.476 1.00 81.50 421 GLU A N 1
ATOM 3191 C CA . GLU A 1 421 ? -19.296 33.205 14.070 1.00 81.50 421 GLU A CA 1
ATOM 3192 C C . GLU A 1 421 ? -18.997 34.490 13.269 1.00 81.50 421 GLU A C 1
ATOM 3194 O O . GLU A 1 421 ? -19.703 35.493 13.392 1.00 81.50 421 GLU A O 1
ATOM 3199 N N . CYS A 1 422 ? -17.936 34.466 12.455 1.00 83.31 422 CYS A N 1
ATOM 3200 C CA . CYS A 1 422 ? -17.383 35.612 11.710 1.00 83.31 422 CYS A CA 1
ATOM 3201 C C . CYS A 1 422 ? -16.709 36.721 12.544 1.00 83.31 422 CYS A C 1
ATOM 3203 O O . CYS A 1 422 ? -16.230 37.704 11.966 1.00 83.31 422 CYS A O 1
ATOM 3205 N N . GLU A 1 423 ? -16.630 36.594 13.868 1.00 90.62 423 GLU A N 1
ATOM 3206 C CA . GLU A 1 423 ? -15.838 37.507 14.688 1.00 90.62 423 GLU A CA 1
ATOM 3207 C C . GLU A 1 423 ? -14.338 37.234 14.515 1.00 90.62 423 GLU A C 1
ATOM 3209 O O . GLU A 1 423 ? -13.903 36.089 14.349 1.00 90.62 423 GLU A O 1
ATOM 3214 N N . LYS A 1 424 ? -13.534 38.304 14.535 1.00 92.44 424 LYS A N 1
ATOM 3215 C CA . LYS A 1 424 ? -12.078 38.171 14.558 1.00 92.44 424 LYS A CA 1
ATOM 3216 C C . LYS A 1 424 ? -11.626 37.805 15.965 1.00 92.44 424 LYS A C 1
ATOM 3218 O O . LYS A 1 424 ? -12.012 38.476 16.917 1.00 92.44 424 LYS A O 1
ATOM 3223 N N . ILE A 1 425 ? -10.733 36.831 16.075 1.00 95.12 425 ILE A N 1
ATOM 3224 C CA . ILE A 1 425 ? -10.024 36.570 17.326 1.00 95.12 425 ILE A CA 1
ATOM 3225 C C . ILE A 1 425 ? -8.985 37.675 17.507 1.00 95.12 425 ILE A C 1
ATOM 3227 O O . ILE A 1 425 ? -8.093 37.816 16.672 1.00 95.12 425 ILE A O 1
ATOM 3231 N N . VAL A 1 426 ? -9.076 38.459 18.577 1.00 94.62 426 VAL A N 1
ATOM 3232 C CA . VAL A 1 426 ? -8.082 39.494 18.894 1.00 94.62 426 VAL A CA 1
ATOM 3233 C C . VAL A 1 426 ? -7.142 38.968 19.972 1.00 94.62 426 VAL A C 1
ATOM 3235 O O . VAL A 1 426 ? -7.588 38.620 21.060 1.00 94.62 426 VAL A O 1
ATOM 3238 N N . MET A 1 427 ? -5.845 38.925 19.674 1.00 92.38 427 MET A N 1
ATOM 3239 C CA . MET A 1 427 ? -4.808 38.416 20.569 1.00 92.38 427 MET A CA 1
ATOM 3240 C C . MET A 1 427 ? -3.797 39.521 20.925 1.00 92.38 427 MET A C 1
ATOM 3242 O O . MET A 1 427 ? -3.350 40.236 20.029 1.00 92.38 427 MET A O 1
ATOM 3246 N N . PRO A 1 428 ? -3.389 39.661 22.201 1.00 92.44 428 PRO A N 1
ATOM 3247 C CA . PRO A 1 428 ? -3.939 38.972 23.369 1.00 92.44 428 PRO A CA 1
ATOM 3248 C C . PRO A 1 428 ? -5.337 39.501 23.749 1.00 92.44 428 PRO A C 1
ATOM 3250 O O . PRO A 1 428 ? -5.619 40.691 23.595 1.00 92.44 428 PRO A O 1
ATOM 3253 N N . HIS A 1 429 ? -6.175 38.635 24.314 1.00 93.31 429 HIS A N 1
ATOM 3254 C CA . HIS A 1 429 ? -7.440 38.987 24.959 1.00 93.31 429 HIS A CA 1
ATOM 3255 C C . HIS A 1 429 ? -7.236 39.000 26.474 1.00 93.31 429 HIS A C 1
ATOM 3257 O O . HIS A 1 429 ? -6.789 38.007 27.037 1.00 93.31 429 HIS A O 1
ATOM 3263 N N . ASP A 1 430 ? -7.479 40.133 27.137 1.00 91.25 430 ASP A N 1
ATOM 3264 C CA . ASP A 1 430 ? -7.284 40.281 28.589 1.00 91.25 430 ASP A CA 1
ATOM 3265 C C . ASP A 1 430 ? -5.912 39.791 29.104 1.00 91.25 430 ASP A C 1
ATOM 3267 O O . ASP A 1 430 ? -5.756 39.315 30.225 1.00 91.25 430 ASP A O 1
ATOM 3271 N N . SER A 1 431 ? -4.866 40.020 28.298 1.00 90.56 431 SER A N 1
ATOM 3272 C CA . SER A 1 431 ? -3.472 39.588 28.535 1.00 90.56 431 SER A CA 1
ATOM 3273 C C . SER A 1 431 ? -3.219 38.078 28.415 1.00 90.56 431 SER A C 1
ATOM 3275 O O . SER A 1 431 ? -2.098 37.640 28.672 1.00 90.56 431 SER A O 1
ATOM 3277 N N . ASP A 1 432 ? -4.211 37.303 27.983 1.00 92.88 432 ASP A N 1
ATOM 3278 C CA . ASP A 1 432 ? -4.107 35.889 27.633 1.00 92.88 432 ASP A CA 1
ATOM 3279 C C . ASP A 1 432 ? -4.067 35.725 26.102 1.00 92.88 432 ASP A C 1
ATOM 3281 O O . ASP A 1 432 ? -4.605 36.528 25.343 1.00 92.88 432 ASP A O 1
ATOM 3285 N N . SER A 1 433 ? -3.360 34.711 25.622 1.00 94.94 433 SER A N 1
ATOM 3286 C CA . SER A 1 433 ? -3.281 34.356 24.199 1.00 94.94 433 SER A CA 1
ATOM 3287 C C . SER A 1 433 ? -3.747 32.930 23.926 1.00 94.94 433 SER A C 1
ATOM 3289 O O . SER A 1 433 ? -3.564 32.425 22.822 1.00 94.94 433 SER A O 1
ATOM 3291 N N . SER A 1 434 ? -4.302 32.258 24.926 1.00 96.94 434 SER A N 1
ATOM 3292 C CA . SER A 1 434 ? -4.832 30.912 24.800 1.00 96.94 434 SER A CA 1
ATOM 3293 C C . SER A 1 434 ? -6.274 30.912 24.290 1.00 96.94 434 SER A C 1
ATOM 3295 O O . SER A 1 434 ? -7.005 31.902 24.389 1.00 96.94 434 SER A O 1
ATOM 3297 N N . LEU A 1 435 ? -6.669 29.778 23.722 1.00 97.75 435 LEU A N 1
ATOM 3298 C CA . LEU A 1 435 ? -8.035 29.483 23.305 1.00 97.75 435 LEU A CA 1
ATOM 3299 C C . LEU A 1 435 ? -8.539 28.251 24.051 1.00 97.75 435 LEU A C 1
ATOM 3301 O O . LEU A 1 435 ? -7.766 27.343 24.363 1.00 97.75 435 LEU A O 1
ATOM 3305 N N . ILE A 1 436 ? -9.841 28.211 24.301 1.00 98.31 436 ILE A N 1
ATOM 3306 C CA . ILE A 1 436 ? -10.551 27.021 24.770 1.00 98.31 436 ILE A CA 1
ATOM 3307 C C . ILE A 1 436 ? -11.366 26.481 23.598 1.00 98.31 436 ILE A C 1
ATOM 3309 O O . ILE A 1 436 ? -12.037 27.237 22.894 1.00 98.31 436 ILE A O 1
ATOM 3313 N N . PHE A 1 437 ? -11.339 25.164 23.425 1.00 98.12 437 PHE A N 1
ATOM 3314 C CA . PHE A 1 437 ? -12.131 24.461 22.422 1.00 98.12 437 PHE A CA 1
ATOM 3315 C C . PHE A 1 437 ? -13.061 23.472 23.118 1.00 98.12 437 PHE A C 1
ATOM 3317 O O . PHE A 1 437 ? -12.647 22.791 24.057 1.00 98.12 437 PHE A O 1
ATOM 3324 N N . THR A 1 438 ? -14.294 23.360 22.634 1.00 98.25 438 THR A N 1
ATOM 3325 C CA . THR A 1 438 ? -15.153 22.205 22.923 1.00 98.25 438 THR A CA 1
ATOM 3326 C C . THR A 1 438 ? -15.158 21.330 21.687 1.00 98.25 438 THR A C 1
ATOM 3328 O O . THR A 1 438 ? -15.486 21.817 20.606 1.00 98.25 438 THR A O 1
ATOM 3331 N N . ILE A 1 439 ? -14.744 20.075 21.841 1.00 98.50 439 ILE A N 1
ATOM 3332 C CA . ILE A 1 439 ? -14.574 19.150 20.724 1.00 98.50 439 ILE A CA 1
ATOM 3333 C C . ILE A 1 439 ? -15.292 17.826 20.965 1.00 98.50 439 ILE A C 1
ATOM 3335 O O . ILE A 1 439 ? -15.381 17.336 22.095 1.00 98.50 439 ILE A O 1
ATOM 3339 N N . THR A 1 440 ? -15.703 17.209 19.869 1.00 98.50 440 THR A N 1
ATOM 3340 C CA . THR A 1 440 ? -16.028 15.791 19.789 1.00 98.50 440 THR A CA 1
ATOM 3341 C C . THR A 1 440 ? -15.045 15.138 18.827 1.00 98.50 440 THR A C 1
ATOM 3343 O O . THR A 1 440 ? -14.853 15.610 17.716 1.00 98.50 440 THR A O 1
ATOM 3346 N N . ALA A 1 441 ? -14.395 14.063 19.256 1.00 98.00 441 ALA A N 1
ATOM 3347 C CA . ALA A 1 441 ? -13.556 13.210 18.426 1.00 98.00 441 ALA A CA 1
ATOM 3348 C C . ALA A 1 441 ? -13.735 11.785 18.942 1.00 98.00 441 ALA A C 1
ATOM 3350 O O . ALA A 1 441 ? -13.151 11.417 19.964 1.00 98.00 441 ALA A O 1
ATOM 3351 N N . GLN A 1 442 ? -14.609 11.018 18.290 1.00 97.19 442 GLN A N 1
ATOM 3352 C CA . GLN A 1 442 ? -15.051 9.733 18.811 1.00 97.19 442 GLN A CA 1
ATOM 3353 C C . GLN A 1 442 ? -15.296 8.661 17.751 1.00 97.19 442 GLN A C 1
ATOM 3355 O O . GLN A 1 442 ? -15.615 8.946 16.595 1.00 97.19 442 GLN A O 1
ATOM 3360 N N . HIS A 1 443 ? -15.230 7.407 18.190 1.00 96.56 443 HIS A N 1
ATOM 3361 C CA . HIS A 1 443 ? -15.711 6.247 17.452 1.00 96.56 443 HIS A CA 1
ATOM 3362 C C . HIS A 1 443 ? -16.798 5.531 18.272 1.00 96.56 443 HIS A C 1
ATOM 3364 O O . HIS A 1 443 ? -16.519 5.103 19.392 1.00 96.56 443 HIS A O 1
ATOM 3370 N N . PRO A 1 444 ? -18.013 5.318 17.734 1.00 93.38 444 PRO A N 1
ATOM 3371 C CA . PRO A 1 444 ? -19.174 4.874 18.519 1.00 93.38 444 PRO A CA 1
ATOM 3372 C C . PRO A 1 444 ? -19.033 3.475 19.136 1.00 93.38 444 PRO A C 1
ATOM 3374 O O . PRO A 1 444 ? -19.719 3.157 20.103 1.00 93.38 444 PRO A O 1
ATOM 3377 N N . ALA A 1 445 ? -18.167 2.632 18.571 1.00 93.56 445 ALA A N 1
ATOM 3378 C CA . ALA A 1 445 ? -17.880 1.293 19.084 1.00 93.56 445 ALA A CA 1
ATOM 3379 C C . ALA A 1 445 ? -16.550 1.184 19.857 1.00 93.56 445 ALA A C 1
ATOM 3381 O O . ALA A 1 445 ? -16.084 0.070 20.067 1.00 93.56 445 ALA A O 1
ATOM 3382 N N . GLY A 1 446 ? -15.905 2.298 20.223 1.00 94.50 446 GLY A N 1
ATOM 3383 C CA . GLY A 1 446 ? -14.679 2.279 21.031 1.00 94.50 446 GLY A CA 1
ATOM 3384 C C . GLY A 1 446 ? -13.388 1.970 20.276 1.00 94.50 446 GLY A C 1
ATOM 3385 O O . GLY A 1 446 ? -12.393 1.562 20.869 1.00 94.50 446 GLY A O 1
ATOM 3386 N N . TYR A 1 447 ? -13.363 2.150 18.959 1.00 95.69 447 TYR A N 1
ATOM 3387 C CA . TYR A 1 447 ? -12.181 1.873 18.140 1.00 95.69 447 TYR A CA 1
ATOM 3388 C C . TYR A 1 447 ? -11.466 3.140 17.686 1.00 95.69 447 TYR A C 1
ATOM 3390 O O . TYR A 1 447 ? -10.804 3.109 16.654 1.00 95.69 447 TYR A O 1
ATOM 3398 N N . LEU A 1 448 ? -11.546 4.249 18.432 1.00 96.75 448 LEU A N 1
ATOM 3399 C CA . LEU A 1 448 ? -10.723 5.411 18.107 1.00 96.75 448 LEU A CA 1
ATOM 3400 C C . LEU A 1 448 ? -9.239 5.039 18.280 1.00 96.75 448 LEU A C 1
ATOM 3402 O O . LEU A 1 448 ? -8.875 4.269 19.173 1.00 96.75 448 LEU A O 1
ATOM 3406 N N . ARG A 1 449 ? -8.395 5.526 17.371 1.00 94.88 449 ARG A N 1
ATOM 3407 C CA . ARG A 1 449 ? -6.941 5.329 17.355 1.00 94.88 449 ARG A CA 1
ATOM 3408 C C . ARG A 1 449 ? -6.218 6.561 17.858 1.00 94.88 449 ARG A C 1
ATOM 3410 O O . ARG A 1 449 ? -5.330 6.425 18.691 1.00 94.88 449 ARG A O 1
ATOM 3417 N N . SER A 1 450 ? -6.568 7.733 17.347 1.00 95.88 450 SER A N 1
ATOM 3418 C CA . SER A 1 450 ? -6.015 9.011 17.788 1.00 95.88 450 SER A CA 1
ATOM 3419 C C . SER A 1 450 ? -6.912 10.164 17.370 1.00 95.88 450 SER A C 1
ATOM 3421 O O . SER A 1 450 ? -7.740 10.015 16.467 1.00 95.88 450 SER A O 1
ATOM 3423 N N . TYR A 1 451 ? -6.717 11.314 18.011 1.00 97.62 451 TYR A N 1
ATOM 3424 C CA . TYR A 1 451 ? -7.174 12.594 17.489 1.00 97.62 451 TYR A CA 1
ATOM 3425 C C . TYR A 1 451 ? -6.109 13.675 17.680 1.00 97.62 451 TYR A C 1
ATOM 3427 O O . TYR A 1 451 ? -5.325 13.630 18.633 1.00 97.62 451 TYR A O 1
ATOM 3435 N N . HIS A 1 452 ? -6.105 14.661 16.787 1.00 96.88 452 HIS A N 1
ATOM 3436 C CA . HIS A 1 452 ? -5.189 15.798 16.800 1.00 96.88 452 HIS A CA 1
ATOM 3437 C C . HIS A 1 452 ? -5.975 17.083 16.538 1.00 96.88 452 HIS A C 1
ATOM 3439 O O . HIS A 1 452 ? -6.732 17.159 15.577 1.00 96.88 452 HIS A O 1
ATOM 3445 N N . LEU A 1 453 ? -5.799 18.090 17.396 1.00 98.19 453 LEU A N 1
ATOM 3446 C CA . LEU A 1 453 ? -6.304 19.444 17.180 1.00 98.19 453 LEU A CA 1
ATOM 3447 C C . LEU A 1 453 ? -5.116 20.368 16.934 1.00 98.19 453 LEU A C 1
ATOM 3449 O O . LEU A 1 453 ? -4.354 20.666 17.857 1.00 98.19 453 LEU A O 1
ATOM 3453 N N . ASN A 1 454 ? -4.971 20.857 15.711 1.00 96.81 454 ASN A N 1
ATOM 3454 C CA . ASN A 1 454 ? -3.902 21.764 15.306 1.00 96.81 454 ASN A CA 1
ATOM 3455 C C . ASN A 1 454 ? -4.455 22.968 14.540 1.00 96.81 454 ASN A C 1
ATOM 3457 O O . ASN A 1 454 ? -5.657 23.091 14.301 1.00 96.81 454 ASN A O 1
ATOM 3461 N N . CYS A 1 455 ? -3.577 23.893 14.162 1.00 96.25 455 CYS A N 1
ATOM 3462 C CA . CYS A 1 455 ? -3.950 24.987 13.280 1.00 96.25 455 CYS A CA 1
ATOM 3463 C C . CYS A 1 455 ? -2.953 25.221 12.153 1.00 96.25 455 CYS A C 1
ATOM 3465 O O . CYS A 1 455 ? -1.784 24.839 12.213 1.00 96.25 455 CYS A O 1
ATOM 3467 N N . PHE A 1 456 ? -3.442 25.900 11.126 1.00 95.19 456 PHE A N 1
ATOM 3468 C CA . PHE A 1 456 ? -2.679 26.429 10.010 1.00 95.19 456 PHE A CA 1
ATOM 3469 C C . PHE A 1 456 ? -3.058 27.887 9.789 1.00 95.19 456 PHE A C 1
ATOM 3471 O O . PHE A 1 456 ? -4.150 28.317 10.160 1.00 95.19 456 PHE A O 1
ATOM 3478 N N . TRP A 1 457 ? -2.180 28.659 9.158 1.00 94.12 457 TRP A N 1
ATOM 3479 C CA . TRP A 1 457 ? -2.442 30.066 8.878 1.00 94.12 457 TRP A CA 1
ATOM 3480 C C . TRP A 1 457 ? -1.900 30.518 7.523 1.00 94.12 457 TRP A C 1
ATOM 3482 O O . TRP A 1 457 ? -0.884 30.035 7.010 1.00 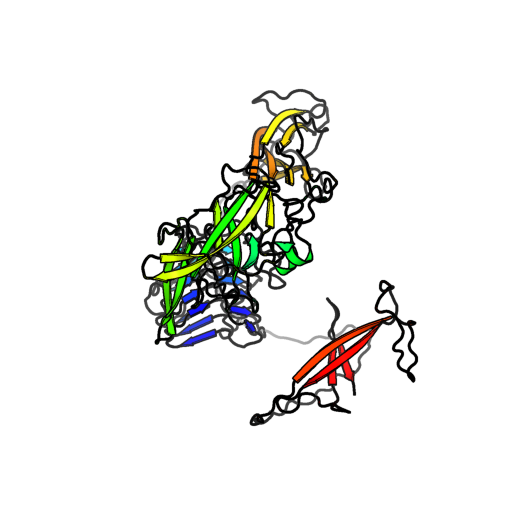94.12 457 TRP A O 1
ATOM 3492 N N . GLY A 1 458 ? -2.583 31.496 6.928 1.00 91.62 458 GLY A N 1
ATOM 3493 C CA . GLY A 1 458 ? -2.268 32.002 5.593 1.00 91.62 458 GLY A CA 1
ATOM 3494 C C . GLY A 1 458 ? -2.295 30.896 4.534 1.00 91.62 458 GLY A C 1
ATOM 3495 O O . GLY A 1 458 ? -3.271 30.163 4.422 1.00 91.62 458 GLY A O 1
ATOM 3496 N N . ASN A 1 459 ? -1.212 30.768 3.762 1.00 89.12 459 ASN A N 1
ATOM 3497 C CA . ASN A 1 459 ? -1.082 29.761 2.704 1.00 89.12 459 ASN A CA 1
ATOM 3498 C C . ASN A 1 459 ? -0.628 28.404 3.274 1.00 89.12 459 ASN A C 1
ATOM 3500 O O . ASN A 1 459 ? 0.469 27.946 2.964 1.00 89.12 459 ASN A O 1
ATOM 3504 N N . ASN A 1 460 ? -1.453 27.801 4.135 1.00 85.88 460 ASN A N 1
ATOM 3505 C CA . ASN A 1 460 ? -1.233 26.480 4.738 1.00 85.88 460 ASN A CA 1
ATOM 3506 C C . ASN A 1 460 ? 0.076 26.336 5.541 1.00 85.88 460 ASN A C 1
ATOM 3508 O O . ASN A 1 460 ? 0.706 25.281 5.558 1.00 85.88 460 ASN A O 1
ATOM 3512 N N . ARG A 1 461 ? 0.519 27.407 6.211 1.00 88.44 461 ARG A N 1
ATOM 3513 C CA . ARG A 1 461 ? 1.666 27.314 7.123 1.00 88.44 461 ARG A CA 1
ATOM 3514 C C . ARG A 1 461 ? 1.213 26.655 8.414 1.00 88.44 461 ARG A C 1
ATOM 3516 O O . ARG A 1 461 ? 0.256 27.134 9.017 1.00 88.44 461 ARG A O 1
ATOM 3523 N N . TYR A 1 462 ? 1.896 25.594 8.834 1.00 91.00 462 TYR A N 1
ATOM 3524 C CA . TYR A 1 462 ? 1.603 24.927 10.100 1.00 91.00 462 TYR A CA 1
ATOM 3525 C C . TYR A 1 462 ? 1.760 25.911 11.267 1.00 91.00 462 TYR A C 1
ATOM 3527 O O . TYR A 1 462 ? 2.790 26.572 11.401 1.00 91.00 462 TYR A O 1
ATOM 3535 N N . GLY A 1 463 ? 0.694 26.064 12.050 1.00 89.31 463 GLY A N 1
ATOM 3536 C CA . GLY A 1 463 ? 0.591 27.002 13.168 1.00 89.31 463 GLY A CA 1
ATOM 3537 C C . GLY A 1 463 ? 0.816 26.363 14.535 1.00 89.31 463 GLY A C 1
ATOM 3538 O O . GLY A 1 463 ? 0.963 27.097 15.503 1.00 89.31 463 GLY A O 1
ATOM 3539 N N . GLY A 1 464 ? 0.872 25.029 14.608 1.00 93.12 464 GLY A N 1
ATOM 3540 C CA . GLY A 1 464 ? 1.141 24.268 15.828 1.00 93.12 464 GLY A CA 1
ATOM 3541 C C . GLY A 1 464 ? -0.016 23.372 16.276 1.00 93.12 464 GLY A C 1
ATOM 3542 O O . GLY A 1 464 ? -1.145 23.485 15.796 1.00 93.12 464 GLY A O 1
ATOM 3543 N N . LEU A 1 465 ? 0.294 22.471 17.209 1.00 95.50 465 LEU A N 1
ATOM 3544 C CA . LEU A 1 465 ? -0.628 21.522 17.837 1.00 95.50 465 LEU A CA 1
ATOM 3545 C C . LEU A 1 465 ? -1.163 22.107 19.151 1.00 95.50 465 LEU A C 1
ATOM 3547 O O . LEU A 1 465 ? -0.377 22.581 19.969 1.00 95.50 465 LEU A O 1
ATOM 3551 N N . PHE A 1 466 ? -2.475 22.048 19.373 1.00 97.19 466 PHE A N 1
ATOM 3552 C CA . PHE A 1 466 ? -3.101 22.397 20.654 1.00 97.19 466 PHE A CA 1
ATOM 3553 C C . PHE A 1 466 ? -3.160 21.198 21.591 1.00 97.19 466 PHE A C 1
ATOM 3555 O O . PHE A 1 466 ? -2.793 21.295 22.759 1.00 97.19 466 PHE A O 1
ATOM 3562 N N . THR A 1 467 ? -3.655 20.070 21.088 1.00 96.62 467 THR A N 1
ATOM 3563 C CA . THR A 1 467 ? -3.770 18.834 21.858 1.00 96.62 467 THR A CA 1
ATOM 3564 C C . THR A 1 467 ? -3.833 17.630 20.932 1.00 96.62 467 THR A C 1
ATOM 3566 O O . THR A 1 467 ? -4.232 17.739 19.772 1.00 96.62 467 THR A O 1
ATOM 3569 N N . SER A 1 468 ? -3.459 16.477 21.462 1.00 96.31 468 SER A N 1
ATOM 3570 C CA . SER A 1 468 ? -3.652 15.185 20.822 1.00 96.31 468 SER A CA 1
ATOM 3571 C C . SER A 1 468 ? -3.751 14.102 21.877 1.00 96.31 468 SER A C 1
ATOM 3573 O O . SER A 1 468 ? -3.113 14.210 22.926 1.00 96.31 468 SER A O 1
ATOM 3575 N N . ASP A 1 469 ? -4.467 13.035 21.562 1.00 95.88 469 ASP A N 1
ATOM 3576 C CA . ASP A 1 469 ? -4.466 11.812 22.357 1.00 95.88 469 ASP A CA 1
ATOM 3577 C C . ASP A 1 469 ? -4.500 10.593 21.431 1.00 95.88 469 ASP A C 1
ATOM 3579 O O . ASP A 1 469 ? -4.836 10.701 20.247 1.00 95.88 469 ASP A O 1
ATOM 3583 N N . GLN A 1 470 ? -4.121 9.433 21.952 1.00 94.69 470 GLN A N 1
ATOM 3584 C CA . GLN A 1 470 ? -3.968 8.212 21.170 1.00 94.69 470 GLN A CA 1
ATOM 3585 C C . GLN A 1 470 ? -4.230 6.962 21.999 1.00 94.69 470 GLN A C 1
ATOM 3587 O O . GLN A 1 470 ? -3.967 6.930 23.196 1.00 94.69 470 GLN A O 1
ATOM 3592 N N . TYR A 1 471 ? -4.682 5.901 21.341 1.00 93.88 471 TYR A N 1
ATOM 3593 C CA . TYR A 1 471 ? -4.956 4.625 21.980 1.00 93.88 471 TYR A CA 1
ATOM 3594 C C . TYR A 1 471 ? -3.680 3.981 22.531 1.00 93.88 471 TYR A C 1
ATOM 3596 O O . TYR A 1 471 ? -3.611 3.645 23.711 1.00 93.88 471 TYR A O 1
ATOM 3604 N N . GLU A 1 472 ? -2.657 3.823 21.686 1.00 87.62 472 GLU A N 1
ATOM 3605 C CA . GLU A 1 472 ? -1.432 3.120 22.067 1.00 87.62 472 GLU A CA 1
ATOM 3606 C C . GLU A 1 472 ? -0.699 3.860 23.196 1.00 87.62 472 GLU A C 1
ATOM 3608 O O . GLU A 1 472 ? -0.434 5.063 23.129 1.00 87.62 472 GLU A O 1
ATOM 3613 N N . GLY A 1 473 ? -0.381 3.130 24.264 1.00 86.94 473 GLY A N 1
ATOM 3614 C CA . GLY A 1 473 ? 0.247 3.673 25.466 1.00 86.94 473 GLY A CA 1
ATOM 3615 C C . GLY A 1 473 ? -0.736 4.327 26.441 1.00 86.94 473 GLY A C 1
ATOM 3616 O O . GLY A 1 473 ? -0.772 3.913 27.599 1.00 86.94 473 GLY A O 1
ATOM 3617 N N . SER A 1 474 ? -1.524 5.322 26.011 1.00 86.62 474 SER A N 1
ATOM 3618 C CA . SER A 1 474 ? -2.425 6.062 26.920 1.00 86.62 474 SER A CA 1
ATOM 3619 C C . SER A 1 474 ? -3.669 5.261 27.310 1.00 86.62 474 SER A C 1
ATOM 3621 O O . SER A 1 474 ? -4.093 5.324 28.464 1.00 86.62 474 SER A O 1
ATOM 3623 N N . HIS A 1 475 ? -4.231 4.497 26.367 1.00 89.69 475 HIS A N 1
ATOM 3624 C CA . HIS A 1 475 ? -5.497 3.767 26.525 1.00 89.69 475 HIS A CA 1
ATOM 3625 C C . HIS A 1 475 ? -5.385 2.271 26.191 1.00 89.69 475 HIS A C 1
ATOM 3627 O O . HIS A 1 475 ? -6.403 1.594 26.085 1.00 89.69 475 HIS A O 1
ATOM 3633 N N . ASP A 1 476 ? -4.163 1.737 26.085 1.00 81.00 476 ASP A N 1
ATOM 3634 C CA . ASP A 1 476 ? -3.869 0.309 25.863 1.00 81.00 476 ASP A CA 1
ATOM 3635 C C . ASP A 1 476 ? -4.069 -0.520 27.156 1.00 81.00 476 ASP A C 1
ATOM 3637 O O . ASP A 1 476 ? -3.143 -1.088 27.743 1.00 81.00 476 ASP A O 1
ATOM 3641 N N . VAL A 1 477 ? -5.300 -0.492 27.681 1.00 72.75 477 VAL A N 1
ATOM 3642 C CA . VAL A 1 477 ? -5.733 -1.112 28.945 1.00 72.75 477 VAL A CA 1
ATOM 3643 C C . VAL A 1 477 ? -7.111 -1.786 28.784 1.00 72.75 477 VAL A C 1
ATOM 3645 O O . VAL A 1 477 ? -7.829 -1.504 27.830 1.00 72.75 477 VAL A O 1
ATOM 3648 N N . PRO A 1 478 ? -7.539 -2.693 29.688 1.00 68.56 478 PRO A N 1
ATOM 3649 C CA . PRO A 1 478 ? -8.811 -3.411 29.523 1.00 68.56 478 PRO A CA 1
ATOM 3650 C C . PRO A 1 478 ? -10.043 -2.536 29.846 1.00 68.56 478 PRO A C 1
ATOM 3652 O O . PRO A 1 478 ? -9.979 -1.798 30.834 1.00 68.56 478 PRO A O 1
ATOM 3655 N N . PRO A 1 479 ? -11.220 -2.711 29.193 1.00 70.12 479 PRO A N 1
ATOM 3656 C CA . PRO A 1 479 ? -11.486 -3.379 27.909 1.00 70.12 479 PRO A CA 1
ATOM 3657 C C . PRO A 1 479 ? -10.895 -2.577 26.738 1.00 70.12 479 PRO A C 1
ATOM 3659 O O . PRO A 1 479 ? -10.833 -1.360 26.875 1.00 70.12 479 PRO A O 1
ATOM 3662 N N . PRO A 1 480 ? -10.512 -3.231 25.615 1.00 85.56 480 PRO A N 1
ATOM 3663 C CA . PRO A 1 480 ? -9.700 -2.661 24.528 1.00 85.56 480 PRO A CA 1
ATOM 3664 C C . PRO A 1 480 ? -10.484 -1.669 23.655 1.00 85.56 480 PRO A C 1
ATOM 3666 O O . PRO A 1 480 ? -10.582 -1.792 22.431 1.00 85.56 480 PRO A O 1
ATOM 3669 N N . LEU A 1 481 ? -11.136 -0.725 24.314 1.00 90.81 481 LEU A N 1
ATOM 3670 C CA . LEU A 1 481 ? -12.114 0.199 23.798 1.00 90.81 481 LEU A CA 1
ATOM 3671 C C . LEU A 1 481 ? -11.755 1.586 24.307 1.00 90.81 481 LEU A C 1
ATOM 3673 O O . LEU A 1 481 ? -11.650 1.830 25.508 1.00 90.81 481 LEU A O 1
ATOM 3677 N N . TRP A 1 482 ? -11.625 2.499 23.365 1.00 94.88 482 TRP A N 1
ATOM 3678 C CA . TRP A 1 482 ? -11.504 3.913 23.610 1.00 94.88 482 TRP A CA 1
ATOM 3679 C C . TRP A 1 482 ? -12.446 4.630 22.655 1.00 94.88 482 TRP A C 1
ATOM 3681 O O . TRP A 1 482 ? -12.236 4.662 21.439 1.00 94.88 482 TRP A O 1
ATOM 3691 N N . ASP A 1 483 ? -13.528 5.155 23.225 1.00 94.38 483 ASP A N 1
ATOM 3692 C CA . ASP A 1 483 ? -14.538 5.891 22.468 1.00 94.38 483 ASP A CA 1
ATOM 3693 C C . ASP A 1 483 ? -13.981 7.222 21.968 1.00 94.38 483 ASP A C 1
ATOM 3695 O O . ASP A 1 483 ? -14.428 7.692 20.932 1.00 94.38 483 ASP A O 1
ATOM 3699 N N . GLY A 1 484 ? -12.986 7.795 22.652 1.00 95.25 484 GLY A N 1
ATOM 3700 C CA . GLY A 1 484 ? -12.482 9.140 22.402 1.00 95.25 484 GLY A CA 1
ATOM 3701 C C . GLY A 1 484 ? -13.074 10.163 23.363 1.00 95.25 484 GLY A C 1
ATOM 3702 O O . GLY A 1 484 ? -13.291 9.879 24.543 1.00 95.25 484 GLY A O 1
ATOM 3703 N N . VAL A 1 485 ? -13.321 11.368 22.855 1.00 96.69 485 VAL A N 1
ATOM 3704 C CA . VAL A 1 485 ? -13.899 12.483 23.607 1.00 96.69 485 VAL A CA 1
ATOM 3705 C C . VAL A 1 485 ? -15.209 12.941 22.967 1.00 96.69 485 VAL A C 1
ATOM 3707 O O . VAL A 1 485 ? -15.320 13.031 21.747 1.00 96.69 485 VAL A O 1
ATOM 3710 N N . LEU A 1 486 ? -16.205 13.239 23.799 1.00 97.25 486 LEU A N 1
ATOM 3711 C CA . LEU A 1 486 ? -17.536 13.681 23.380 1.00 97.25 486 LEU A CA 1
ATOM 3712 C C . LEU A 1 486 ? -17.911 14.939 24.164 1.00 97.25 486 LEU A C 1
ATOM 3714 O O . LEU A 1 486 ? -17.898 14.904 25.398 1.00 97.25 486 LEU A O 1
ATOM 3718 N N . HIS A 1 487 ? -18.243 16.028 23.464 1.00 97.19 487 HIS A N 1
ATOM 3719 C CA . HIS A 1 487 ? -18.564 17.334 24.056 1.00 97.19 487 HIS A CA 1
ATOM 3720 C C . HIS A 1 487 ? -17.519 17.794 25.088 1.00 97.19 487 HIS A C 1
ATOM 3722 O O . HIS A 1 487 ? -17.844 18.282 26.175 1.00 97.19 487 HIS A O 1
ATOM 3728 N N . HIS A 1 488 ? -16.240 17.565 24.788 1.00 97.69 488 HIS A N 1
ATOM 3729 C CA . HIS A 1 488 ? -15.150 17.770 25.727 1.00 97.69 488 HIS A CA 1
ATOM 3730 C C . HIS A 1 488 ? -14.587 19.183 25.617 1.00 97.69 488 HIS A C 1
ATOM 3732 O O . HIS A 1 488 ? -13.922 19.531 24.642 1.00 97.69 488 HIS A O 1
ATOM 3738 N N . THR A 1 489 ? -14.826 19.989 26.650 1.00 98.12 489 THR A N 1
ATOM 3739 C CA . THR A 1 489 ? -14.202 21.306 26.796 1.00 98.12 489 THR A CA 1
ATOM 3740 C C . THR A 1 489 ? -12.772 21.158 27.308 1.00 98.12 489 THR A C 1
ATOM 3742 O O . THR A 1 489 ? -12.539 20.722 28.438 1.00 98.12 489 THR A O 1
ATOM 3745 N N . LEU A 1 490 ? -11.818 21.544 26.467 1.00 98.00 490 LEU A N 1
ATOM 3746 C CA . LEU A 1 490 ? -10.390 21.546 26.756 1.00 98.00 490 LEU A CA 1
ATOM 3747 C C . LEU A 1 490 ? -10.013 22.696 27.709 1.00 98.00 490 LEU A C 1
ATOM 3749 O O . LEU A 1 490 ? -10.736 23.690 27.807 1.00 98.00 490 LEU A O 1
ATOM 3753 N N . PRO A 1 491 ? -8.878 22.601 28.425 1.00 97.44 491 PRO A N 1
ATOM 3754 C CA . PRO A 1 491 ? -8.335 23.753 29.139 1.00 97.44 491 PRO A CA 1
ATOM 3755 C C . PRO A 1 491 ? -7.930 24.872 28.157 1.00 97.44 491 PRO A C 1
ATOM 3757 O O . PRO A 1 491 ? -7.890 24.645 26.948 1.00 97.44 491 PRO A O 1
ATOM 3760 N N . PRO A 1 492 ? -7.584 26.074 28.649 1.00 97.56 492 PRO A N 1
ATOM 3761 C CA . PRO A 1 492 ? -6.971 27.099 27.812 1.00 97.56 492 PRO A CA 1
ATOM 3762 C C . PRO A 1 492 ? -5.633 26.597 27.249 1.00 97.56 492 PRO A C 1
ATOM 3764 O O . PRO A 1 492 ? -4.731 26.230 28.008 1.00 97.56 492 PRO A O 1
ATOM 3767 N N . LEU A 1 493 ? -5.509 26.554 25.922 1.00 97.12 493 LEU A N 1
ATOM 3768 C CA . LEU A 1 493 ? -4.358 26.003 25.206 1.00 97.12 493 LEU A CA 1
ATOM 3769 C C . LEU A 1 493 ? -3.707 27.043 24.289 1.00 97.12 493 LEU A C 1
ATOM 3771 O O . LEU A 1 493 ? -4.365 27.916 23.721 1.00 97.12 493 LEU A O 1
ATOM 3775 N N . LEU A 1 494 ? -2.393 26.909 24.123 1.00 96.56 494 LEU A N 1
ATOM 3776 C CA . LEU A 1 494 ? -1.584 27.639 23.149 1.00 96.56 494 LEU A CA 1
ATOM 3777 C C . LEU A 1 494 ? -1.104 26.656 22.074 1.00 96.56 494 LEU A C 1
ATOM 3779 O O . LEU A 1 494 ? -0.805 25.512 22.424 1.00 96.56 494 LEU A O 1
ATOM 3783 N N . PRO A 1 495 ? -0.989 27.072 20.801 1.00 95.75 495 PRO A N 1
ATOM 3784 C CA . PRO A 1 495 ? -0.442 26.203 19.770 1.00 95.75 495 PRO A CA 1
ATOM 3785 C C . PRO A 1 495 ? 1.057 25.973 20.006 1.00 95.75 495 PRO A C 1
ATOM 3787 O O . PRO A 1 495 ? 1.787 26.904 20.357 1.00 95.75 495 PRO A O 1
ATOM 3790 N N . MET A 1 496 ? 1.521 24.735 19.825 1.00 93.81 496 MET A N 1
ATOM 3791 C CA . MET A 1 496 ? 2.912 24.353 20.081 1.00 93.81 496 MET A CA 1
ATOM 3792 C C . MET A 1 496 ? 3.579 23.646 18.898 1.00 93.81 496 MET A C 1
ATOM 3794 O O . MET A 1 496 ? 2.970 22.809 18.228 1.00 93.81 496 MET A O 1
ATOM 3798 N N . ILE A 1 497 ? 4.872 23.916 18.699 1.00 89.31 497 ILE A N 1
ATOM 3799 C CA . ILE A 1 497 ? 5.764 23.178 17.792 1.00 89.31 497 ILE A CA 1
ATOM 3800 C C . ILE A 1 497 ? 7.024 22.789 18.570 1.00 89.31 497 ILE A C 1
ATOM 3802 O O . ILE A 1 497 ? 7.692 23.631 19.167 1.00 89.31 497 ILE A O 1
ATOM 3806 N N . GLY A 1 498 ? 7.346 21.492 18.618 1.00 83.88 498 GLY A N 1
ATOM 3807 C CA . GLY A 1 498 ? 8.537 21.002 19.327 1.00 83.88 498 GLY A CA 1
ATOM 3808 C C . GLY A 1 498 ? 8.587 21.390 20.815 1.00 83.88 498 GLY A C 1
ATOM 3809 O O . GLY A 1 498 ? 9.667 21.615 21.355 1.00 83.88 498 GLY A O 1
ATOM 3810 N N . GLY A 1 499 ? 7.423 21.534 21.464 1.00 86.88 499 GLY A N 1
ATOM 3811 C CA . GLY A 1 499 ? 7.294 21.972 22.861 1.00 86.88 499 GLY A CA 1
ATOM 3812 C C . GLY A 1 499 ? 7.460 23.480 23.094 1.00 86.88 499 GLY A C 1
ATOM 3813 O O . GLY A 1 499 ? 7.418 23.922 24.241 1.00 86.88 499 GLY A O 1
ATOM 3814 N N . SER A 1 500 ? 7.643 24.271 22.035 1.00 91.94 500 SER A N 1
ATOM 3815 C CA . SER A 1 500 ? 7.668 25.734 22.097 1.00 91.94 500 SER A CA 1
ATOM 3816 C C . SER A 1 500 ? 6.308 26.306 21.719 1.00 91.94 500 SER A C 1
ATOM 3818 O O . SER A 1 500 ? 5.660 25.798 20.809 1.00 91.94 500 SER A O 1
ATOM 3820 N N . VAL A 1 501 ? 5.879 27.354 22.423 1.00 94.31 501 VAL A N 1
ATOM 3821 C CA . VAL A 1 501 ? 4.650 28.094 22.104 1.00 94.31 501 VAL A CA 1
ATOM 3822 C C . VAL A 1 501 ? 4.862 28.905 20.831 1.00 94.31 501 VAL A C 1
ATOM 3824 O O . VAL A 1 501 ? 5.798 29.705 20.762 1.00 94.31 501 VAL A O 1
ATOM 3827 N N . GLU A 1 502 ? 3.960 28.748 19.869 1.00 92.38 502 GLU A N 1
ATOM 3828 C CA . GLU A 1 502 ? 3.964 29.528 18.637 1.00 92.38 502 GLU A CA 1
ATOM 3829 C C . GLU A 1 502 ? 3.251 30.875 18.820 1.00 92.38 502 GLU A C 1
ATOM 3831 O O . GLU A 1 502 ? 2.194 30.948 19.458 1.00 92.38 502 GLU A O 1
ATOM 3836 N N . PRO A 1 503 ? 3.807 31.973 18.274 1.00 91.88 503 PRO A N 1
ATOM 3837 C CA . PRO A 1 503 ? 3.152 33.269 18.314 1.00 91.88 503 PRO A CA 1
ATOM 3838 C C . PRO A 1 503 ? 1.960 33.326 17.350 1.00 91.88 503 PRO A C 1
ATOM 3840 O O . PRO A 1 503 ? 1.951 32.718 16.279 1.00 91.88 503 PRO A O 1
ATOM 3843 N N . TRP A 1 504 ? 0.973 34.154 17.690 1.00 93.88 504 TRP A N 1
ATOM 3844 C CA . TRP A 1 504 ? -0.108 34.500 16.770 1.00 93.88 504 TRP A CA 1
ATOM 3845 C C . TRP A 1 504 ? 0.366 35.476 15.691 1.00 93.88 504 TRP A C 1
ATOM 3847 O O . TRP A 1 504 ? 1.097 36.429 15.966 1.00 93.88 504 TRP A O 1
ATOM 3857 N N . TYR A 1 505 ? -0.122 35.286 14.467 1.00 92.38 505 TYR A N 1
ATOM 3858 C CA . TYR A 1 505 ? 0.069 36.201 13.347 1.00 92.38 505 TYR A CA 1
ATOM 3859 C C . TYR A 1 505 ? -1.268 36.822 12.947 1.00 92.38 505 TYR A C 1
ATOM 3861 O O . TYR A 1 505 ? -2.298 36.157 12.966 1.00 92.38 505 TYR A O 1
ATOM 3869 N N . THR A 1 506 ? -1.275 38.086 12.521 1.00 93.81 506 THR A N 1
ATOM 3870 C CA . THR A 1 506 ? -2.490 38.678 11.942 1.00 93.81 506 THR A CA 1
ATOM 3871 C C . THR A 1 506 ? -2.754 38.058 10.566 1.00 93.81 506 THR A C 1
ATOM 3873 O O . THR A 1 506 ? -2.144 38.449 9.567 1.00 93.81 506 THR A O 1
ATOM 3876 N N . CYS A 1 507 ? -3.619 37.042 10.508 1.00 94.56 507 CYS A N 1
ATOM 3877 C CA . CYS A 1 507 ? -3.912 36.266 9.303 1.00 94.56 507 CYS A CA 1
ATOM 3878 C C . CYS A 1 507 ? -5.231 35.482 9.421 1.00 94.56 507 CYS A C 1
ATOM 3880 O O . CYS A 1 507 ? -5.853 35.433 10.480 1.00 94.56 507 CYS A O 1
ATOM 3882 N N . ALA A 1 508 ? -5.654 34.846 8.328 1.00 94.31 508 ALA A N 1
ATOM 3883 C CA . ALA A 1 508 ? -6.675 33.806 8.389 1.00 94.31 508 ALA A CA 1
ATOM 3884 C C . ALA A 1 508 ? -6.060 32.527 8.968 1.00 94.31 508 ALA A C 1
ATOM 3886 O O . ALA A 1 508 ? -4.989 32.110 8.519 1.00 94.31 508 ALA A O 1
ATOM 3887 N N . TYR A 1 509 ? -6.743 31.940 9.945 1.00 95.06 509 TYR A N 1
ATOM 3888 C CA . TYR A 1 509 ? -6.418 30.661 10.554 1.00 95.06 509 TYR A CA 1
ATOM 3889 C C . TYR A 1 509 ? -7.452 29.615 10.172 1.00 95.06 509 TYR A C 1
ATOM 3891 O O . TYR A 1 509 ? -8.629 29.910 9.956 1.00 95.06 509 TYR A O 1
ATOM 3899 N N . HIS A 1 510 ? -6.966 28.390 10.121 1.00 93.81 510 HIS A N 1
ATOM 3900 C CA . HIS A 1 510 ? -7.723 27.174 9.958 1.00 93.81 510 HIS A CA 1
ATOM 3901 C C . HIS A 1 510 ? -7.406 26.278 11.157 1.00 93.81 510 HIS A C 1
ATOM 3903 O O . HIS A 1 510 ? -6.259 25.861 11.313 1.00 93.81 510 HIS A O 1
ATOM 3909 N N . PHE A 1 511 ? -8.389 26.039 12.019 1.00 96.75 511 PHE A N 1
ATOM 3910 C CA . PHE A 1 511 ? -8.324 25.066 13.105 1.00 96.75 511 PHE A CA 1
ATOM 3911 C C . PHE A 1 511 ? -8.838 23.736 12.583 1.00 96.75 511 PHE A C 1
ATOM 3913 O O . PHE A 1 511 ? -9.945 23.672 12.055 1.00 96.75 511 PHE A O 1
ATOM 3920 N N . HIS A 1 512 ? -8.015 22.713 12.723 1.00 97.19 512 HIS A N 1
ATOM 3921 C CA . HIS A 1 512 ? -8.204 21.415 12.109 1.00 97.19 512 HIS A CA 1
ATOM 3922 C C . HIS A 1 512 ? -8.205 20.361 13.211 1.00 97.19 512 HIS A C 1
ATOM 3924 O O . HIS A 1 512 ? -7.218 20.231 13.943 1.00 97.19 512 HIS A O 1
ATOM 3930 N N . LEU A 1 513 ? -9.330 19.667 13.352 1.00 98.38 513 LEU A N 1
ATOM 3931 C CA . LEU A 1 513 ? -9.490 18.513 14.222 1.00 98.38 513 LEU A CA 1
ATOM 3932 C C . LEU A 1 513 ? -9.569 17.269 13.348 1.00 98.38 513 LEU A C 1
ATOM 3934 O O . LEU A 1 513 ? -10.518 17.127 12.589 1.00 98.38 513 LEU A O 1
ATOM 3938 N N . GLU A 1 514 ? -8.629 16.352 13.504 1.00 97.31 514 GLU A N 1
ATOM 3939 C CA . GLU A 1 514 ? -8.630 15.061 12.818 1.00 97.31 514 GLU A CA 1
ATOM 3940 C C . GLU A 1 514 ? -8.768 13.931 13.837 1.00 97.31 514 GLU A C 1
ATOM 3942 O O . GLU A 1 514 ? -8.203 13.996 14.930 1.00 97.31 514 GLU A O 1
ATOM 3947 N N . GLY A 1 515 ? -9.506 12.883 13.478 1.00 96.50 515 GLY A N 1
ATOM 3948 C CA . GLY A 1 515 ? -9.636 11.650 14.241 1.00 96.50 515 GLY A CA 1
ATOM 3949 C C . GLY A 1 515 ? -9.494 10.432 13.336 1.00 96.50 515 GLY A C 1
ATOM 3950 O O . GLY A 1 515 ? -10.095 10.370 12.266 1.00 96.50 515 GLY A O 1
ATOM 3951 N N . THR A 1 516 ? -8.745 9.427 13.785 1.00 95.81 516 THR A N 1
ATOM 3952 C CA . THR A 1 516 ? -8.551 8.153 13.072 1.00 95.81 516 THR A CA 1
ATOM 3953 C C . THR A 1 516 ? -9.027 6.988 13.931 1.00 95.81 516 THR A C 1
ATOM 3955 O O . THR A 1 516 ? -8.936 7.046 15.157 1.00 95.81 516 THR A O 1
ATOM 3958 N N . ALA A 1 517 ? -9.540 5.920 13.323 1.00 95.69 517 ALA A N 1
ATOM 3959 C CA . ALA A 1 517 ? -9.940 4.692 14.010 1.00 95.69 517 ALA A CA 1
ATOM 3960 C C . ALA A 1 517 ? -8.966 3.539 13.753 1.00 95.69 517 ALA A C 1
ATOM 3962 O O . ALA A 1 517 ? -8.246 3.501 12.760 1.00 95.69 517 ALA A O 1
ATOM 3963 N N . ARG A 1 518 ? -8.983 2.557 14.658 1.00 94.75 518 ARG A N 1
ATOM 3964 C CA . ARG A 1 518 ? -8.154 1.345 14.644 1.00 94.75 518 ARG A CA 1
ATOM 3965 C C . ARG A 1 518 ? -8.659 0.282 13.667 1.00 94.75 518 ARG A C 1
ATOM 3967 O O . ARG A 1 518 ? -8.211 -0.852 13.729 1.00 94.75 518 ARG A O 1
ATOM 3974 N N . ILE A 1 519 ? -9.607 0.621 12.799 1.00 94.94 519 ILE A N 1
ATOM 3975 C CA . ILE A 1 519 ? -10.167 -0.296 11.804 1.00 94.94 519 ILE A CA 1
ATOM 3976 C C . ILE A 1 519 ? -9.162 -0.458 10.664 1.00 94.94 519 ILE A C 1
ATOM 3978 O O . ILE A 1 519 ? -8.721 0.545 10.104 1.00 94.94 519 ILE A O 1
ATOM 3982 N N . THR A 1 520 ? -8.840 -1.700 10.308 1.00 92.94 520 THR A N 1
ATOM 3983 C CA . THR A 1 520 ? -7.852 -2.043 9.274 1.00 92.94 520 THR A CA 1
ATOM 3984 C C . THR A 1 520 ? -8.404 -3.043 8.261 1.00 92.94 520 THR A C 1
ATOM 3986 O O . THR A 1 520 ? -9.300 -3.813 8.590 1.00 92.94 520 THR A O 1
ATOM 3989 N N . ASP A 1 521 ? -7.877 -3.054 7.041 1.00 87.38 521 ASP A N 1
ATOM 3990 C CA . ASP A 1 521 ? -8.059 -4.124 6.043 1.00 87.38 521 ASP A CA 1
ATOM 3991 C C . ASP A 1 521 ? -6.958 -5.203 6.106 1.00 87.38 521 ASP A C 1
ATOM 3993 O O . ASP A 1 521 ? -6.985 -6.180 5.355 1.00 87.38 521 ASP A O 1
ATOM 3997 N N . GLY A 1 522 ? -5.996 -5.050 7.021 1.00 83.44 522 GLY A N 1
ATOM 3998 C CA . GLY A 1 522 ? -4.780 -5.859 7.077 1.00 83.44 522 GLY A CA 1
ATOM 3999 C C . GLY A 1 522 ? -3.550 -5.164 6.486 1.00 83.44 522 GLY A C 1
ATOM 4000 O O . GLY A 1 522 ? -2.480 -5.776 6.424 1.00 83.44 522 GLY A O 1
ATOM 4001 N N . ILE A 1 523 ? -3.687 -3.912 6.041 1.00 74.38 523 ILE A N 1
ATOM 4002 C CA . ILE A 1 523 ? -2.622 -3.134 5.400 1.00 74.38 523 ILE A CA 1
ATOM 4003 C C . ILE A 1 523 ? -2.589 -1.712 5.965 1.00 74.38 523 ILE A C 1
ATOM 4005 O O . ILE A 1 523 ? -1.560 -1.301 6.503 1.00 74.38 523 ILE A O 1
ATOM 4009 N N . HIS A 1 524 ? -3.719 -1.004 5.948 1.00 77.12 524 HIS A N 1
ATOM 4010 C CA . HIS A 1 524 ? -3.824 0.394 6.371 1.00 77.12 524 HIS A CA 1
ATOM 4011 C C . HIS A 1 524 ? -4.982 0.621 7.349 1.00 77.12 524 HIS A C 1
ATOM 4013 O O . HIS A 1 524 ? -5.905 -0.183 7.460 1.00 77.12 524 HIS A O 1
ATOM 4019 N N . TYR A 1 525 ? -4.953 1.751 8.061 1.00 86.31 525 TYR A N 1
ATOM 4020 C CA . TYR A 1 525 ? -6.119 2.218 8.812 1.00 86.31 525 TYR A CA 1
ATOM 4021 C C . TYR A 1 525 ? -7.142 2.846 7.858 1.00 86.31 525 TYR A C 1
ATOM 4023 O O . TYR A 1 525 ? -6.805 3.705 7.051 1.00 86.31 525 TYR A O 1
ATOM 4031 N N . LEU A 1 526 ? -8.405 2.430 7.957 1.00 84.31 526 LEU A N 1
ATOM 4032 C CA . LEU A 1 526 ? -9.415 2.712 6.929 1.00 84.31 526 LEU A CA 1
ATOM 4033 C C . LEU A 1 526 ? -10.319 3.908 7.216 1.00 84.31 526 LEU A C 1
ATOM 4035 O O . LEU A 1 526 ? -10.955 4.442 6.307 1.00 84.31 526 LEU A O 1
ATOM 4039 N N . LYS A 1 527 ? -10.503 4.247 8.492 1.00 89.00 527 LYS A N 1
ATOM 4040 C CA . LYS A 1 527 ? -11.561 5.162 8.928 1.00 89.00 527 LYS A CA 1
ATOM 4041 C C . LYS A 1 527 ? -10.954 6.369 9.616 1.00 89.00 527 LYS A C 1
ATOM 4043 O O . LYS A 1 527 ? -10.271 6.235 10.629 1.00 89.00 527 LYS A O 1
ATOM 4048 N N . TRP A 1 528 ? -11.258 7.536 9.075 1.00 92.81 528 TRP A N 1
ATOM 4049 C CA . TRP A 1 528 ? -10.867 8.824 9.617 1.00 92.81 528 TRP A CA 1
ATOM 4050 C C . TRP A 1 528 ? -11.979 9.848 9.371 1.00 92.81 528 TRP A C 1
ATOM 4052 O O . TRP A 1 528 ? -12.887 9.613 8.569 1.00 92.81 528 TRP A O 1
ATOM 4062 N N . SER A 1 529 ? -11.944 10.942 10.117 1.00 96.12 529 SER A N 1
ATOM 4063 C CA . SER A 1 529 ? -12.839 12.087 9.979 1.00 96.12 529 SER A CA 1
ATOM 4064 C C . SER A 1 529 ? -12.072 13.340 10.367 1.00 96.12 529 SER A C 1
ATOM 4066 O O . SER A 1 529 ? -11.216 13.288 11.250 1.00 96.12 529 SER A O 1
ATOM 4068 N N . GLU A 1 530 ? -12.399 14.456 9.729 1.00 96.44 530 GLU A N 1
ATOM 4069 C CA . GLU A 1 530 ? -11.862 15.766 10.077 1.00 96.44 530 GLU A CA 1
ATOM 4070 C C . GLU A 1 530 ? -12.983 16.797 10.220 1.00 96.44 530 GLU A C 1
ATOM 4072 O O . GLU A 1 530 ? -14.049 16.662 9.617 1.00 96.44 530 GLU A O 1
ATOM 4077 N N . ASP A 1 531 ? -12.740 17.827 11.023 1.00 97.69 531 ASP A N 1
ATOM 4078 C CA . ASP A 1 531 ? -13.549 19.037 11.061 1.00 97.69 531 ASP A CA 1
ATOM 4079 C C . ASP A 1 531 ? -12.664 20.286 11.088 1.00 97.69 531 ASP A C 1
ATOM 4081 O O . ASP A 1 531 ? -11.579 20.307 11.674 1.00 97.69 531 ASP A O 1
ATOM 4085 N N . ASN A 1 532 ? -13.138 21.325 10.411 1.00 95.56 532 ASN A N 1
ATOM 4086 C CA . ASN A 1 532 ? -12.336 22.451 9.964 1.00 95.56 532 ASN A CA 1
ATOM 4087 C C . ASN A 1 532 ? -13.070 23.764 10.265 1.00 95.56 532 ASN A C 1
ATOM 4089 O O . ASN A 1 532 ? -14.065 24.098 9.618 1.00 95.56 532 ASN A O 1
ATOM 4093 N N . VAL A 1 533 ? -12.549 24.558 11.205 1.00 94.25 533 VAL A N 1
ATOM 4094 C CA . VAL A 1 533 ? -13.102 25.876 11.562 1.00 94.25 533 VAL A CA 1
ATOM 4095 C C . VAL A 1 533 ? -12.150 26.983 11.128 1.00 94.25 533 VAL A C 1
ATOM 4097 O O . VAL A 1 533 ? -10.966 26.984 11.460 1.00 94.25 533 VAL A O 1
ATOM 4100 N N . TYR A 1 534 ? -12.671 27.970 10.401 1.00 93.56 534 TYR A N 1
ATOM 4101 C CA . TYR A 1 534 ? -11.882 29.087 9.884 1.00 93.56 534 TYR A CA 1
ATOM 4102 C C . TYR A 1 534 ? -12.170 30.370 10.652 1.00 93.56 534 TYR A C 1
ATOM 4104 O O . TYR A 1 534 ? -13.322 30.790 10.769 1.00 93.56 534 TYR A O 1
ATOM 4112 N N . GLN A 1 535 ? -11.118 31.045 11.111 1.00 92.81 535 GLN A N 1
ATOM 4113 C CA . GLN A 1 535 ? -11.259 32.316 11.813 1.00 92.81 535 GLN A CA 1
ATOM 4114 C C . GLN A 1 535 ? -10.099 33.256 11.516 1.00 92.81 535 GLN A C 1
ATOM 4116 O O . GLN A 1 535 ? -8.953 32.838 11.387 1.00 92.81 535 GLN A O 1
ATO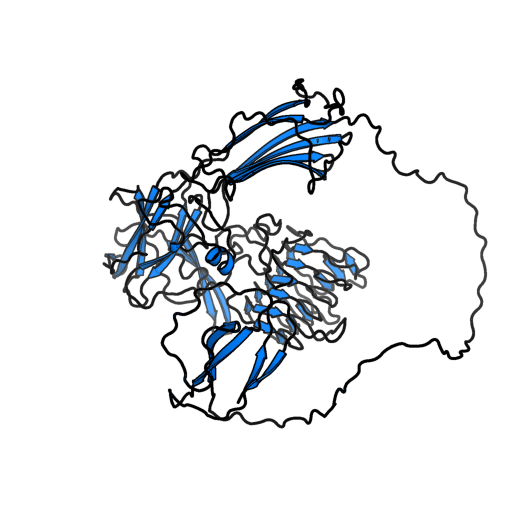M 4121 N N . SER A 1 536 ? -10.372 34.554 11.388 1.00 94.12 536 SER A N 1
ATOM 4122 C CA . SER A 1 536 ? -9.289 35.530 11.264 1.00 94.12 536 SER A CA 1
ATOM 4123 C C . SER A 1 536 ? -8.764 35.905 12.642 1.00 94.12 536 SER A C 1
ATOM 4125 O O . SER A 1 536 ? -9.552 36.312 13.496 1.00 94.12 536 SER A O 1
ATOM 4127 N N . VAL A 1 537 ? -7.449 35.843 12.817 1.00 94.81 537 VAL A N 1
ATOM 4128 C CA . VAL A 1 537 ? -6.753 36.297 14.021 1.00 94.81 537 VAL A CA 1
ATOM 4129 C C . VAL A 1 537 ? -6.148 37.675 13.758 1.00 94.81 537 VAL A C 1
ATOM 4131 O O . VAL A 1 537 ? -5.590 37.928 12.688 1.00 94.81 537 VAL A O 1
ATOM 4134 N N . ASP A 1 538 ? -6.262 38.573 14.731 1.00 94.06 538 ASP A N 1
ATOM 4135 C CA . ASP A 1 538 ? -5.571 39.856 14.793 1.00 94.06 538 ASP A CA 1
ATOM 4136 C C . ASP A 1 538 ? -4.651 39.866 16.016 1.00 94.06 538 ASP A C 1
ATOM 4138 O O . ASP A 1 538 ? -5.109 39.977 17.149 1.00 94.06 538 ASP A O 1
ATOM 4142 N N . ALA A 1 539 ? -3.346 39.719 15.790 1.00 87.25 539 ALA A N 1
ATOM 4143 C CA . ALA A 1 539 ? -2.347 39.556 16.842 1.00 87.25 539 ALA A CA 1
ATOM 4144 C C . ALA A 1 539 ? -1.917 40.879 17.508 1.00 87.25 539 ALA A C 1
ATOM 4146 O O . ALA A 1 539 ? -0.893 40.917 18.191 1.00 87.25 539 ALA A O 1
ATOM 4147 N N . GLY A 1 540 ? -2.625 41.992 17.262 1.00 72.56 540 GLY A N 1
ATOM 4148 C CA . GLY A 1 540 ? -2.360 43.294 17.893 1.00 72.56 540 GLY A CA 1
ATOM 4149 C C . GLY A 1 540 ? -1.009 43.934 17.529 1.00 72.56 540 GLY A C 1
ATOM 4150 O O . GLY A 1 540 ? -0.727 45.064 17.933 1.00 72.56 540 GLY A O 1
ATOM 4151 N N . VAL A 1 541 ? -0.182 43.248 16.735 1.00 59.81 541 VAL A N 1
ATOM 4152 C CA . VAL A 1 541 ? 1.088 43.724 16.186 1.00 59.81 541 VAL A CA 1
ATOM 4153 C C . VAL A 1 541 ? 0.870 44.008 14.695 1.00 59.81 541 VAL A C 1
ATOM 4155 O O . VAL A 1 541 ? 0.386 43.130 13.977 1.00 59.81 541 VAL A O 1
ATOM 4158 N N . PRO A 1 542 ? 1.192 45.216 14.188 1.00 45.38 542 PRO A N 1
ATOM 4159 C CA . PRO A 1 542 ? 1.037 45.517 12.769 1.00 45.38 542 PRO A CA 1
ATOM 4160 C C . PRO A 1 542 ? 1.887 44.552 11.925 1.00 45.38 542 PRO A C 1
ATOM 4162 O O . PRO A 1 542 ? 2.927 44.088 12.401 1.00 45.38 542 PRO A O 1
ATOM 4165 N N . PRO A 1 543 ? 1.481 44.255 10.676 1.00 44.62 543 PRO A N 1
ATOM 4166 C CA . PRO A 1 543 ? 2.232 43.353 9.814 1.00 44.62 543 PRO A CA 1
ATOM 4167 C C . PRO A 1 543 ? 3.683 43.825 9.734 1.00 44.62 543 PRO A C 1
ATOM 4169 O O . PRO A 1 543 ? 3.938 45.013 9.524 1.00 44.62 543 PRO A O 1
ATOM 4172 N N . ILE A 1 544 ? 4.631 42.900 9.901 1.00 47.16 544 ILE A N 1
ATOM 4173 C CA . ILE A 1 544 ? 6.026 43.139 9.531 1.00 47.16 544 ILE A CA 1
ATOM 4174 C C . ILE A 1 544 ? 6.035 43.690 8.104 1.00 47.16 544 ILE A C 1
ATOM 4176 O O . ILE A 1 544 ? 5.657 43.011 7.150 1.00 47.16 544 ILE A O 1
ATOM 4180 N N . THR A 1 545 ? 6.392 44.968 7.996 1.00 40.09 545 THR A N 1
ATOM 4181 C CA . THR A 1 545 ? 6.601 45.690 6.743 1.00 40.09 545 THR A CA 1
ATOM 4182 C C . THR A 1 545 ? 7.460 44.828 5.815 1.00 40.09 545 THR A C 1
ATOM 4184 O O . THR A 1 545 ? 8.483 44.321 6.287 1.00 40.09 545 THR A O 1
ATOM 4187 N N . PRO A 1 546 ? 7.113 44.656 4.525 1.00 45.12 546 PRO A N 1
ATOM 4188 C CA . PRO A 1 546 ? 8.065 44.090 3.584 1.00 45.12 546 PRO A CA 1
ATOM 4189 C C . PRO A 1 546 ? 9.331 44.951 3.607 1.00 45.12 546 PRO A C 1
ATOM 4191 O O . PRO A 1 546 ? 9.263 46.181 3.695 1.00 45.12 546 PRO A O 1
ATOM 4194 N N . GLU A 1 547 ? 10.472 44.273 3.587 1.00 45.94 547 GLU A N 1
ATOM 4195 C CA . GLU A 1 547 ? 11.809 44.838 3.428 1.00 45.94 547 GLU A CA 1
ATOM 4196 C C . GLU A 1 547 ? 11.796 45.997 2.409 1.00 45.94 547 GLU A C 1
ATOM 4198 O O . GLU A 1 547 ? 11.118 45.893 1.379 1.00 45.94 547 GLU A O 1
ATOM 4203 N N . PRO A 1 548 ? 12.461 47.137 2.684 1.00 40.00 548 PRO A N 1
ATOM 4204 C CA . PRO A 1 548 ? 12.299 48.324 1.860 1.00 40.00 548 PRO A CA 1
ATOM 4205 C C . PRO A 1 548 ? 12.725 48.038 0.420 1.00 40.00 548 PRO A C 1
ATOM 4207 O O . PRO A 1 548 ? 13.873 47.691 0.147 1.00 40.00 548 PRO A O 1
ATOM 4210 N N . THR A 1 549 ? 11.793 48.250 -0.510 1.00 43.91 549 THR A N 1
ATOM 4211 C CA . THR A 1 549 ? 12.105 48.412 -1.929 1.00 43.91 549 THR A CA 1
ATOM 4212 C C . THR A 1 549 ? 13.207 49.470 -2.055 1.00 43.91 549 THR A C 1
ATOM 4214 O O . THR A 1 549 ? 13.045 50.561 -1.499 1.00 43.91 549 THR A O 1
ATOM 4217 N N . PRO A 1 550 ? 14.333 49.187 -2.735 1.00 41.81 550 PRO A N 1
ATOM 4218 C CA . PRO A 1 550 ? 15.394 50.168 -2.887 1.00 41.81 550 PRO A CA 1
ATOM 4219 C C . PRO A 1 550 ? 14.853 51.390 -3.633 1.00 41.81 550 PRO A C 1
ATOM 4221 O O . PRO A 1 550 ? 14.359 51.292 -4.754 1.00 41.81 550 PRO A O 1
ATOM 4224 N N . THR A 1 551 ? 14.931 52.544 -2.975 1.00 35.84 551 THR A N 1
ATOM 4225 C CA . THR A 1 551 ? 14.619 53.851 -3.551 1.00 35.84 551 THR A CA 1
ATOM 4226 C C . THR A 1 551 ? 15.515 54.111 -4.759 1.00 35.84 551 THR A C 1
ATOM 4228 O O . THR A 1 551 ? 16.741 54.151 -4.625 1.00 35.84 551 THR A O 1
ATOM 4231 N N . ASP A 1 552 ? 14.900 54.344 -5.921 1.00 43.09 552 ASP A N 1
ATOM 4232 C CA . ASP A 1 552 ? 15.570 54.819 -7.132 1.00 43.09 552 ASP A CA 1
ATOM 4233 C C . ASP A 1 552 ? 16.499 56.004 -6.821 1.00 43.09 552 ASP A C 1
ATOM 4235 O O . ASP A 1 552 ? 16.075 57.060 -6.348 1.00 43.09 552 ASP A O 1
ATOM 4239 N N . THR A 1 553 ? 17.787 55.829 -7.112 1.00 33.75 553 THR A N 1
ATOM 4240 C CA . THR A 1 553 ? 18.812 56.881 -7.104 1.00 33.75 553 THR A CA 1
ATOM 4241 C C . THR A 1 553 ? 19.552 56.811 -8.448 1.00 33.75 553 THR A C 1
ATOM 4243 O O . THR A 1 553 ? 19.776 55.715 -8.962 1.00 33.75 553 THR A O 1
ATOM 4246 N N . PRO A 1 554 ? 19.840 57.957 -9.090 1.00 35.78 554 PRO A N 1
ATOM 4247 C CA . PRO A 1 554 ? 19.671 58.119 -10.529 1.00 35.78 554 PRO A CA 1
ATOM 4248 C C . PRO A 1 554 ? 20.790 57.519 -11.380 1.00 35.78 554 PRO A C 1
ATOM 4250 O O . PRO A 1 554 ? 21.945 57.408 -10.975 1.00 35.78 554 PRO A O 1
ATOM 4253 N N . VAL A 1 555 ? 20.398 57.220 -12.620 1.00 42.97 555 VAL A N 1
ATOM 4254 C CA . VAL A 1 555 ? 21.225 56.777 -13.745 1.00 42.97 555 VAL A CA 1
ATOM 4255 C C . VAL A 1 555 ? 22.510 57.605 -13.857 1.00 42.97 555 VAL A C 1
ATOM 4257 O O . VAL A 1 555 ? 22.477 58.771 -14.251 1.00 42.97 555 VAL A O 1
ATOM 4260 N N . PHE A 1 556 ? 23.648 56.966 -13.589 1.00 33.09 556 PHE A N 1
ATOM 4261 C CA . PHE A 1 556 ? 24.949 57.399 -14.088 1.00 33.09 556 PHE A CA 1
ATOM 4262 C C . PHE A 1 556 ? 25.406 56.449 -15.192 1.00 33.09 556 PHE A C 1
ATOM 4264 O O . PHE A 1 556 ? 25.630 55.259 -14.982 1.00 33.09 556 PHE A O 1
ATOM 4271 N N . THR A 1 557 ? 25.524 57.013 -16.387 1.00 37.31 557 THR A N 1
ATOM 4272 C CA . THR A 1 557 ? 26.028 56.391 -17.608 1.00 37.31 557 THR A CA 1
ATOM 4273 C C . THR A 1 557 ? 27.504 56.002 -17.446 1.00 37.31 557 THR A C 1
ATOM 4275 O O . THR A 1 557 ? 28.316 56.891 -17.174 1.00 37.31 557 THR A O 1
ATOM 4278 N N . PRO A 1 558 ? 27.914 54.736 -17.654 1.00 32.69 558 PRO A N 1
ATOM 4279 C CA . PRO A 1 558 ? 29.329 54.406 -17.735 1.00 32.69 558 PRO A CA 1
ATOM 4280 C C . PRO A 1 558 ? 29.860 54.589 -19.165 1.00 32.69 558 PRO A C 1
ATOM 4282 O O . PRO A 1 558 ? 29.372 54.007 -20.133 1.00 32.69 558 PRO A O 1
ATOM 4285 N N . THR A 1 559 ? 30.891 55.425 -19.269 1.00 29.28 559 THR A N 1
ATOM 4286 C CA . THR A 1 559 ? 31.751 55.632 -20.441 1.00 29.28 559 THR A CA 1
ATOM 4287 C C . THR A 1 559 ? 32.675 54.423 -20.655 1.00 29.28 559 THR A C 1
ATOM 4289 O O . THR A 1 559 ? 33.176 53.839 -19.698 1.00 29.28 559 THR A O 1
ATOM 4292 N N . PHE A 1 560 ? 32.919 54.064 -21.918 1.00 28.78 560 PHE A N 1
ATOM 4293 C CA . PHE A 1 560 ? 33.716 52.907 -22.347 1.00 28.78 560 PHE A CA 1
ATOM 4294 C C . PHE A 1 560 ? 35.252 53.096 -22.299 1.00 28.78 560 PHE A C 1
ATOM 4296 O O . PHE A 1 560 ? 35.763 54.189 -22.547 1.00 28.78 560 PHE A O 1
ATOM 4303 N N . THR A 1 561 ? 35.936 51.932 -22.241 1.00 28.30 561 THR A N 1
ATOM 4304 C CA . THR A 1 561 ? 37.280 51.530 -22.774 1.00 28.30 561 THR A CA 1
ATOM 4305 C C . THR A 1 561 ? 38.572 51.829 -21.978 1.00 28.30 561 THR A C 1
ATOM 4307 O O . THR A 1 561 ? 38.605 52.831 -21.271 1.00 28.30 561 THR A O 1
ATOM 4310 N N . PRO A 1 562 ? 39.706 51.091 -22.188 1.00 36.44 562 PRO A N 1
ATOM 4311 C CA . PRO A 1 562 ? 39.931 49.765 -22.817 1.00 36.44 562 PRO A CA 1
ATOM 4312 C C . PRO A 1 562 ? 40.892 48.789 -22.060 1.00 36.44 562 PRO A C 1
ATOM 4314 O O . PRO A 1 562 ? 41.613 49.143 -21.134 1.00 36.44 562 PRO A O 1
ATOM 4317 N N . THR A 1 563 ? 40.913 47.552 -22.569 1.00 34.22 563 THR A N 1
ATOM 4318 C CA . THR A 1 563 ? 41.789 46.371 -22.380 1.00 34.22 563 THR A CA 1
ATOM 4319 C C . THR A 1 563 ? 43.314 46.599 -22.344 1.00 34.22 563 THR A C 1
ATOM 4321 O O . THR A 1 563 ? 43.814 47.431 -23.095 1.00 34.22 563 THR A O 1
ATOM 4324 N N . ASN A 1 564 ? 44.056 45.747 -21.605 1.00 29.31 564 ASN A N 1
ATOM 4325 C CA . ASN A 1 564 ? 45.312 45.101 -22.058 1.00 29.31 564 ASN A CA 1
ATOM 4326 C C . ASN A 1 564 ? 45.705 43.856 -21.218 1.00 29.31 564 ASN A C 1
ATOM 4328 O O . ASN A 1 564 ? 45.428 43.778 -20.025 1.00 29.31 564 ASN A O 1
ATOM 4332 N N . THR A 1 565 ? 46.334 42.894 -21.904 1.00 29.42 565 THR A N 1
ATOM 4333 C CA . THR A 1 565 ? 46.686 41.502 -21.529 1.00 29.42 565 THR A CA 1
ATOM 4334 C C . THR A 1 565 ? 48.096 41.385 -20.863 1.00 29.42 565 THR A C 1
ATOM 4336 O O . THR A 1 565 ? 48.699 42.415 -20.577 1.00 29.42 565 THR A O 1
ATOM 4339 N N . PRO A 1 566 ? 48.659 40.173 -20.610 1.00 48.28 566 PRO A N 1
ATOM 4340 C CA . PRO A 1 566 ? 49.004 39.575 -19.303 1.00 48.28 566 PRO A CA 1
ATOM 4341 C C . PRO A 1 566 ? 50.509 39.696 -18.924 1.00 48.28 566 PRO A C 1
ATOM 4343 O O . PRO A 1 566 ? 51.252 40.337 -19.662 1.00 48.28 566 PRO A O 1
ATOM 4346 N N . THR A 1 567 ? 50.980 39.050 -17.828 1.00 26.36 567 THR A N 1
ATOM 4347 C CA . THR A 1 567 ? 52.166 38.125 -17.754 1.00 26.36 567 THR A CA 1
ATOM 4348 C C . THR A 1 567 ? 52.727 37.914 -16.310 1.00 26.36 567 THR A C 1
ATOM 4350 O O . THR A 1 567 ? 53.002 38.868 -15.594 1.00 26.36 567 THR A O 1
ATOM 4353 N N . THR A 1 568 ? 52.921 36.626 -15.963 1.00 29.98 568 THR A N 1
ATOM 4354 C CA . THR A 1 568 ? 53.856 35.917 -15.030 1.00 29.98 568 THR A CA 1
ATOM 4355 C C . THR A 1 568 ? 53.940 36.107 -13.501 1.00 29.98 568 THR A C 1
ATOM 4357 O O . THR A 1 568 ? 54.161 37.189 -12.972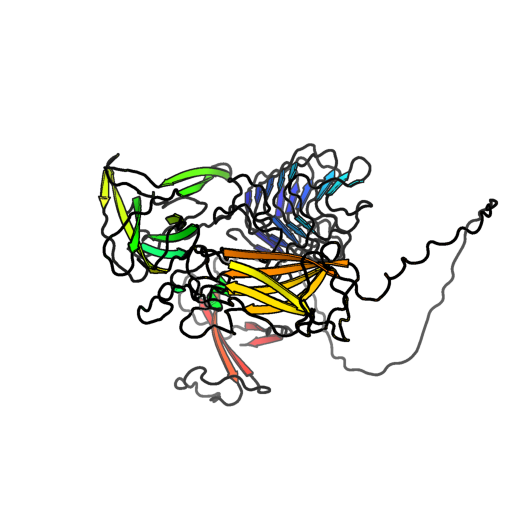 1.00 29.98 568 THR A O 1
ATOM 4360 N N . THR A 1 569 ? 53.956 34.925 -12.862 1.00 31.09 569 THR A N 1
ATOM 4361 C CA . THR A 1 569 ? 54.441 34.453 -11.542 1.00 31.09 569 THR A CA 1
ATOM 4362 C C . THR A 1 569 ? 55.847 34.953 -11.142 1.00 31.09 569 THR A C 1
ATOM 4364 O O . THR A 1 569 ? 56.643 35.281 -12.024 1.00 31.09 569 THR A O 1
ATOM 4367 N N . PRO A 1 570 ? 56.209 34.936 -9.838 1.00 32.69 570 PRO A N 1
ATOM 4368 C CA . PRO A 1 570 ? 56.979 33.792 -9.306 1.00 32.69 570 PRO A CA 1
ATOM 4369 C C . PRO A 1 570 ? 56.651 33.368 -7.847 1.00 32.69 570 PRO A C 1
ATOM 4371 O O . PRO A 1 570 ? 56.181 34.155 -7.032 1.00 32.69 570 PRO A O 1
ATOM 4374 N N . THR A 1 571 ? 56.947 32.100 -7.536 1.00 32.88 571 THR A N 1
ATOM 4375 C CA . THR A 1 571 ? 57.015 31.445 -6.204 1.00 32.88 571 THR A CA 1
ATOM 4376 C C . THR A 1 571 ? 58.174 32.011 -5.346 1.00 32.88 571 THR A C 1
ATOM 4378 O O . THR A 1 571 ? 59.147 32.490 -5.934 1.00 32.88 571 THR A O 1
ATOM 4381 N N . PRO A 1 572 ? 58.151 31.935 -3.990 1.00 31.23 572 PRO A N 1
ATOM 4382 C CA . PRO A 1 572 ? 58.783 30.791 -3.296 1.00 31.23 572 PRO A CA 1
ATOM 4383 C C . PRO A 1 572 ? 58.132 30.321 -1.958 1.00 31.23 572 PRO A C 1
ATOM 4385 O O . PRO A 1 572 ? 57.649 31.112 -1.160 1.00 31.23 572 PRO A O 1
ATOM 4388 N N . THR A 1 573 ? 58.179 28.994 -1.781 1.00 27.06 573 THR A N 1
ATOM 4389 C CA . THR A 1 573 ? 58.469 28.078 -0.640 1.00 27.06 573 THR A CA 1
ATOM 4390 C C . THR A 1 573 ? 58.296 28.482 0.859 1.00 27.06 573 THR A C 1
ATOM 4392 O O . THR A 1 573 ? 58.648 29.599 1.227 1.00 27.06 573 THR A O 1
ATOM 4395 N N . PRO A 1 574 ? 57.858 27.544 1.753 1.00 43.59 574 PRO A N 1
ATOM 4396 C CA . PRO A 1 574 ? 57.352 27.790 3.124 1.00 43.59 574 PRO A CA 1
ATOM 4397 C C . PRO A 1 574 ? 58.302 27.321 4.268 1.00 43.59 574 PRO A C 1
ATOM 4399 O O . PRO A 1 574 ? 59.451 26.990 3.978 1.00 43.59 574 PRO A O 1
ATOM 4402 N N . THR A 1 575 ? 57.777 27.238 5.519 1.00 25.48 575 THR A N 1
ATOM 4403 C CA . THR A 1 575 ? 58.219 26.582 6.812 1.00 25.48 575 THR A CA 1
ATOM 4404 C C . THR A 1 575 ? 58.300 27.630 7.959 1.00 25.48 575 THR A C 1
ATOM 4406 O O . THR A 1 575 ? 58.712 28.750 7.686 1.00 25.48 575 THR A O 1
ATOM 4409 N N . ASP A 1 576 ? 57.929 27.463 9.241 1.00 25.45 576 ASP A N 1
ATOM 4410 C CA . ASP A 1 576 ? 57.579 26.355 10.159 1.00 25.45 576 ASP A CA 1
ATOM 4411 C C . ASP A 1 576 ? 56.826 26.942 11.382 1.00 25.45 576 ASP A C 1
ATOM 4413 O O . ASP A 1 576 ? 57.184 28.041 11.807 1.00 25.45 576 ASP A O 1
ATOM 4417 N N . THR A 1 577 ? 55.919 26.189 12.015 1.00 27.59 577 THR A N 1
ATOM 4418 C CA . THR A 1 577 ? 55.756 26.186 13.487 1.00 27.59 577 THR A CA 1
ATOM 4419 C C . THR A 1 577 ? 55.122 24.872 13.975 1.00 27.59 577 THR A C 1
ATOM 4421 O O . THR A 1 577 ? 53.909 24.718 14.067 1.00 27.59 577 THR A O 1
ATOM 4424 N N . THR A 1 578 ? 55.993 23.926 14.330 1.00 27.20 578 THR A N 1
ATOM 4425 C CA . THR A 1 578 ? 56.059 23.217 15.631 1.00 27.20 578 THR A CA 1
ATOM 4426 C C . THR A 1 578 ? 54.840 22.458 16.200 1.00 27.20 578 THR A C 1
ATOM 4428 O O . THR A 1 578 ? 53.926 23.019 16.796 1.00 27.20 578 THR A O 1
ATOM 4431 N N . LYS A 1 579 ? 55.018 21.129 16.136 1.00 28.83 579 LYS A N 1
ATOM 4432 C CA . LYS A 1 579 ? 54.602 19.964 16.957 1.00 28.83 579 LYS A CA 1
ATOM 4433 C C . LYS A 1 579 ? 54.261 20.141 18.455 1.00 28.83 579 LYS A C 1
ATOM 4435 O O . LYS A 1 579 ? 54.977 20.841 19.163 1.00 28.83 579 LYS A O 1
ATOM 4440 N N . LEU A 1 580 ? 53.357 19.276 18.954 1.00 24.17 580 LEU A N 1
ATOM 4441 C CA . LEU A 1 580 ? 53.594 18.132 19.884 1.00 24.17 580 LEU A CA 1
ATOM 4442 C C . LEU A 1 580 ? 52.246 17.384 20.105 1.00 24.17 580 LEU A C 1
ATOM 4444 O O . LEU A 1 580 ? 51.236 18.046 20.278 1.00 24.17 580 LEU A O 1
ATOM 4448 N N . GLY A 1 581 ? 52.109 16.055 20.133 1.00 27.45 581 GLY A N 1
ATOM 4449 C CA . GLY A 1 581 ? 53.085 14.973 20.152 1.00 27.45 581 GLY A CA 1
ATOM 4450 C C . GLY A 1 581 ? 52.444 13.597 19.884 1.00 27.45 581 GLY A C 1
ATOM 4451 O O . GLY A 1 581 ? 51.228 13.428 19.874 1.00 27.45 581 GLY A O 1
ATOM 4452 N N . ASP A 1 582 ? 53.352 12.667 19.618 1.00 28.62 582 ASP A N 1
ATOM 4453 C CA . ASP A 1 582 ? 53.257 11.311 19.077 1.00 28.62 582 ASP A CA 1
ATOM 4454 C C . ASP A 1 582 ? 52.362 10.301 19.817 1.00 28.62 582 ASP A C 1
ATOM 4456 O O . ASP A 1 582 ? 52.309 10.307 21.040 1.00 28.62 582 ASP A O 1
ATOM 4460 N N . PHE A 1 583 ? 51.817 9.329 19.069 1.00 27.27 583 PHE A N 1
ATOM 4461 C CA . PHE A 1 583 ? 52.208 7.912 19.185 1.00 27.27 583 PHE A CA 1
ATOM 4462 C C . PHE A 1 583 ? 51.982 7.193 17.842 1.00 27.27 583 PHE A C 1
ATOM 4464 O O . PHE A 1 583 ? 50.854 6.967 17.412 1.00 27.27 583 PHE A O 1
ATOM 4471 N N . ALA A 1 584 ? 53.078 6.827 17.178 1.00 26.25 584 ALA A N 1
ATOM 4472 C CA . ALA A 1 584 ? 53.102 5.968 15.998 1.00 26.25 584 ALA A CA 1
ATOM 4473 C C . ALA A 1 584 ? 53.440 4.530 16.406 1.00 26.25 584 ALA A C 1
ATOM 4475 O O . ALA A 1 584 ? 54.327 4.361 17.232 1.00 26.25 584 ALA A O 1
ATOM 4476 N N . TYR A 1 585 ? 52.841 3.522 15.758 1.00 26.86 585 TYR A N 1
ATOM 4477 C CA . TYR A 1 585 ? 53.539 2.278 15.401 1.00 26.86 585 TYR A CA 1
ATOM 4478 C C . TYR A 1 585 ? 52.935 1.647 14.125 1.00 26.86 585 TYR A C 1
ATOM 4480 O O . TYR A 1 585 ? 51.860 1.063 14.144 1.00 26.86 585 TYR A O 1
ATOM 4488 N N . MET A 1 586 ? 53.695 1.793 13.030 1.00 23.00 586 MET A N 1
ATOM 4489 C CA . MET A 1 586 ? 54.007 0.810 11.973 1.00 23.00 586 MET A CA 1
ATOM 4490 C C . MET A 1 586 ? 52.858 0.135 11.191 1.00 23.00 586 MET A C 1
ATOM 4492 O O . MET A 1 586 ? 52.365 -0.925 11.565 1.00 23.00 586 MET A O 1
ATOM 4496 N N . VAL A 1 587 ? 52.574 0.658 9.989 1.00 25.14 587 VAL A N 1
ATOM 4497 C CA . VAL A 1 587 ? 51.946 -0.102 8.891 1.00 25.14 587 VAL A CA 1
ATOM 4498 C C . VAL A 1 587 ? 53.052 -0.777 8.078 1.00 25.14 587 VAL A C 1
ATOM 4500 O O . VAL A 1 587 ? 53.848 -0.101 7.427 1.00 25.14 587 VAL A O 1
ATOM 4503 N N . ALA A 1 588 ? 53.098 -2.109 8.094 1.00 24.97 588 ALA A N 1
ATOM 4504 C CA . ALA A 1 588 ? 53.874 -2.878 7.129 1.00 24.97 588 ALA A CA 1
ATOM 4505 C C . ALA A 1 588 ? 53.049 -3.042 5.841 1.00 24.97 588 ALA A C 1
ATOM 4507 O O . ALA A 1 588 ? 52.022 -3.716 5.835 1.00 24.97 588 ALA A O 1
ATOM 4508 N N . HIS A 1 589 ? 53.504 -2.413 4.758 1.00 29.81 589 HIS A N 1
ATOM 4509 C CA . HIS A 1 589 ? 53.128 -2.788 3.395 1.00 29.81 589 HIS A CA 1
ATOM 4510 C C . HIS A 1 589 ? 53.850 -4.081 3.013 1.00 29.81 589 HIS A C 1
ATOM 4512 O O . HIS A 1 589 ? 55.062 -4.155 3.194 1.00 29.81 589 HIS A O 1
ATOM 4518 N N . PHE A 1 590 ? 53.139 -5.033 2.407 1.00 24.16 590 PHE A N 1
ATOM 4519 C CA . PHE A 1 590 ? 53.698 -6.042 1.500 1.00 24.16 590 PHE A CA 1
ATOM 4520 C C . PHE A 1 590 ? 52.620 -6.484 0.486 1.00 24.16 590 PHE A C 1
ATOM 4522 O O . PHE A 1 590 ? 51.437 -6.213 0.698 1.00 24.16 590 PHE A O 1
ATOM 4529 N N . PRO A 1 591 ? 53.029 -7.031 -0.670 1.00 27.14 591 PRO A N 1
ATOM 4530 C CA . PRO A 1 591 ? 52.506 -6.698 -1.984 1.00 27.14 591 PRO A CA 1
ATOM 4531 C C . PRO A 1 591 ? 51.485 -7.730 -2.469 1.00 27.14 591 PRO A C 1
ATOM 4533 O O . PRO A 1 591 ? 51.555 -8.908 -2.125 1.00 27.14 591 PRO A O 1
ATOM 4536 N N . ILE A 1 592 ? 50.551 -7.290 -3.308 1.00 28.34 592 ILE A N 1
ATOM 4537 C CA . ILE A 1 592 ? 49.621 -8.183 -3.997 1.00 28.34 592 ILE A CA 1
ATOM 4538 C C . ILE A 1 592 ? 50.348 -8.722 -5.234 1.00 28.34 592 ILE A C 1
ATOM 4540 O O . ILE A 1 592 ? 50.558 -7.982 -6.194 1.00 28.34 592 ILE A O 1
ATOM 4544 N N . GLU A 1 593 ? 50.755 -9.992 -5.212 1.00 28.06 593 GLU A N 1
ATOM 4545 C CA . GLU A 1 593 ? 51.026 -10.730 -6.450 1.00 28.06 593 GLU A CA 1
ATOM 4546 C C . GLU A 1 593 ? 49.709 -11.264 -7.042 1.00 28.06 593 GLU A C 1
ATOM 4548 O O . GLU A 1 593 ? 48.793 -11.615 -6.291 1.00 28.06 593 GLU A O 1
ATOM 4553 N N . PRO A 1 594 ? 49.580 -11.333 -8.380 1.00 30.70 594 PRO A N 1
ATOM 4554 C CA . PRO A 1 594 ? 48.369 -11.809 -9.030 1.00 30.70 594 PRO A CA 1
ATOM 4555 C C . PRO A 1 594 ? 48.241 -13.327 -8.857 1.00 30.70 594 PRO A C 1
ATOM 4557 O O . PRO A 1 594 ? 49.077 -14.098 -9.328 1.00 30.70 594 PRO A O 1
ATOM 4560 N N . VAL A 1 595 ? 47.169 -13.768 -8.197 1.00 29.88 595 VAL A N 1
ATOM 4561 C CA . VAL A 1 595 ? 46.833 -15.191 -8.096 1.00 29.88 595 VAL A CA 1
ATOM 4562 C C . VAL A 1 595 ? 46.343 -15.681 -9.460 1.00 29.88 595 VAL A C 1
ATOM 4564 O O . VAL A 1 595 ? 45.324 -15.232 -9.981 1.00 29.88 595 VAL A O 1
ATOM 4567 N N . LEU A 1 596 ? 47.113 -16.604 -10.036 1.00 27.66 596 LEU A N 1
ATOM 4568 C CA . LEU A 1 596 ? 46.760 -17.410 -11.200 1.00 27.66 596 LEU A CA 1
ATOM 4569 C C . LEU A 1 596 ? 45.438 -18.159 -10.971 1.00 27.66 596 LEU A C 1
ATOM 4571 O O . LEU A 1 596 ? 45.213 -18.732 -9.908 1.00 27.66 596 LEU A O 1
ATOM 4575 N N . VAL A 1 597 ? 44.609 -18.183 -12.017 1.00 34.09 597 VAL A N 1
ATOM 4576 C CA . VAL A 1 597 ? 43.347 -18.928 -12.134 1.00 34.09 597 VAL A CA 1
ATOM 4577 C C . VAL A 1 597 ? 43.503 -20.360 -11.606 1.00 34.09 597 VAL A C 1
ATOM 4579 O O . VAL A 1 597 ? 44.145 -21.201 -12.238 1.00 34.09 597 VAL A O 1
ATOM 4582 N N . ALA A 1 598 ? 42.891 -20.641 -10.455 1.00 29.69 598 ALA A N 1
ATOM 4583 C CA . ALA A 1 598 ? 42.723 -21.991 -9.943 1.00 29.69 598 ALA A CA 1
ATOM 4584 C C . ALA A 1 598 ? 41.402 -22.557 -10.476 1.00 29.69 598 ALA A C 1
ATOM 4586 O O . ALA A 1 598 ? 40.315 -22.102 -10.1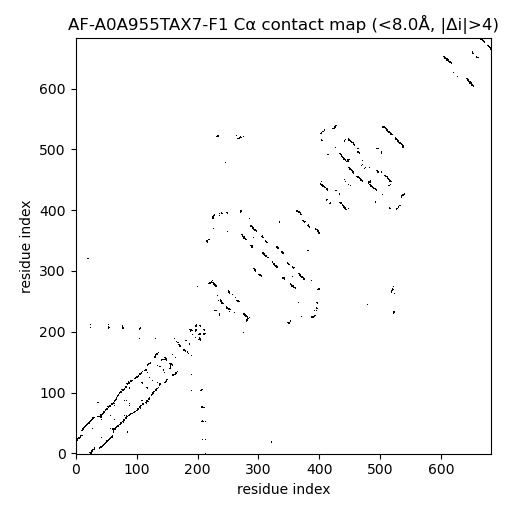35 1.00 29.69 598 ALA A O 1
ATOM 4587 N N . ILE A 1 599 ? 41.523 -23.559 -11.339 1.00 34.72 599 ILE A N 1
ATOM 4588 C CA . ILE A 1 599 ? 40.472 -24.521 -11.680 1.00 34.72 599 ILE A CA 1
ATOM 4589 C C . ILE A 1 599 ? 39.797 -25.004 -10.384 1.00 34.72 599 ILE A C 1
ATOM 4591 O O . ILE A 1 599 ? 40.457 -25.613 -9.542 1.00 34.72 599 ILE A O 1
ATOM 4595 N N . HIS A 1 600 ? 38.502 -24.711 -10.219 1.00 35.09 600 HIS A N 1
ATOM 4596 C CA . HIS A 1 600 ? 37.688 -25.186 -9.097 1.00 35.09 600 HIS A CA 1
ATOM 4597 C C . HIS A 1 600 ? 37.820 -26.713 -8.952 1.00 35.09 600 HIS A C 1
ATOM 4599 O O . HIS A 1 600 ? 37.526 -27.434 -9.912 1.00 35.09 600 HIS A O 1
ATOM 4605 N N . PRO A 1 601 ? 38.210 -27.250 -7.782 1.00 38.88 601 PRO A N 1
ATOM 4606 C CA . PRO A 1 601 ? 37.984 -28.656 -7.507 1.00 38.88 601 PRO A CA 1
ATOM 4607 C C . PRO A 1 601 ? 36.480 -28.876 -7.294 1.00 38.88 601 PRO A C 1
ATOM 4609 O O . PRO A 1 601 ? 35.785 -28.043 -6.719 1.00 38.88 601 PRO A O 1
ATOM 4612 N N . LEU A 1 602 ? 35.987 -30.016 -7.770 1.00 44.22 602 LEU A N 1
ATOM 4613 C CA . LEU A 1 602 ? 34.596 -30.488 -7.737 1.00 44.22 602 LEU A CA 1
ATOM 4614 C C . LEU A 1 602 ? 34.053 -30.790 -6.313 1.00 44.22 602 LEU A C 1
ATOM 4616 O O . LEU A 1 602 ? 33.281 -31.727 -6.131 1.00 44.22 602 LEU A O 1
ATOM 4620 N N . LEU A 1 603 ? 34.477 -30.050 -5.284 1.00 46.38 603 LEU A N 1
ATOM 4621 C CA . LEU A 1 603 ? 34.185 -30.320 -3.873 1.00 46.38 603 LEU A CA 1
ATOM 4622 C C . LEU A 1 603 ? 34.013 -28.997 -3.105 1.00 46.38 603 LEU A C 1
ATOM 4624 O O . LEU A 1 603 ? 34.978 -28.260 -2.917 1.00 46.38 603 LEU A O 1
ATOM 4628 N N . THR A 1 604 ? 32.787 -28.689 -2.673 1.00 52.59 604 THR A N 1
ATOM 4629 C CA . THR A 1 604 ? 32.472 -27.536 -1.812 1.00 52.59 604 THR A CA 1
ATOM 4630 C C . THR A 1 604 ? 32.442 -27.968 -0.349 1.00 52.59 604 THR A C 1
ATOM 4632 O O . THR A 1 604 ? 31.637 -28.817 0.039 1.00 52.59 604 THR A O 1
ATOM 4635 N N . GLU A 1 605 ? 33.323 -27.381 0.454 1.00 61.47 605 GLU A N 1
ATOM 4636 C CA . GLU A 1 605 ? 33.276 -27.448 1.914 1.00 61.47 605 GLU A CA 1
ATOM 4637 C C . GLU A 1 605 ? 32.366 -26.320 2.420 1.00 61.47 605 GLU A C 1
ATOM 4639 O O . GLU A 1 605 ? 32.526 -25.177 1.993 1.00 61.47 605 GLU A O 1
ATOM 4644 N N . ASP A 1 606 ? 31.419 -26.628 3.307 1.00 61.03 606 ASP A N 1
ATOM 4645 C CA . ASP A 1 606 ? 30.555 -25.625 3.939 1.00 61.03 606 ASP A CA 1
ATOM 4646 C C . ASP A 1 606 ? 30.949 -25.449 5.412 1.00 61.03 606 ASP A C 1
ATOM 4648 O O . ASP A 1 606 ? 30.981 -26.414 6.187 1.00 61.03 606 ASP A O 1
ATOM 4652 N N . LEU A 1 607 ? 31.274 -24.207 5.770 1.00 64.19 607 LEU A N 1
ATOM 4653 C CA . LEU A 1 607 ? 31.557 -23.749 7.125 1.00 64.19 607 LEU A CA 1
ATOM 4654 C C . LEU A 1 607 ? 30.427 -22.808 7.542 1.00 64.19 607 LEU A C 1
ATOM 4656 O O . LEU A 1 607 ? 30.454 -21.620 7.221 1.00 64.19 607 LEU A O 1
ATOM 4660 N N . SER A 1 608 ? 29.449 -23.327 8.279 1.00 67.31 608 SER A N 1
ATOM 4661 C CA . SER A 1 608 ? 28.320 -22.539 8.775 1.00 67.31 608 SER A CA 1
ATOM 4662 C C . SER A 1 608 ? 28.418 -22.303 10.282 1.00 67.31 608 SER A C 1
ATOM 4664 O O . SER A 1 608 ? 28.981 -23.109 11.027 1.00 67.31 608 SER A O 1
ATOM 4666 N N . VAL A 1 609 ? 27.896 -21.172 10.763 1.00 65.19 609 VAL A N 1
ATOM 4667 C CA . VAL A 1 609 ? 27.813 -20.901 12.205 1.00 65.19 609 VAL A CA 1
ATOM 4668 C C . VAL A 1 609 ? 26.625 -21.677 12.764 1.00 65.19 609 VAL A C 1
ATOM 4670 O O . VAL A 1 609 ? 25.484 -21.445 12.382 1.00 65.19 609 VAL A O 1
ATOM 4673 N N . HIS A 1 610 ? 26.900 -22.617 13.662 1.00 60.81 610 HIS A N 1
ATOM 4674 C CA . HIS A 1 610 ? 25.898 -23.478 14.286 1.00 60.81 610 HIS A CA 1
ATOM 4675 C C . HIS A 1 610 ? 25.345 -22.901 15.591 1.00 60.81 610 HIS A C 1
ATOM 4677 O O . HIS A 1 610 ? 24.218 -23.205 15.967 1.00 60.81 610 HIS A O 1
ATOM 4683 N N . GLY A 1 611 ? 26.124 -22.070 16.280 1.00 61.28 611 GLY A N 1
ATOM 4684 C CA . GLY A 1 611 ? 25.697 -21.433 17.518 1.00 61.28 611 GLY A CA 1
ATOM 4685 C C . GLY A 1 611 ? 26.687 -20.381 17.995 1.00 61.28 611 GLY A C 1
ATOM 4686 O O . GLY A 1 611 ? 27.873 -20.427 17.660 1.00 61.28 611 GLY A O 1
ATOM 4687 N N . ILE A 1 612 ? 26.191 -19.438 18.789 1.00 62.50 612 ILE A N 1
ATOM 4688 C CA . ILE A 1 612 ? 26.978 -18.380 19.420 1.00 62.50 612 ILE A CA 1
ATOM 4689 C C . ILE A 1 612 ? 26.590 -18.341 20.899 1.00 62.50 612 ILE A C 1
ATOM 4691 O O . ILE A 1 612 ? 25.418 -18.204 21.230 1.00 62.50 612 ILE A O 1
ATOM 4695 N N . GLU A 1 613 ? 27.576 -18.451 21.780 1.00 62.94 613 GLU A N 1
ATOM 4696 C CA . GLU A 1 613 ? 27.434 -18.321 23.230 1.00 62.94 613 GLU A CA 1
ATOM 4697 C C . GLU A 1 613 ? 28.142 -17.030 23.662 1.00 62.94 613 GLU A C 1
ATOM 4699 O O . GLU A 1 613 ? 29.308 -16.828 23.326 1.00 62.94 613 GLU A O 1
ATOM 4704 N N . ILE A 1 614 ? 27.469 -16.145 24.399 1.00 60.72 614 ILE A N 1
ATOM 4705 C CA . ILE A 1 614 ? 28.041 -14.883 24.892 1.00 60.72 614 ILE A CA 1
ATOM 4706 C C . ILE A 1 614 ? 28.022 -14.911 26.420 1.00 60.72 614 ILE A C 1
ATOM 4708 O O . ILE A 1 614 ? 26.964 -15.031 27.024 1.00 60.72 614 ILE A O 1
ATOM 4712 N N . THR A 1 615 ? 29.184 -14.772 27.060 1.00 55.72 615 THR A N 1
ATOM 4713 C CA . THR A 1 615 ? 29.325 -14.827 28.525 1.00 55.72 615 THR A CA 1
ATOM 4714 C C . THR A 1 615 ? 30.064 -13.602 29.060 1.00 55.72 615 THR A C 1
ATOM 4716 O O . THR A 1 615 ? 31.024 -13.127 28.457 1.00 55.72 615 THR A O 1
ATOM 4719 N N . GLN A 1 616 ? 29.646 -13.064 30.207 1.00 51.16 616 GLN A N 1
ATOM 4720 C CA . GLN A 1 616 ? 30.368 -11.995 30.909 1.00 51.16 616 GLN A CA 1
ATOM 4721 C C . GLN A 1 616 ? 31.144 -12.551 32.109 1.00 51.16 616 GLN A C 1
ATOM 4723 O O . GLN A 1 616 ? 30.705 -13.489 32.772 1.00 51.16 616 GLN A O 1
ATOM 4728 N N . GLY A 1 617 ? 32.316 -11.973 32.394 1.00 47.97 617 GLY A N 1
ATOM 4729 C CA . GLY A 1 617 ? 33.249 -12.443 33.423 1.00 47.97 617 GLY A CA 1
ATOM 4730 C C . GLY A 1 617 ? 32.604 -12.823 34.770 1.00 47.97 617 GLY A C 1
ATOM 4731 O O . GLY A 1 617 ? 32.048 -11.973 35.472 1.00 47.97 617 GLY A O 1
ATOM 4732 N N . ILE A 1 618 ? 32.824 -14.094 35.142 1.00 43.84 618 ILE A N 1
ATOM 4733 C CA . ILE A 1 618 ? 32.360 -14.854 36.324 1.00 43.84 618 ILE A CA 1
ATOM 4734 C C . ILE A 1 618 ? 30.936 -15.432 36.202 1.00 43.84 618 ILE A C 1
ATOM 4736 O O . ILE A 1 618 ? 30.119 -15.330 37.112 1.00 43.84 618 ILE A O 1
ATOM 4740 N N . GLN A 1 619 ? 30.680 -16.165 35.121 1.00 44.34 619 GLN A N 1
ATOM 4741 C CA . GLN A 1 619 ? 29.841 -17.365 35.178 1.00 44.34 619 GLN A CA 1
ATOM 4742 C C . GLN A 1 619 ? 30.672 -18.557 34.663 1.00 44.34 619 GLN A C 1
ATOM 4744 O O . GLN A 1 619 ? 31.044 -18.628 33.500 1.00 44.34 619 GLN A O 1
ATOM 4749 N N . CYS A 1 620 ? 31.072 -19.428 35.596 1.00 49.00 620 CYS A N 1
ATOM 4750 C CA . CYS A 1 620 ? 31.586 -20.793 35.395 1.00 49.00 620 CYS A CA 1
ATOM 4751 C C . CYS A 1 620 ? 32.708 -21.047 34.360 1.00 49.00 620 CYS A C 1
ATOM 4753 O O . CYS A 1 620 ? 32.707 -22.076 33.688 1.00 49.00 620 CYS A O 1
ATOM 4755 N N . PHE A 1 621 ? 33.736 -20.198 34.288 1.00 43.81 621 PHE A N 1
ATOM 4756 C CA . PHE A 1 621 ? 34.910 -20.476 33.451 1.00 43.81 621 PHE A CA 1
ATOM 4757 C C . PHE A 1 621 ? 35.975 -21.305 34.200 1.00 43.81 621 PHE A C 1
ATOM 4759 O O . PHE A 1 621 ? 36.877 -20.753 34.829 1.00 43.81 621 PHE A O 1
ATOM 4766 N N . ASN A 1 622 ? 35.876 -22.639 34.138 1.00 44.62 622 ASN A N 1
ATOM 4767 C CA . ASN A 1 622 ? 37.003 -23.543 34.402 1.00 44.62 622 ASN A CA 1
ATOM 4768 C C . ASN A 1 622 ? 37.546 -24.057 33.060 1.00 44.62 622 ASN A C 1
ATOM 4770 O O . ASN A 1 622 ? 36.888 -24.831 32.371 1.00 44.62 622 ASN A O 1
ATOM 4774 N N . THR A 1 623 ? 38.754 -23.636 32.690 1.00 41.47 623 THR A N 1
ATOM 4775 C CA . THR A 1 623 ? 39.384 -23.919 31.388 1.00 41.47 623 THR A CA 1
ATOM 4776 C C . THR A 1 623 ? 39.761 -25.384 31.153 1.00 41.47 623 THR A C 1
ATOM 4778 O O . THR A 1 623 ? 40.126 -25.726 30.032 1.00 41.47 623 THR A O 1
ATOM 4781 N N . GLY A 1 624 ? 39.689 -26.251 32.170 1.00 42.16 624 GLY A N 1
ATOM 4782 C CA . GLY A 1 624 ? 40.106 -27.657 32.072 1.00 42.16 624 GLY A CA 1
ATOM 4783 C C . GLY A 1 624 ? 38.980 -28.695 32.058 1.00 42.16 624 GLY A C 1
ATOM 4784 O O . GLY A 1 624 ? 39.255 -29.870 31.832 1.00 42.16 624 GLY A O 1
ATOM 4785 N N . ALA A 1 625 ? 37.730 -28.306 32.317 1.00 46.94 625 ALA A N 1
ATOM 4786 C CA . ALA A 1 625 ? 36.609 -29.238 32.431 1.00 46.94 625 ALA A CA 1
ATOM 4787 C C . ALA A 1 625 ? 35.330 -28.554 31.937 1.00 46.94 625 ALA A C 1
ATOM 4789 O O . ALA A 1 625 ? 34.749 -27.748 32.659 1.00 46.94 625 ALA A O 1
ATOM 4790 N N . GLY A 1 626 ? 34.910 -28.831 30.700 1.00 45.53 626 GLY A N 1
ATOM 4791 C CA . GLY A 1 626 ? 33.635 -28.327 30.181 1.00 45.53 626 GLY A CA 1
ATOM 4792 C C . GLY A 1 626 ? 32.474 -28.713 31.107 1.00 45.53 626 GLY A C 1
ATOM 4793 O O . GLY A 1 626 ? 32.426 -29.841 31.598 1.00 45.53 626 GLY A O 1
ATOM 4794 N N . LEU A 1 627 ? 31.558 -27.779 31.376 1.00 48.16 627 LEU A N 1
ATOM 4795 C CA . LEU A 1 627 ? 30.428 -27.978 32.287 1.00 48.16 627 LEU A CA 1
ATOM 4796 C C . LEU A 1 627 ? 29.116 -28.028 31.498 1.00 48.16 627 LEU A C 1
ATOM 4798 O O . LEU A 1 627 ? 28.705 -27.034 30.916 1.00 48.16 627 LEU A O 1
ATOM 4802 N N . ALA A 1 628 ? 28.457 -29.189 31.515 1.00 45.84 628 ALA A N 1
ATOM 4803 C CA . ALA A 1 628 ? 27.171 -29.451 30.859 1.00 45.84 628 ALA A CA 1
ATOM 4804 C C . ALA A 1 628 ? 25.948 -29.210 31.774 1.00 45.84 628 ALA A C 1
ATOM 4806 O O . ALA A 1 628 ? 24.877 -29.757 31.528 1.00 45.84 628 ALA A O 1
ATOM 4807 N N . THR A 1 629 ? 26.103 -28.470 32.881 1.00 47.47 629 THR A N 1
ATOM 4808 C CA . THR A 1 629 ? 25.079 -28.400 33.947 1.00 47.47 629 THR A CA 1
ATOM 4809 C C . THR A 1 629 ? 24.745 -26.982 34.423 1.00 47.47 629 THR A C 1
ATOM 4811 O O . THR A 1 629 ? 24.295 -26.815 35.556 1.00 47.47 629 THR A O 1
ATOM 4814 N N . CYS A 1 630 ? 24.952 -25.957 33.595 1.00 46.69 630 CYS A N 1
ATOM 4815 C CA . CYS A 1 630 ? 24.480 -24.597 33.878 1.00 46.69 630 CYS A CA 1
ATOM 4816 C C . CYS A 1 630 ? 23.256 -24.271 32.999 1.00 46.69 630 CYS A C 1
ATOM 4818 O O . CYS A 1 630 ? 23.296 -24.584 31.812 1.00 46.69 630 CYS A O 1
ATOM 4820 N N . PRO A 1 631 ? 22.179 -23.674 33.544 1.00 45.25 631 PRO A N 1
ATOM 4821 C CA . PRO A 1 631 ? 21.071 -23.163 32.737 1.00 45.25 631 PRO A CA 1
ATOM 4822 C C . PRO A 1 631 ? 21.522 -21.985 31.861 1.00 45.25 631 PRO A C 1
ATOM 4824 O O . PRO A 1 631 ? 22.234 -21.105 32.349 1.00 45.25 631 PRO A O 1
ATOM 4827 N N . ASP A 1 632 ? 21.083 -21.960 30.601 1.00 42.97 632 ASP A N 1
ATOM 4828 C CA . ASP A 1 632 ? 21.334 -20.862 29.661 1.00 42.97 632 ASP A CA 1
ATOM 4829 C C . ASP A 1 632 ? 20.737 -19.529 30.156 1.00 42.97 632 ASP A C 1
ATOM 4831 O O . ASP A 1 632 ? 19.572 -19.452 30.545 1.00 42.97 632 ASP A O 1
ATOM 4835 N N . ASN A 1 633 ? 21.545 -18.465 30.085 1.00 48.88 633 ASN A N 1
ATOM 4836 C CA . ASN A 1 633 ? 21.135 -17.061 29.924 1.00 48.88 633 ASN A CA 1
ATOM 4837 C C . ASN A 1 633 ? 20.010 -16.499 30.822 1.00 48.88 633 ASN A C 1
ATOM 4839 O O . ASN A 1 633 ? 19.102 -15.834 30.331 1.00 48.88 633 ASN A O 1
ATOM 4843 N N . SER A 1 634 ? 20.090 -16.642 32.148 1.00 41.41 634 SER A N 1
ATOM 4844 C CA . SER A 1 634 ? 19.077 -16.062 33.053 1.00 41.41 634 SER A CA 1
ATOM 4845 C C . SER A 1 634 ? 19.428 -14.695 33.676 1.00 41.41 634 SER A C 1
ATOM 4847 O O . SER A 1 634 ? 18.840 -14.346 34.699 1.00 41.41 634 SER A O 1
ATOM 4849 N N . MET A 1 635 ? 20.391 -13.923 33.149 1.00 39.62 635 MET A N 1
ATOM 4850 C CA . MET A 1 635 ? 20.772 -12.617 33.728 1.00 39.62 635 MET A CA 1
ATOM 4851 C C . MET A 1 635 ? 21.072 -11.555 32.649 1.00 39.62 635 MET A C 1
ATOM 4853 O O . MET A 1 635 ? 21.843 -11.841 31.733 1.00 39.62 635 MET A O 1
ATOM 4857 N N . PRO A 1 636 ? 20.538 -10.322 32.764 1.00 48.88 636 PRO A N 1
ATOM 4858 C CA . PRO A 1 636 ? 20.864 -9.220 31.859 1.00 48.88 636 PRO A CA 1
ATOM 4859 C C . PRO A 1 636 ? 22.338 -8.801 31.978 1.00 48.88 636 PRO A C 1
ATOM 4861 O O . PRO A 1 636 ? 22.919 -8.810 33.066 1.00 48.88 636 PRO A O 1
ATOM 4864 N N . MET A 1 637 ? 22.941 -8.424 30.846 1.00 52.31 637 MET A N 1
ATOM 4865 C CA . MET A 1 637 ? 24.339 -7.992 30.768 1.00 52.31 637 MET A CA 1
ATOM 4866 C C . MET A 1 637 ? 24.602 -6.766 31.654 1.00 52.31 637 MET A C 1
ATOM 4868 O O . MET A 1 637 ? 23.893 -5.764 31.580 1.00 52.31 637 MET A O 1
ATOM 4872 N N . VAL A 1 638 ? 25.656 -6.826 32.469 1.00 52.84 638 VAL A N 1
ATOM 4873 C CA . VAL A 1 638 ? 26.069 -5.734 33.358 1.00 52.84 638 VAL A CA 1
ATOM 4874 C C . VAL A 1 638 ? 27.122 -4.874 32.659 1.00 52.84 638 VAL A C 1
ATOM 4876 O O . VAL A 1 638 ? 28.086 -5.378 32.075 1.00 52.84 638 VAL A O 1
ATOM 4879 N N . THR A 1 639 ? 26.953 -3.557 32.733 1.00 45.56 639 THR A N 1
ATOM 4880 C CA . THR A 1 639 ? 27.828 -2.553 32.114 1.00 45.56 639 THR A CA 1
ATOM 4881 C C . THR A 1 639 ? 29.279 -2.661 32.622 1.00 45.56 639 THR A C 1
ATOM 4883 O O . THR A 1 639 ? 29.514 -2.860 33.813 1.00 45.56 639 THR A O 1
ATOM 4886 N N . ASN A 1 640 ? 30.265 -2.490 31.727 1.00 48.53 640 ASN A N 1
ATOM 4887 C CA . ASN A 1 640 ? 31.718 -2.460 32.001 1.00 48.53 640 ASN A CA 1
ATOM 4888 C C . ASN A 1 640 ? 32.401 -3.771 32.462 1.00 48.53 640 ASN A C 1
ATOM 4890 O O . ASN A 1 640 ? 33.452 -3.719 33.105 1.00 48.53 640 ASN A O 1
ATOM 4894 N N . LYS A 1 641 ? 31.885 -4.953 32.096 1.00 49.56 641 LYS A N 1
ATOM 4895 C CA . LYS A 1 641 ? 32.611 -6.230 32.273 1.00 49.56 641 LYS A CA 1
ATOM 4896 C C . LYS A 1 641 ? 33.060 -6.860 30.955 1.00 49.56 641 LYS A C 1
ATOM 4898 O O . LYS A 1 641 ? 32.366 -6.787 29.943 1.00 49.56 641 LYS A O 1
ATOM 4903 N N . THR A 1 642 ? 34.220 -7.526 30.988 1.00 50.88 642 THR A N 1
ATOM 4904 C CA . THR A 1 642 ? 34.754 -8.285 29.848 1.00 50.88 642 THR A CA 1
ATOM 4905 C C . THR A 1 642 ? 33.757 -9.358 29.424 1.00 50.88 642 THR A C 1
ATOM 4907 O O . THR A 1 642 ? 33.358 -10.200 30.233 1.00 50.88 642 THR A O 1
ATOM 4910 N N . THR A 1 643 ? 33.366 -9.305 28.153 1.00 55.72 643 THR A N 1
ATOM 4911 C CA . THR A 1 643 ? 32.417 -10.221 27.517 1.00 55.72 643 THR A CA 1
ATOM 4912 C C . THR A 1 643 ? 33.191 -11.133 26.565 1.00 55.72 643 THR A C 1
ATOM 4914 O O . THR A 1 643 ? 34.013 -10.651 25.790 1.00 55.72 643 THR A O 1
ATOM 4917 N N . THR A 1 644 ? 32.968 -12.440 26.645 1.00 60.12 644 THR A N 1
ATOM 4918 C CA . THR A 1 644 ? 33.585 -13.462 25.793 1.00 60.12 644 THR A CA 1
ATOM 4919 C C . THR A 1 644 ? 32.501 -14.111 24.945 1.00 60.12 644 THR A C 1
ATOM 4921 O O . THR A 1 644 ? 31.524 -14.613 25.494 1.00 60.12 644 THR A O 1
ATOM 4924 N N . ALA A 1 645 ? 32.680 -14.125 23.625 1.00 59.69 645 ALA A N 1
ATOM 4925 C CA . ALA A 1 645 ? 31.833 -14.887 22.714 1.00 59.69 645 ALA A CA 1
ATOM 4926 C C . ALA A 1 645 ? 32.544 -16.186 22.302 1.00 59.69 645 ALA A C 1
ATOM 4928 O O . ALA A 1 645 ? 33.708 -16.151 21.898 1.00 59.69 645 ALA A O 1
ATOM 4929 N N . ARG A 1 646 ? 31.858 -17.326 22.392 1.00 63.81 646 ARG A N 1
ATOM 4930 C CA . ARG A 1 646 ? 32.273 -18.606 21.813 1.00 63.81 646 ARG A CA 1
ATOM 4931 C C . ARG A 1 646 ? 31.375 -18.916 20.627 1.00 63.81 646 ARG A C 1
ATOM 4933 O O . ARG A 1 646 ? 30.159 -18.797 20.713 1.00 63.81 646 ARG A O 1
ATOM 4940 N N . ILE A 1 647 ? 31.984 -19.309 19.517 1.00 63.91 647 ILE A N 1
ATOM 4941 C CA . ILE A 1 647 ? 31.278 -19.509 18.255 1.00 63.91 647 ILE A CA 1
ATOM 4942 C C . ILE A 1 647 ? 31.533 -20.923 17.779 1.00 63.91 647 ILE A C 1
ATOM 4944 O O . ILE A 1 647 ? 32.677 -21.348 17.626 1.00 63.91 647 ILE A O 1
ATOM 4948 N N . TYR A 1 648 ? 30.443 -21.655 17.596 1.00 66.50 648 TYR A N 1
ATOM 4949 C CA . TYR A 1 648 ? 30.446 -23.041 17.172 1.00 66.50 648 TYR A CA 1
ATOM 4950 C C . TYR A 1 648 ? 30.297 -23.075 15.659 1.00 66.50 648 TYR A C 1
ATOM 4952 O O . TYR A 1 648 ? 29.263 -22.682 15.122 1.00 66.50 648 TYR A O 1
ATOM 4960 N N . MET A 1 649 ? 31.334 -23.535 14.967 1.00 67.38 649 MET A N 1
ATOM 4961 C CA . MET A 1 649 ? 31.288 -23.746 13.523 1.00 67.38 649 MET A CA 1
ATOM 4962 C C . MET A 1 649 ? 30.910 -25.191 13.226 1.00 67.38 649 MET A C 1
ATOM 4964 O O . MET A 1 649 ? 31.400 -26.119 13.873 1.00 67.38 649 MET A O 1
ATOM 4968 N N . ARG A 1 650 ? 30.059 -25.385 12.225 1.00 68.50 650 ARG A N 1
ATOM 4969 C CA . ARG A 1 650 ? 29.765 -26.688 11.644 1.00 68.50 650 ARG A CA 1
ATOM 4970 C C . ARG A 1 650 ? 30.520 -26.814 10.334 1.00 68.50 650 ARG A C 1
ATOM 4972 O O . ARG A 1 650 ? 30.446 -25.935 9.486 1.00 68.50 650 ARG A O 1
ATOM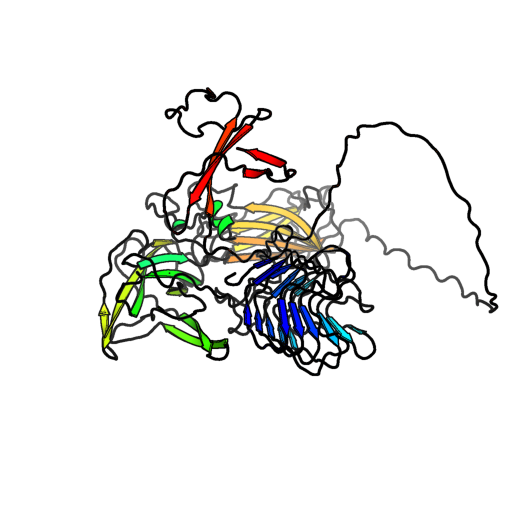 4979 N N . TYR A 1 651 ? 31.214 -27.934 10.183 1.00 66.38 651 TYR A N 1
ATOM 4980 C CA . TYR A 1 651 ? 31.818 -28.343 8.925 1.00 66.38 651 TYR A CA 1
ATOM 4981 C C . TYR A 1 651 ? 30.926 -29.398 8.275 1.00 66.38 651 TYR A C 1
ATOM 4983 O O . TYR A 1 651 ? 30.581 -30.398 8.914 1.00 66.38 651 TYR A O 1
ATOM 4991 N N . SER A 1 652 ? 30.536 -29.188 7.021 1.00 63.06 652 SER A N 1
ATOM 4992 C CA . SER A 1 652 ? 29.832 -30.200 6.237 1.00 63.06 652 SER A CA 1
ATOM 4993 C C . SER A 1 652 ? 30.449 -30.363 4.850 1.00 63.06 652 SER A C 1
ATOM 4995 O O . SER A 1 652 ? 31.005 -29.428 4.274 1.00 63.06 652 SER A O 1
ATOM 4997 N N . HIS A 1 653 ? 30.411 -31.596 4.346 1.00 60.06 653 HIS A N 1
ATOM 4998 C CA . HIS A 1 653 ? 31.011 -31.978 3.074 1.00 60.06 653 HIS A CA 1
ATOM 4999 C C . HIS A 1 653 ? 29.985 -32.750 2.242 1.00 60.06 653 HIS A C 1
ATOM 5001 O O . HIS A 1 653 ? 29.323 -33.658 2.748 1.00 60.06 653 HIS A O 1
ATOM 5007 N N . SER A 1 654 ? 29.887 -32.437 0.950 1.00 58.75 654 SER A N 1
ATOM 5008 C CA . SER A 1 654 ? 28.853 -32.955 0.036 1.00 58.75 654 SER A CA 1
ATOM 5009 C C . SER A 1 654 ? 28.838 -34.483 -0.145 1.00 58.75 654 SER A C 1
ATOM 5011 O O . SER A 1 654 ? 27.847 -35.036 -0.610 1.00 58.75 654 SER A O 1
ATOM 5013 N N . LEU A 1 655 ? 29.907 -35.181 0.255 1.00 56.44 655 LEU A N 1
ATOM 5014 C CA . LEU A 1 655 ? 30.023 -36.649 0.190 1.00 56.44 655 LEU A CA 1
ATOM 5015 C C . LEU A 1 655 ? 30.074 -37.361 1.556 1.00 56.44 655 LEU A C 1
ATOM 5017 O O . LEU A 1 655 ? 30.024 -38.589 1.588 1.00 56.44 655 LEU A O 1
ATOM 5021 N N . LEU A 1 656 ? 30.184 -36.637 2.679 1.00 54.81 656 LEU A N 1
ATOM 5022 C CA . LEU A 1 656 ? 30.252 -37.222 4.028 1.00 54.81 656 LEU A CA 1
ATOM 5023 C C . LEU A 1 656 ? 29.542 -36.293 5.035 1.00 54.81 656 LEU A C 1
ATOM 5025 O O . LEU A 1 656 ? 30.064 -35.218 5.328 1.00 54.81 656 LEU A O 1
ATOM 5029 N N . PRO A 1 657 ? 28.381 -36.682 5.598 1.00 52.31 657 PRO A N 1
ATOM 5030 C CA . PRO A 1 657 ? 27.545 -35.773 6.390 1.00 52.31 657 PRO A CA 1
ATOM 5031 C C . PRO A 1 657 ? 28.086 -35.439 7.791 1.00 52.31 657 PRO A C 1
ATOM 5033 O O . PRO A 1 657 ? 27.503 -34.599 8.475 1.00 52.31 657 PRO A O 1
ATOM 5036 N N . VAL A 1 658 ? 29.191 -36.052 8.232 1.00 53.12 658 VAL A N 1
ATOM 5037 C CA . VAL A 1 658 ? 29.834 -35.721 9.512 1.00 53.12 658 VAL A CA 1
ATOM 5038 C C . VAL A 1 658 ? 31.345 -35.923 9.391 1.00 53.12 658 VAL A C 1
ATOM 5040 O O . VAL A 1 658 ? 31.836 -37.049 9.402 1.00 53.12 658 VAL A O 1
ATOM 5043 N N . GLY A 1 659 ? 32.087 -34.830 9.250 1.00 56.78 659 GLY A N 1
ATOM 5044 C CA . GLY A 1 659 ? 33.540 -34.814 9.390 1.00 56.78 659 GLY A CA 1
ATOM 5045 C C . GLY A 1 659 ? 33.922 -33.742 10.400 1.00 56.78 659 GLY A C 1
ATOM 5046 O O . GLY A 1 659 ? 33.425 -32.624 10.322 1.00 56.78 659 GLY A O 1
ATOM 5047 N N . THR A 1 660 ? 34.773 -34.068 11.366 1.00 57.81 660 THR A N 1
ATOM 5048 C CA . THR A 1 660 ? 35.478 -33.057 12.161 1.00 57.81 660 THR A CA 1
ATOM 5049 C C . THR A 1 660 ? 36.769 -32.701 11.429 1.00 57.81 660 THR A C 1
ATOM 5051 O O . THR A 1 660 ? 37.418 -33.578 10.854 1.00 57.81 660 THR A O 1
ATOM 5054 N N . ARG A 1 661 ? 37.142 -31.418 11.411 1.00 59.50 661 ARG A N 1
ATOM 5055 C CA . ARG A 1 661 ? 38.414 -30.963 10.843 1.00 59.50 661 ARG A CA 1
ATOM 5056 C C . ARG A 1 661 ? 39.158 -30.153 11.898 1.00 59.50 661 ARG A C 1
ATOM 5058 O O . ARG A 1 661 ? 38.762 -29.037 12.212 1.00 59.50 661 ARG A O 1
ATOM 5065 N N . ASP A 1 662 ? 40.212 -30.747 12.443 1.00 59.03 662 ASP A N 1
ATOM 5066 C CA . ASP A 1 662 ? 40.989 -30.163 13.537 1.00 59.03 662 ASP A CA 1
ATOM 5067 C C . ASP A 1 662 ? 42.115 -29.258 13.004 1.00 59.03 662 ASP A C 1
ATOM 5069 O O . ASP A 1 662 ? 42.637 -29.482 11.908 1.00 59.03 662 ASP A O 1
ATOM 5073 N N . ASN A 1 663 ? 42.531 -28.265 13.802 1.00 57.22 663 ASN A N 1
ATOM 5074 C CA . ASN A 1 663 ? 43.632 -27.329 13.514 1.00 57.22 663 ASN A CA 1
ATOM 5075 C C . ASN A 1 663 ? 43.462 -26.501 12.226 1.00 57.22 663 ASN A C 1
ATOM 5077 O O . ASN A 1 663 ? 44.448 -26.184 11.553 1.00 57.22 663 ASN A O 1
ATOM 5081 N N . VAL A 1 664 ? 42.226 -26.155 11.857 1.00 60.81 664 VAL A N 1
ATOM 5082 C CA . VAL A 1 664 ? 41.974 -25.228 10.748 1.00 60.81 664 VAL A CA 1
ATOM 5083 C C . VAL A 1 664 ? 42.022 -23.807 11.300 1.00 60.81 664 VAL A C 1
ATOM 5085 O O . VAL A 1 664 ? 41.128 -23.437 12.058 1.00 60.81 664 VAL A O 1
ATOM 5088 N N . PRO A 1 665 ? 43.022 -22.986 10.934 1.00 59.41 665 PRO A N 1
ATOM 5089 C CA . PRO A 1 665 ? 43.043 -21.600 11.364 1.00 59.41 665 PRO A CA 1
ATOM 5090 C C . PRO A 1 665 ? 41.861 -20.867 10.731 1.00 59.41 665 PRO A C 1
ATOM 5092 O O . PRO A 1 665 ? 41.796 -20.710 9.510 1.00 59.41 665 PRO A O 1
ATOM 5095 N N . VAL A 1 666 ? 40.934 -20.401 11.563 1.00 62.28 666 VAL A N 1
ATOM 5096 C CA . VAL A 1 666 ? 39.800 -19.593 11.123 1.00 62.28 666 VAL A CA 1
ATOM 5097 C C . VAL A 1 666 ? 40.042 -18.150 11.524 1.00 62.28 666 VAL A C 1
ATOM 5099 O O . VAL A 1 666 ? 40.270 -17.819 12.690 1.00 62.28 666 VAL A O 1
ATOM 5102 N N . LYS A 1 667 ? 39.999 -17.267 10.525 1.00 66.81 667 LYS A N 1
ATOM 5103 C CA . LYS A 1 667 ? 40.061 -15.829 10.744 1.00 66.81 667 LYS A CA 1
ATOM 5104 C C . LYS A 1 667 ? 38.651 -15.307 10.929 1.00 66.81 667 LYS A C 1
ATOM 5106 O O . LYS A 1 667 ? 37.860 -15.281 9.990 1.00 66.81 667 LYS A O 1
ATOM 5111 N N . MET A 1 668 ? 38.358 -14.887 12.146 1.00 63.31 668 MET A N 1
ATOM 5112 C CA . MET A 1 668 ? 37.058 -14.356 12.484 1.00 63.31 668 MET A CA 1
ATOM 5113 C C . MET A 1 668 ? 37.050 -12.836 12.364 1.00 63.31 668 MET A C 1
ATOM 5115 O O . MET A 1 668 ? 37.972 -12.184 12.850 1.00 63.31 668 MET A O 1
ATOM 5119 N N . TYR A 1 669 ? 35.996 -12.289 11.760 1.00 68.31 669 TYR A N 1
ATOM 5120 C CA . TYR A 1 669 ? 35.710 -10.859 11.698 1.00 68.31 669 TYR A CA 1
ATOM 5121 C C . TYR A 1 669 ? 34.447 -10.573 12.513 1.00 68.31 669 TYR A C 1
ATOM 5123 O O . TYR A 1 669 ? 33.412 -11.199 12.302 1.00 68.31 669 TYR A O 1
ATOM 5131 N N . LEU A 1 670 ? 34.546 -9.655 13.469 1.00 66.44 670 LEU A N 1
ATOM 5132 C CA . LEU A 1 670 ? 33.500 -9.323 14.432 1.00 66.44 670 LEU A CA 1
ATOM 5133 C C . LEU A 1 670 ? 33.295 -7.810 14.465 1.00 66.44 670 LEU A C 1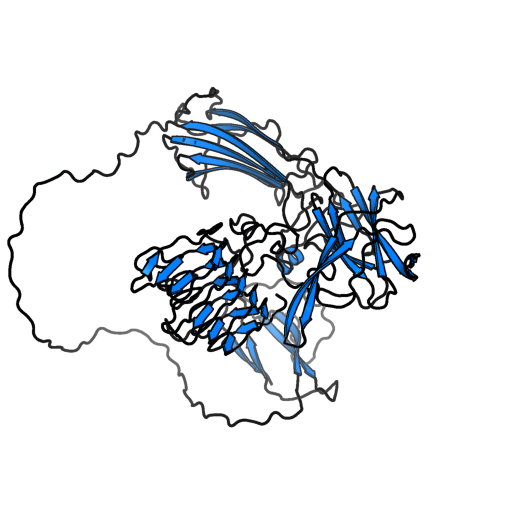
ATOM 5135 O O . LEU A 1 670 ? 34.262 -7.048 14.457 1.00 66.44 670 LEU A O 1
ATOM 5139 N N . ARG A 1 671 ? 32.041 -7.375 14.553 1.00 68.12 671 ARG A N 1
ATOM 5140 C CA . ARG A 1 671 ? 31.659 -5.975 14.757 1.00 68.12 671 ARG A CA 1
ATOM 5141 C C . ARG A 1 671 ? 30.391 -5.949 15.603 1.00 68.12 671 ARG A C 1
ATOM 5143 O O . ARG A 1 671 ? 29.418 -6.607 15.255 1.00 68.12 671 ARG A O 1
ATOM 5150 N N . TRP A 1 672 ? 30.398 -5.207 16.707 1.00 59.75 672 TRP A N 1
ATOM 5151 C CA . TRP A 1 672 ? 29.151 -4.878 17.403 1.00 59.75 672 TRP A CA 1
ATOM 5152 C C . TRP A 1 672 ? 28.427 -3.760 16.651 1.00 59.75 672 TRP A C 1
ATOM 5154 O O . TRP A 1 672 ? 29.069 -2.997 15.924 1.00 59.75 672 TRP A O 1
ATOM 5164 N N . ASN A 1 673 ? 27.109 -3.646 16.816 1.00 48.56 673 ASN A N 1
ATOM 5165 C CA . ASN A 1 673 ? 26.327 -2.646 16.094 1.00 48.56 673 ASN A CA 1
ATOM 5166 C C . ASN A 1 673 ? 26.893 -1.226 16.325 1.00 48.56 673 ASN A C 1
ATOM 5168 O O . ASN A 1 673 ? 27.108 -0.820 17.466 1.00 48.56 673 ASN A O 1
ATOM 5172 N N . GLY A 1 674 ? 27.229 -0.514 15.244 1.00 54.19 674 GLY A N 1
ATOM 5173 C CA . GLY A 1 674 ? 27.893 0.799 15.291 1.00 54.19 674 GLY A CA 1
ATOM 5174 C C . GLY A 1 674 ? 29.405 0.807 15.602 1.00 54.19 674 GLY A C 1
ATOM 5175 O O . GLY A 1 674 ? 30.021 1.867 15.567 1.00 54.19 674 GLY A O 1
ATOM 5176 N N . GLY A 1 675 ? 30.042 -0.338 15.868 1.00 58.69 675 GLY A N 1
ATOM 5177 C CA . GLY A 1 675 ? 31.465 -0.448 16.231 1.00 58.69 675 GLY A CA 1
ATOM 5178 C C . GLY A 1 675 ? 32.450 -0.523 15.059 1.00 58.69 675 GLY A C 1
ATOM 5179 O O . GLY A 1 675 ? 32.053 -0.520 13.897 1.00 58.69 675 GLY A O 1
ATOM 5180 N N . ILE A 1 676 ? 33.749 -0.645 15.353 1.00 61.09 676 ILE A N 1
ATOM 5181 C CA . ILE A 1 676 ? 34.791 -0.957 14.354 1.00 61.09 676 ILE A CA 1
ATOM 5182 C C . ILE A 1 676 ? 34.919 -2.472 14.150 1.00 61.09 676 ILE A C 1
ATOM 5184 O O . ILE A 1 676 ? 34.700 -3.248 15.079 1.00 61.09 676 ILE A O 1
ATOM 5188 N N . TRP A 1 677 ? 35.292 -2.900 12.940 1.00 61.34 677 TRP A N 1
ATOM 5189 C CA . TRP A 1 677 ? 35.598 -4.306 12.669 1.00 61.34 677 TRP A CA 1
ATOM 5190 C C . TRP A 1 677 ? 36.875 -4.732 13.395 1.00 61.34 677 TRP A C 1
ATOM 5192 O O . TRP A 1 677 ? 37.922 -4.099 13.263 1.00 61.34 677 TRP A O 1
ATOM 5202 N N . VAL A 1 678 ? 36.794 -5.842 14.121 1.00 62.53 678 VAL A N 1
ATOM 5203 C CA . VAL A 1 678 ? 37.918 -6.481 14.804 1.00 62.53 678 VAL A CA 1
ATOM 5204 C C . VAL A 1 678 ? 38.105 -7.868 14.207 1.00 62.53 678 VAL A C 1
ATOM 5206 O O . VAL A 1 678 ? 37.128 -8.579 13.976 1.00 62.53 678 VAL A O 1
ATOM 5209 N N . SER A 1 679 ? 39.351 -8.270 13.954 1.00 64.81 679 SER A N 1
ATOM 5210 C CA . SER A 1 679 ? 39.647 -9.635 13.517 1.00 64.81 679 SER A CA 1
ATOM 5211 C C . SER A 1 679 ? 40.520 -10.374 14.517 1.00 64.81 679 SER A C 1
ATOM 5213 O O . SER A 1 679 ? 41.491 -9.803 15.012 1.00 64.81 679 SER A O 1
ATOM 5215 N N . THR A 1 680 ? 40.226 -11.649 14.747 1.00 62.00 680 THR A N 1
ATOM 5216 C CA . THR A 1 680 ? 41.077 -12.557 15.524 1.00 62.00 680 THR A CA 1
ATOM 5217 C C . THR A 1 680 ? 41.300 -13.859 14.762 1.00 62.00 680 THR A C 1
ATOM 5219 O O . THR A 1 680 ? 40.489 -14.238 13.916 1.00 62.00 680 THR A O 1
ATOM 5222 N N . ILE A 1 681 ? 42.416 -14.529 15.031 1.00 56.81 681 ILE A N 1
ATOM 5223 C CA . ILE A 1 681 ? 42.713 -15.855 14.484 1.00 56.81 681 ILE A CA 1
ATOM 5224 C C . ILE A 1 681 ? 42.438 -16.861 15.598 1.00 56.81 681 ILE A C 1
ATOM 5226 O O . ILE A 1 681 ? 43.064 -16.790 16.655 1.00 56.81 681 ILE A O 1
ATOM 5230 N N . ALA A 1 682 ? 41.497 -17.769 15.363 1.00 58.72 682 ALA A N 1
ATOM 5231 C CA . ALA A 1 682 ? 41.232 -18.916 16.222 1.00 58.72 682 ALA A CA 1
ATOM 5232 C C . ALA A 1 682 ? 41.795 -20.178 15.551 1.00 58.72 682 ALA A C 1
ATOM 5234 O O . ALA A 1 682 ? 41.745 -20.299 14.326 1.00 58.72 682 ALA A O 1
ATOM 5235 N N . THR A 1 683 ? 42.364 -21.085 16.343 1.00 53.00 683 THR A N 1
ATOM 5236 C CA . THR A 1 683 ? 42.911 -22.378 15.891 1.00 53.00 683 THR A CA 1
ATOM 5237 C C . THR A 1 683 ? 42.110 -23.534 16.436 1.00 53.00 683 THR A C 1
ATOM 5239 O O . THR A 1 683 ? 41.751 -23.430 17.634 1.00 53.00 683 THR A O 1
#

Radius of gyration: 32.59 Å; Cα contacts (8 Å, |Δi|>4): 1665; chains: 1; bounding box: 84×95×69 Å

pLDDT: mean 81.35, std 20.74, range [23.0, 98.81]

Secondary structure (DSSP, 8-state):
--S-EEES-S-SEEEES---EEES-EEEEE--SSS--TT--SEEEES---EEES-EEEEESS-SEEEEBS---EEES-EEEEE-SEEEEEE--TTBPSB--EEES-EEE--SSS-EEEEEEETTB--EEES-EEES---SSSS--SEEEESSSEEE----TT-B-S---EEEGGGTEEEEPTT-TTTT-S--STTS--TTSSSPPSSTTSS---B---S-BSSSSEEEEEETTEEGGGB---TTSTTTTSEE--HHHHHHHT----EEEPB-SEEEEEEEEBTT---SEEEEEEEETT----EE----EEEEEEEE-TTS-EEEEEEEEE-EEETTEEEEEE---SSEESBSSEEEEEE-TT--EEEEEEEEEEEEEETTEEEE--PPP-TTS-EEEEE--PPPEEEEEEEEETT--B--TTPPEESSBTTB--EEEEEEEE-TTSBEEEEEEEEEETTTEEEEEEEEEESTTTT-SSSS-B-EEEEEEPPPB--EETTEEPPP-SEEEEEEEEEEES-BSSSSB--EEEEEEEEEEE-SS------PPPPP----PPPP-----------------------------------------S--EEEEEEEEEEEESSS---TTS--S-S-S--SPPPTT--EEEEEEEEEEETTBS-----S--EEEEE--TTS--EEEEE-

Foldseek 3Di:
DPDEEDEPACEAEEAACEAAEAAQYEQEHQDDPDQDDCRFENYEEHNYAYAAALYEFEHTSAEPYEYAAEYAYEHAFAEFEAYRYAENAEAADPRRAEYEHEHWLAEAEHPDDHQYAYHEHEPNYHYHFEHYEYEDHHDPQPDSRPYWYHDVGIDDDDRDYLYHYDDQCFPCVVVPRRDGDPPGPQPLRTDQPQQFAALLSRRFGGHSRTGQDFPQDDLADQDAAKFWQAKALHGLVQAQCDPPALLHQFGQADPVSCVVSVFDRQHSFAAAFKIFIFMHGHLPDQFFKKWKWKDAPPDPDIDTAFAWDKKKFWDQDPVRDIDIDIDTQDQDAFANDTGIGGQDNDGTISGSGGDDTGGCPPPFHKMKMAMWTWHDPDPRDIDTDDIDDDPRRIGMHGYDDFAWDKDFPAKAQLVRHGADVARAAEPPDVPRRFMKTFMDTFTPFQFWAKKWKFKAWDPRHGQATFDMDGCPPPVSDPPSGHGDDDRDIDHGTAGDDPNDGGADDQTKMKIKMKIFGSHHSRHDGDHMDMDIDIHGYHNVDPPDDPDDDDDDDDDDDDDDDDDDDDDDDDDDDDDDDDDDDDDDDDDDDDDDDDDDDDDDDPKDKDKDWPDKAKDWPDDDDDPPDDDPDDDPDPDDDDPPTDMDMDIDIDIQIPVDGDDDDPPDWDWDWDADVVGDIDIDTDD